Protein AF-0000000083565568 (afdb_homodimer)

Sequence (708 aa):
MSLEGRFDAEAGLVYVGGDARQRYHDSRGYGYPISSNEIALSPVEAAHLLYRGDLEAVVDDADGTRLDFQAFVAREPGEGFGVRFLVYADLRSRGFYLSPADESWVEDPPTGEADFAVFPRGKGPGDGEIAYALRIIGERTDVPAGELAEGVLAVVDEESEITYFEVNREAPTGNSNPDVSLPDRCEADLLADRVVVWDPPLELYERLFYGQPLEGREYDRPTLQCSLLEAASLAERGAIDLDPATVRERGREVEGERFERRLAVYTELRERDVVPKTGYKFGADFRTYAAVESVSELDHSELLVRVHPADYVFEPRDLALDVRLAHGVRKTMVFALVDDDGGIEWWSLERLTPMSLEGRFDAEAGLVYVGGDARQRYHDSRGYGYPISSNEIALSPVEAAHLLYRGDLEAVVDDADGTRLDFQAFVAREPGEGFGVRFLVYADLRSRGFYLSPADESWVEDPPTGEADFAVFPRGKGPGDGEIAYALRIIGERTDVPAGELAEGVLAVVDEESEITYFEVNREAPTGNSNPDVSLPDRCEADLLADRVVVWDPPLELYERLFYGQPLEGREYDRPTLQCSLLEAASLAERGAIDLDPATVRERGREVEGERFERRLAVYTELRERDVVPKTGYKFGADFRTYAAVESVSELDHSELLVRVHPADYVFEPRDLALDVRLAHGVRKTMVFALVDDDGGIEWWSLERLTP

Foldseek 3Di:
DAWEWEADLVVQKIKTFDQCCVVPCVVANAAADPDPRMGIHHLLSVLLCLVVVNHVWYAYPVPRDTDGNVRSVVVQRDPPSVLVNLVCNVCVVVQKDKDAQDCRRAVHGDPAQAGIFIAPHPDYRVVNDGDFREDEDELFDKAWLVRDDAGKYWYQYPVGDIWIKGKDFDDDAADLDDPDDAAAAFEWDDDQFWIKGPQDDPCVCWRQNAFDFDDDDDDPGGIGIHGLLSVLVCVVVRRHNDNSVVSVVSQCVVPNPVSVQLSLVCVVCVVSNKHWDQPVVLPARTFIARYGGTPVPGDDTAEGEHEEASRDMDRSVVVVSNQVSQVVVNHWYKYWHAYPVSDTGIMTMHTDDD/DAWEWEDDLVVQKIKTFDQCCVVPCVVANAAADPDPRMGIHHLLSVLLCLVVRNHVWYAYPVPRDTDGNVRSVVVQRDPPSVLVNLVCNVVVVVQKDKDAQDCRRAVHGDDAQAGIFIAPHPDYRVVNGGDFREDEDELFDKAWLVRDDAGKYWYQYPVGDIWIKGKDFDDDAADLDDPDDAAAAFEWDDDQFWIKGPQDDPCVCWRQNAFDFDDDDDDPGGIGIHGLLSVLVCVVVRRHNDNSVVSVVSQCVVPNPVSVQLSLVCVVCVVSSKHWDQPVVLPARTFIARYRGTPVPGDDTAEGEHEEASRDMDRSVVVVSNQVSQVVVNHWYKYWHAYPVSDTTIMTMHTDDD

pLDDT: mean 93.31, std 6.36, range [58.34, 98.69]

Structure (mmCIF, N/CA/C/O backbone):
data_AF-0000000083565568-model_v1
#
loop_
_entity.id
_entity.type
_entity.pdbx_description
1 polymer 'tRNA-splicing endonuclease'
#
loop_
_atom_site.group_PDB
_atom_site.id
_atom_site.type_symbol
_atom_site.label_atom_id
_atom_site.label_alt_id
_atom_site.label_comp_id
_atom_site.label_asym_id
_atom_site.label_entity_id
_atom_site.label_seq_id
_atom_site.pdbx_PDB_ins_code
_atom_site.Cartn_x
_atom_site.Cartn_y
_atom_site.Cartn_z
_atom_site.occupancy
_atom_site.B_iso_or_equiv
_atom_site.auth_seq_id
_atom_site.auth_comp_id
_atom_site.auth_asym_id
_atom_site.auth_atom_id
_atom_site.pdbx_PDB_model_num
ATOM 1 N N . MET A 1 1 ? -2.098 -51.156 -14.281 1 58.34 1 MET A N 1
ATOM 2 C CA . MET A 1 1 ? -1.491 -50.688 -15.531 1 58.34 1 MET A CA 1
ATOM 3 C C . MET A 1 1 ? -1.59 -49.188 -15.664 1 58.34 1 MET A C 1
ATOM 5 O O . MET A 1 1 ? -2.617 -48.594 -15.32 1 58.34 1 MET A O 1
ATOM 9 N N . SER A 1 2 ? -0.476 -48.438 -16.031 1 76.75 2 SER A N 1
ATOM 10 C CA . SER A 1 2 ? -0.448 -46.969 -16.125 1 76.75 2 SER A CA 1
ATOM 11 C C . SER A 1 2 ? -1.207 -46.5 -17.344 1 76.75 2 SER A C 1
ATOM 13 O O . SER A 1 2 ? -1.188 -47.125 -18.406 1 76.75 2 SER A O 1
ATOM 15 N N . LEU A 1 3 ? -2.146 -45.656 -17.281 1 90.88 3 LEU A N 1
ATOM 16 C CA . LEU A 1 3 ? -2.957 -45.125 -18.375 1 90.88 3 LEU A CA 1
ATOM 17 C C . LEU A 1 3 ? -2.23 -44 -19.094 1 90.88 3 LEU A C 1
ATOM 19 O O . LEU A 1 3 ? -1.387 -43.344 -18.5 1 90.88 3 LEU A O 1
ATOM 23 N N . GLU A 1 4 ? -2.479 -44 -20.406 1 95.06 4 GLU A N 1
ATOM 24 C CA . GLU A 1 4 ? -2.006 -42.875 -21.219 1 95.06 4 GLU A CA 1
ATOM 25 C C . GLU A 1 4 ? -3.172 -42.094 -21.797 1 95.06 4 GLU A C 1
ATOM 27 O O . GLU A 1 4 ? -4.273 -42.625 -21.953 1 95.06 4 GLU A O 1
ATOM 32 N N . GLY A 1 5 ? -2.896 -40.812 -22.016 1 95.88 5 GLY A N 1
ATOM 33 C CA . GLY A 1 5 ? -3.906 -39.938 -22.625 1 95.88 5 GLY A CA 1
ATOM 34 C C . GLY A 1 5 ? -3.58 -39.562 -24.062 1 95.88 5 GLY A C 1
ATOM 35 O O . GLY A 1 5 ? -2.436 -39.688 -24.5 1 95.88 5 GLY A O 1
ATOM 36 N N . ARG A 1 6 ? -4.625 -39.25 -24.766 1 96.81 6 ARG A N 1
ATOM 37 C CA . ARG A 1 6 ? -4.492 -38.688 -26.094 1 96.81 6 ARG A CA 1
ATOM 38 C C . ARG A 1 6 ? -4.824 -37.188 -26.094 1 96.81 6 ARG A C 1
ATOM 40 O O . ARG A 1 6 ? -5.938 -36.812 -25.734 1 96.81 6 ARG A O 1
ATOM 47 N N . PHE A 1 7 ? -3.855 -36.344 -26.531 1 96.94 7 PHE A N 1
ATOM 48 C CA . PHE A 1 7 ? -4.008 -34.906 -26.469 1 96.94 7 PHE A CA 1
ATOM 49 C C . PHE A 1 7 ? -4.469 -34.344 -27.812 1 96.94 7 PHE A C 1
ATOM 51 O O . PHE A 1 7 ? -3.77 -34.5 -28.812 1 96.94 7 PHE A O 1
ATOM 58 N N . ASP A 1 8 ? -5.609 -33.812 -27.891 1 96.25 8 ASP A N 1
ATOM 59 C CA . ASP A 1 8 ? -6.133 -33.062 -29.016 1 96.25 8 ASP A CA 1
ATOM 60 C C . ASP A 1 8 ? -5.926 -31.562 -28.797 1 96.25 8 ASP A C 1
ATOM 62 O O . ASP A 1 8 ? -6.746 -30.891 -28.156 1 96.25 8 ASP A O 1
ATOM 66 N N . ALA A 1 9 ? -4.891 -31 -29.375 1 92.38 9 ALA A N 1
ATOM 67 C CA . ALA A 1 9 ? -4.496 -29.609 -29.141 1 92.38 9 ALA A CA 1
ATOM 68 C C . ALA A 1 9 ? -5.547 -28.641 -29.672 1 92.38 9 ALA A C 1
ATOM 70 O O . ALA A 1 9 ? -5.75 -27.578 -29.109 1 92.38 9 ALA A O 1
ATOM 71 N N . GLU A 1 10 ? -6.195 -28.953 -30.703 1 92.25 10 GLU A N 1
ATOM 72 C CA . GLU A 1 10 ? -7.211 -28.094 -31.297 1 92.25 10 GLU A CA 1
ATOM 73 C C . GLU A 1 10 ? -8.43 -27.969 -30.391 1 92.25 10 GLU A C 1
ATOM 75 O O . GLU A 1 10 ? -8.969 -26.875 -30.219 1 92.25 10 GLU A O 1
ATOM 80 N N . ALA A 1 11 ? -8.766 -29.125 -29.766 1 93.88 11 ALA A N 1
ATOM 81 C CA . ALA A 1 11 ? -9.922 -29.125 -28.875 1 93.88 11 ALA A CA 1
ATOM 82 C C . ALA A 1 11 ? -9.539 -28.625 -27.484 1 93.88 11 ALA A C 1
ATOM 84 O O . ALA A 1 11 ? -10.398 -28.25 -26.688 1 93.88 11 ALA A O 1
ATOM 85 N N . GLY A 1 12 ? -8.25 -28.734 -27.203 1 94.75 12 GLY A N 1
ATOM 86 C CA . GLY A 1 12 ? -7.785 -28.406 -25.875 1 94.75 12 GLY A CA 1
ATOM 87 C C . GLY A 1 12 ? -8.188 -29.422 -24.828 1 94.75 12 GLY A C 1
ATOM 88 O O . GLY A 1 12 ? -8.539 -29.078 -23.703 1 94.75 12 GLY A O 1
ATOM 89 N N . LEU A 1 13 ? -8.219 -30.688 -25.234 1 97.25 13 LEU A N 1
ATOM 90 C CA . LEU A 1 13 ? -8.68 -31.766 -24.359 1 97.25 13 LEU A CA 1
ATOM 91 C C . LEU A 1 13 ? -7.719 -32.969 -24.422 1 97.25 13 LEU A C 1
ATOM 93 O O . LEU A 1 13 ? -7.016 -33.156 -25.406 1 97.25 13 LEU A O 1
ATOM 97 N N . VAL A 1 14 ? -7.668 -33.656 -23.344 1 97.81 14 VAL A N 1
ATOM 98 C CA . VAL A 1 14 ? -6.953 -34.938 -23.266 1 97.81 14 VAL A CA 1
ATOM 99 C C . VAL A 1 14 ? -7.938 -36.062 -22.984 1 97.81 14 VAL A C 1
ATOM 101 O O . VAL A 1 14 ? -8.641 -36.062 -21.969 1 97.81 14 VAL A O 1
ATOM 104 N N . TYR A 1 15 ? -7.906 -37.062 -23.859 1 97.69 15 TYR A N 1
ATOM 105 C CA . TYR A 1 15 ? -8.812 -38.188 -23.703 1 97.69 15 TYR A CA 1
ATOM 106 C C . TYR A 1 15 ? -8.094 -39.375 -23.094 1 97.69 15 TYR A C 1
ATOM 108 O O . TYR A 1 15 ? -6.973 -39.719 -23.484 1 97.69 15 TYR A O 1
ATOM 116 N N . VAL A 1 16 ? -8.711 -39.906 -22.094 1 97.12 16 VAL A N 1
ATOM 117 C CA . VAL A 1 16 ? -8.125 -41.062 -21.438 1 97.12 16 VAL A CA 1
ATOM 118 C C . VAL A 1 16 ? -9.148 -42.188 -21.406 1 97.12 16 VAL A C 1
ATOM 120 O O . VAL A 1 16 ? -10.273 -42 -20.953 1 97.12 16 VAL A O 1
ATOM 123 N N . GLY A 1 17 ? -8.781 -43.344 -21.844 1 94.19 17 GLY A N 1
ATOM 124 C CA . GLY A 1 17 ? -9.641 -44.531 -21.844 1 94.19 17 GLY A CA 1
ATOM 125 C C . GLY A 1 17 ? -9.336 -45.5 -20.719 1 94.19 17 GLY A C 1
ATOM 126 O O . GLY A 1 17 ? -8.969 -45.062 -19.609 1 94.19 17 GLY A O 1
ATOM 127 N N . GLY A 1 18 ? -9.727 -46.781 -21.047 1 91.81 18 GLY A N 1
ATOM 128 C CA . GLY A 1 18 ? -9.555 -47.781 -20.016 1 91.81 18 GLY A CA 1
ATOM 129 C C . GLY A 1 18 ? -10.562 -47.688 -18.875 1 91.81 18 GLY A C 1
ATOM 130 O O . GLY A 1 18 ? -11.766 -47.625 -19.109 1 91.81 18 GLY A O 1
ATOM 131 N N . ASP A 1 19 ? -10 -47.625 -17.641 1 92.06 19 ASP A N 1
ATOM 132 C CA . ASP A 1 19 ? -10.867 -47.469 -16.469 1 92.06 19 ASP A CA 1
ATOM 133 C C . ASP A 1 19 ? -10.734 -46.062 -15.859 1 92.06 19 ASP A C 1
ATOM 135 O O . ASP A 1 19 ? -10.828 -45.906 -14.641 1 92.06 19 ASP A O 1
ATOM 139 N N . ALA A 1 20 ? -10.438 -45.125 -16.75 1 94.88 20 ALA A N 1
ATOM 140 C CA . ALA A 1 20 ? -10.164 -43.75 -16.312 1 94.88 20 ALA A CA 1
ATOM 141 C C . ALA A 1 20 ? -11.359 -43.156 -15.578 1 94.88 20 ALA A C 1
ATOM 143 O O . ALA A 1 20 ? -11.195 -42.375 -14.625 1 94.88 20 ALA A O 1
ATOM 144 N N . ARG A 1 21 ? -12.555 -43.469 -16 1 95.12 21 ARG A N 1
ATOM 145 C CA . ARG A 1 21 ? -13.734 -42.906 -15.352 1 95.12 21 ARG A CA 1
ATOM 146 C C . ARG A 1 21 ? -13.789 -43.312 -13.883 1 95.12 21 ARG A C 1
ATOM 148 O O . ARG A 1 21 ? -13.961 -42.469 -13.008 1 95.12 21 ARG A O 1
ATOM 155 N N . GLN A 1 22 ? -13.641 -44.594 -13.586 1 93.12 22 GLN A N 1
ATOM 156 C CA . GLN A 1 22 ? -13.68 -45.094 -12.219 1 93.12 22 GLN A CA 1
ATOM 157 C C . GLN A 1 22 ? -12.492 -44.594 -11.414 1 93.12 22 GLN A C 1
ATOM 159 O O . GLN A 1 22 ? -12.641 -44.188 -10.266 1 93.12 22 GLN A O 1
ATOM 164 N N . ARG A 1 23 ? -11.352 -44.531 -12.07 1 94.31 23 ARG A N 1
ATOM 165 C CA . ARG A 1 23 ? -10.102 -44.25 -11.375 1 94.31 23 ARG A CA 1
ATOM 166 C C . ARG A 1 23 ? -9.977 -42.75 -11.055 1 94.31 23 ARG A C 1
ATOM 168 O O . ARG A 1 23 ? -9.445 -42.375 -10.008 1 94.31 23 ARG A O 1
ATOM 175 N N . TYR A 1 24 ? -10.438 -41.969 -12.023 1 95.12 24 TYR A N 1
ATOM 176 C CA . TYR A 1 24 ? -10.094 -40.531 -11.898 1 95.12 24 TYR A CA 1
ATOM 177 C C . TYR A 1 24 ? -11.352 -39.688 -11.711 1 95.12 24 TYR A C 1
ATOM 179 O O . TYR A 1 24 ? -11.375 -38.812 -10.867 1 95.12 24 TYR A O 1
ATOM 187 N N . HIS A 1 25 ? -12.398 -39.938 -12.352 1 94.56 25 HIS A N 1
ATOM 188 C CA . HIS A 1 25 ? -13.586 -39.094 -12.297 1 94.56 25 HIS A CA 1
ATOM 189 C C . HIS A 1 25 ? -14.461 -39.438 -11.102 1 94.56 25 HIS A C 1
ATOM 191 O O . HIS A 1 25 ? -14.758 -38.594 -10.273 1 94.56 25 HIS A O 1
ATOM 197 N N . ASP A 1 26 ? -14.867 -40.719 -11.031 1 92.25 26 ASP A N 1
ATOM 198 C CA . ASP A 1 26 ? -15.773 -41.156 -9.969 1 92.25 26 ASP A CA 1
ATOM 199 C C . ASP A 1 26 ? -15.117 -41.031 -8.602 1 92.25 26 ASP A C 1
ATOM 201 O O . ASP A 1 26 ? -15.781 -40.719 -7.609 1 92.25 26 ASP A O 1
ATOM 205 N N . SER A 1 27 ? -13.852 -41.219 -8.578 1 91 27 SER A N 1
ATOM 206 C CA . SER A 1 27 ? -13.141 -41.281 -7.309 1 91 27 SER A CA 1
ATOM 207 C C . SER A 1 27 ? -12.703 -39.906 -6.855 1 91 27 SER A C 1
ATOM 209 O O . SER A 1 27 ? -12.711 -39.594 -5.66 1 91 27 SER A O 1
ATOM 211 N N . ARG A 1 28 ? -12.297 -39.031 -7.875 1 92.69 28 ARG A N 1
ATOM 212 C CA . ARG A 1 28 ? -11.609 -37.844 -7.445 1 92.69 28 ARG A CA 1
ATOM 213 C C . ARG A 1 28 ? -12.086 -36.625 -8.234 1 92.69 28 ARG A C 1
ATOM 215 O O . ARG A 1 28 ? -11.523 -35.531 -8.109 1 92.69 28 ARG A O 1
ATOM 222 N N . GLY A 1 29 ? -12.969 -36.812 -9.133 1 93.69 29 GLY A N 1
ATOM 223 C CA . GLY A 1 29 ? -13.656 -35.688 -9.758 1 93.69 29 GLY A CA 1
ATOM 224 C C . GLY A 1 29 ? -12.898 -35.094 -10.93 1 93.69 29 GLY A C 1
ATOM 225 O O . GLY A 1 29 ? -13.125 -33.938 -11.312 1 93.69 29 GLY A O 1
ATOM 226 N N . TYR A 1 30 ? -11.961 -35.875 -11.539 1 96.75 30 TYR A N 1
ATOM 227 C CA . TYR A 1 30 ? -11.227 -35.375 -12.703 1 96.75 30 TYR A CA 1
ATOM 228 C C . TYR A 1 30 ? -12.062 -35.5 -13.969 1 96.75 30 TYR A C 1
ATOM 230 O O . TYR A 1 30 ? -12.734 -36.531 -14.18 1 96.75 30 TYR A O 1
ATOM 238 N N . GLY A 1 31 ? -12.109 -34.5 -14.758 1 97.12 31 GLY A N 1
ATOM 239 C CA . GLY A 1 31 ? -12.688 -34.562 -16.094 1 97.12 31 GLY A CA 1
ATOM 240 C C . GLY A 1 31 ? -14.18 -34.812 -16.094 1 97.12 31 GLY A C 1
ATOM 241 O O . GLY A 1 31 ? -14.852 -34.562 -15.086 1 97.12 31 GLY A O 1
ATOM 242 N N . TYR A 1 32 ? -14.648 -35.062 -17.297 1 96.38 32 TYR A N 1
ATOM 243 C CA . TYR A 1 32 ? -16.047 -35.469 -17.469 1 96.38 32 TYR A CA 1
ATOM 244 C C . TYR A 1 32 ? -16.172 -36.656 -18.391 1 96.38 32 TYR A C 1
ATOM 246 O O . TYR A 1 32 ? -15.328 -36.844 -19.281 1 96.38 32 TYR A O 1
ATOM 254 N N . PRO A 1 33 ? -17.188 -37.469 -18.172 1 95.12 33 PRO A N 1
ATOM 255 C CA . PRO A 1 33 ? -17.328 -38.719 -18.953 1 95.12 33 PRO A CA 1
ATOM 256 C C . PRO A 1 33 ? -17.781 -38.438 -20.391 1 95.12 33 PRO A C 1
ATOM 258 O O . PRO A 1 33 ? -18.641 -37.594 -20.641 1 95.12 33 PRO A O 1
ATOM 261 N N . ILE A 1 34 ? -17.141 -39.094 -21.266 1 93.69 34 ILE A N 1
ATOM 262 C CA . ILE A 1 34 ? -17.516 -39.062 -22.672 1 93.69 34 ILE A CA 1
ATOM 263 C C . ILE A 1 34 ? -18.234 -40.375 -23.031 1 93.69 34 ILE A C 1
ATOM 265 O O . ILE A 1 34 ? -19.156 -40.375 -23.859 1 93.69 34 ILE A O 1
ATOM 269 N N . SER A 1 35 ? -17.719 -41.438 -22.562 1 88.25 35 SER A N 1
ATOM 270 C CA . SER A 1 35 ? -18.328 -42.781 -22.703 1 88.25 35 SER A CA 1
ATOM 271 C C . SER A 1 35 ? -18.266 -43.562 -21.406 1 88.25 35 SER A C 1
ATOM 273 O O . SER A 1 35 ? -17.984 -43 -20.344 1 88.25 35 SER A O 1
ATOM 275 N N . SER A 1 36 ? -18.656 -44.844 -21.469 1 85 36 SER A N 1
ATOM 276 C CA . SER A 1 36 ? -18.781 -45.656 -20.266 1 85 36 SER A CA 1
ATOM 277 C C . SER A 1 36 ? -17.453 -45.688 -19.5 1 85 36 SER A C 1
ATOM 279 O O . SER A 1 36 ? -17.453 -45.688 -18.266 1 85 36 SER A O 1
ATOM 281 N N . ASN A 1 37 ? -16.281 -45.625 -20.141 1 91.44 37 ASN A N 1
ATOM 282 C CA . ASN A 1 37 ? -15.031 -45.781 -19.391 1 91.44 37 ASN A CA 1
ATOM 283 C C . ASN A 1 37 ? -14.055 -44.656 -19.734 1 91.44 37 ASN A C 1
ATOM 285 O O . ASN A 1 37 ? -12.977 -44.562 -19.141 1 91.44 37 ASN A O 1
ATOM 289 N N . GLU A 1 38 ? -14.484 -43.844 -20.641 1 95.25 38 GLU A N 1
ATOM 290 C CA . GLU A 1 38 ? -13.586 -42.812 -21.125 1 95.25 38 GLU A CA 1
ATOM 291 C C . GLU A 1 38 ? -13.969 -41.438 -20.562 1 95.25 38 GLU A C 1
ATOM 293 O O . GLU A 1 38 ? -15.156 -41.156 -20.391 1 95.25 38 GLU A O 1
ATOM 298 N N . ILE A 1 39 ? -12.875 -40.656 -20.297 1 97.31 39 ILE A N 1
ATOM 299 C CA . ILE A 1 39 ? -13.133 -39.312 -19.828 1 97.31 39 ILE A CA 1
ATOM 300 C C . ILE A 1 39 ? -12.344 -38.312 -20.656 1 97.31 39 ILE A C 1
ATOM 302 O O . ILE A 1 39 ? -11.375 -38.688 -21.328 1 97.31 39 ILE A O 1
ATOM 306 N N . ALA A 1 40 ? -12.828 -37.094 -20.656 1 98 40 ALA A N 1
ATOM 307 C CA . ALA A 1 40 ? -12.102 -35.969 -21.219 1 98 40 ALA A CA 1
ATOM 308 C C . ALA A 1 40 ? -11.555 -35.062 -20.094 1 98 40 ALA A C 1
ATOM 310 O O . ALA A 1 40 ? -12.273 -34.75 -19.156 1 98 40 ALA A O 1
ATOM 311 N N . LEU A 1 41 ? -10.289 -34.781 -20.172 1 97.88 41 LEU A N 1
ATOM 312 C CA . LEU A 1 41 ? -9.602 -33.938 -19.219 1 97.88 41 LEU A CA 1
ATOM 313 C C . LEU A 1 41 ? -9.219 -32.594 -19.859 1 97.88 41 LEU A C 1
ATOM 315 O O . LEU A 1 41 ? -8.883 -32.562 -21.047 1 97.88 41 LEU A O 1
ATOM 319 N N . SER A 1 42 ? -9.305 -31.531 -19.078 1 97.69 42 SER A N 1
ATOM 320 C CA . SER A 1 42 ? -8.609 -30.328 -19.484 1 97.69 42 SER A CA 1
ATOM 321 C C . SER A 1 42 ? -7.098 -30.5 -19.438 1 97.69 42 SER A C 1
ATOM 323 O O . SER A 1 42 ? -6.602 -31.406 -18.75 1 97.69 42 SER A O 1
ATOM 325 N N . PRO A 1 43 ? -6.359 -29.625 -20.094 1 97.44 43 PRO A N 1
ATOM 326 C CA . PRO A 1 43 ? -4.898 -29.719 -20.016 1 97.44 43 PRO A CA 1
ATOM 327 C C . PRO A 1 43 ? -4.367 -29.609 -18.594 1 97.44 43 PRO A C 1
ATOM 329 O O . PRO A 1 43 ? -3.412 -30.297 -18.219 1 97.44 43 PRO A O 1
ATOM 332 N N . VAL A 1 44 ? -4.984 -28.828 -17.766 1 97.5 44 VAL A N 1
ATOM 333 C CA . VAL A 1 44 ? -4.543 -28.625 -16.391 1 97.5 44 VAL A CA 1
ATOM 334 C C . VAL A 1 44 ? -4.785 -29.906 -15.586 1 97.5 44 VAL A C 1
ATOM 336 O O . VAL A 1 44 ? -3.922 -30.344 -14.82 1 97.5 44 VAL A O 1
ATOM 339 N N . GLU A 1 45 ? -5.902 -30.516 -15.758 1 97.81 45 GLU A N 1
ATOM 340 C CA . GLU A 1 45 ? -6.203 -31.781 -15.078 1 97.81 45 GLU A CA 1
ATOM 341 C C . GLU A 1 45 ? -5.234 -32.875 -15.508 1 97.81 45 GLU A C 1
ATOM 343 O O . GLU A 1 45 ? -4.746 -33.625 -14.664 1 97.81 45 GLU A O 1
ATOM 348 N N . ALA A 1 46 ? -4.988 -32.906 -16.781 1 97.81 46 ALA A N 1
ATOM 349 C CA . ALA A 1 46 ? -4.055 -33.906 -17.312 1 97.81 46 ALA A CA 1
ATOM 350 C C . ALA A 1 46 ? -2.65 -33.688 -16.75 1 97.81 46 ALA A C 1
ATOM 352 O O . ALA A 1 46 ? -1.978 -34.656 -16.344 1 97.81 46 ALA A O 1
ATOM 353 N N . ALA A 1 47 ? -2.27 -32.469 -16.75 1 96.62 47 ALA A N 1
ATOM 354 C CA . ALA A 1 47 ? -0.956 -32.156 -16.203 1 96.62 47 ALA A CA 1
ATOM 355 C C . ALA A 1 47 ? -0.842 -32.562 -14.75 1 96.62 47 ALA A C 1
ATOM 357 O O . ALA A 1 47 ? 0.201 -33.094 -14.328 1 96.62 47 ALA A O 1
ATOM 358 N N . HIS A 1 48 ? -1.873 -32.375 -14 1 96 48 HIS A N 1
ATOM 359 C CA . HIS A 1 48 ? -1.855 -32.75 -12.586 1 96 48 HIS A CA 1
ATOM 360 C C . HIS A 1 48 ? -1.748 -34.281 -12.422 1 96 48 HIS A C 1
ATOM 362 O O . HIS A 1 48 ? -1.022 -34.75 -11.547 1 96 48 HIS A O 1
ATOM 368 N N . LEU A 1 49 ? -2.457 -35.031 -13.227 1 95.88 49 LEU A N 1
ATOM 369 C CA . LEU A 1 49 ? -2.377 -36.469 -13.18 1 95.88 49 LEU A CA 1
ATOM 370 C C . LEU A 1 49 ? -0.989 -36.969 -13.586 1 95.88 49 LEU A C 1
ATOM 372 O O . LEU A 1 49 ? -0.472 -37.938 -13.016 1 95.88 49 LEU A O 1
ATOM 376 N N . LEU A 1 50 ? -0.436 -36.281 -14.617 1 95.44 50 LEU A N 1
ATOM 377 C CA . LEU A 1 50 ? 0.937 -36.594 -15 1 95.44 50 LEU A CA 1
ATOM 378 C C . LEU A 1 50 ? 1.897 -36.344 -13.852 1 95.44 50 LEU A C 1
ATOM 380 O O . LEU A 1 50 ? 2.768 -37.156 -13.555 1 95.44 50 LEU A O 1
ATOM 384 N N . TYR A 1 51 ? 1.67 -35.25 -13.258 1 92.5 51 TYR A N 1
ATOM 385 C CA . TYR A 1 51 ? 2.525 -34.781 -12.164 1 92.5 51 TYR A CA 1
ATOM 386 C C . TYR A 1 51 ? 2.49 -35.781 -11.008 1 92.5 51 TYR A C 1
ATOM 388 O O . TYR A 1 51 ? 3.527 -36.094 -10.414 1 92.5 51 TYR A O 1
ATOM 396 N N . ARG A 1 52 ? 1.395 -36.312 -10.688 1 90.75 52 ARG A N 1
ATOM 397 C CA . ARG A 1 52 ? 1.205 -37.25 -9.578 1 90.75 52 ARG A CA 1
ATOM 398 C C . ARG A 1 52 ? 1.688 -38.625 -9.945 1 90.75 52 ARG A C 1
ATOM 400 O O . ARG A 1 52 ? 1.797 -39.5 -9.078 1 90.75 52 ARG A O 1
ATOM 407 N N . GLY A 1 53 ? 1.833 -38.844 -11.172 1 90.62 53 GLY A N 1
ATOM 408 C CA . GLY A 1 53 ? 2.246 -40.156 -11.633 1 90.62 53 GLY A CA 1
ATOM 409 C C . GLY A 1 53 ? 1.079 -41.062 -11.93 1 90.62 53 GLY A C 1
ATOM 410 O O . GLY A 1 53 ? 1.272 -42.25 -12.227 1 90.62 53 GLY A O 1
ATOM 411 N N . ASP A 1 54 ? -0.129 -40.531 -11.953 1 92.88 54 ASP A N 1
ATOM 412 C CA . ASP A 1 54 ? -1.32 -41.312 -12.242 1 92.88 54 ASP A CA 1
ATOM 413 C C . ASP A 1 54 ? -1.452 -41.594 -13.742 1 92.88 54 ASP A C 1
ATOM 415 O O . ASP A 1 54 ? -1.993 -42.625 -14.148 1 92.88 54 ASP A O 1
ATOM 419 N N . LEU A 1 55 ? -1.051 -40.594 -14.508 1 94.69 55 LEU A N 1
ATOM 420 C CA . LEU A 1 55 ? -0.95 -40.75 -15.953 1 94.69 55 LEU A CA 1
ATOM 421 C C . LEU A 1 55 ? 0.502 -40.938 -16.375 1 94.69 55 LEU A C 1
ATOM 423 O O . LEU A 1 55 ? 1.388 -40.219 -15.922 1 94.69 55 LEU A O 1
ATOM 427 N N . GLU A 1 56 ? 0.734 -41.938 -17.125 1 95.06 56 GLU A N 1
ATOM 428 C CA . GLU A 1 56 ? 2.098 -42.219 -17.562 1 95.06 56 GLU A CA 1
ATOM 429 C C . GLU A 1 56 ? 2.572 -41.188 -18.594 1 95.06 56 GLU A C 1
ATOM 431 O O . GLU A 1 56 ? 3.719 -40.75 -18.547 1 95.06 56 GLU A O 1
ATOM 436 N N . ALA A 1 57 ? 1.711 -40.938 -19.594 1 96.75 57 ALA A N 1
ATOM 437 C CA . ALA A 1 57 ? 2.057 -40.031 -20.656 1 96.75 57 ALA A CA 1
ATOM 438 C C . ALA A 1 57 ? 0.809 -39.562 -21.406 1 96.75 57 ALA A C 1
ATOM 440 O O . ALA A 1 57 ? -0.272 -40.125 -21.234 1 96.75 57 ALA A O 1
ATOM 441 N N . VAL A 1 58 ? 0.995 -38.469 -22.062 1 96.88 58 VAL A N 1
ATOM 442 C CA . VAL A 1 58 ? 0.007 -37.938 -23.016 1 96.88 58 VAL A CA 1
ATOM 443 C C . VAL A 1 58 ? 0.595 -37.938 -24.422 1 96.88 58 VAL A C 1
ATOM 445 O O . VAL A 1 58 ? 1.699 -37.438 -24.625 1 96.88 58 VAL A O 1
ATOM 448 N N . VAL A 1 59 ? -0.116 -38.562 -25.312 1 97.19 59 VAL A N 1
ATOM 449 C CA . VAL A 1 59 ? 0.367 -38.656 -26.688 1 97.19 59 VAL A CA 1
ATOM 450 C C . VAL A 1 59 ? -0.308 -37.562 -27.531 1 97.19 59 VAL A C 1
ATOM 452 O O . VAL A 1 59 ? -1.537 -37.5 -27.594 1 97.19 59 VAL A O 1
ATOM 455 N N . ASP A 1 60 ? 0.461 -36.719 -28.203 1 95.19 60 ASP A N 1
ATOM 456 C CA . ASP A 1 60 ? -0.06 -35.688 -29.078 1 95.19 60 ASP A CA 1
ATOM 457 C C . ASP A 1 60 ? -0.686 -36.25 -30.328 1 95.19 60 ASP A C 1
ATOM 459 O O . ASP A 1 60 ? -0.017 -36.969 -31.094 1 95.19 60 ASP A O 1
ATOM 463 N N . ASP A 1 61 ? -1.809 -35.969 -30.562 1 92.06 61 ASP A N 1
ATOM 464 C CA . ASP A 1 61 ? -2.555 -36.531 -31.672 1 92.06 61 ASP A CA 1
ATOM 465 C C . ASP A 1 61 ? -1.981 -36.094 -33.031 1 92.06 61 ASP A C 1
ATOM 467 O O . ASP A 1 61 ? -2.053 -36.812 -34 1 92.06 61 ASP A O 1
ATOM 471 N N . ALA A 1 62 ? -1.47 -34.875 -33.031 1 91.12 62 ALA A N 1
ATOM 472 C CA . ALA A 1 62 ? -1.017 -34.281 -34.281 1 91.12 62 ALA A CA 1
ATOM 473 C C . ALA A 1 62 ? 0.255 -34.969 -34.781 1 91.12 62 ALA A C 1
ATOM 475 O O . ALA A 1 62 ? 0.387 -35.25 -35.969 1 91.12 62 ALA A O 1
ATOM 476 N N . ASP A 1 63 ? 1.219 -35.312 -33.875 1 92 63 ASP A N 1
ATOM 477 C CA . ASP A 1 63 ? 2.506 -35.812 -34.375 1 92 63 ASP A CA 1
ATOM 478 C C . ASP A 1 63 ? 2.9 -37.125 -33.656 1 92 63 ASP A C 1
ATOM 480 O O . ASP A 1 63 ? 3.951 -37.688 -33.969 1 92 63 ASP A O 1
ATOM 484 N N . GLY A 1 64 ? 2.148 -37.562 -32.688 1 93.56 64 GLY A N 1
ATOM 485 C CA . GLY A 1 64 ? 2.383 -38.844 -32.031 1 93.56 64 GLY A CA 1
ATOM 486 C C . GLY A 1 64 ? 3.422 -38.75 -30.938 1 93.56 64 GLY A C 1
ATOM 487 O O . GLY A 1 64 ? 3.781 -39.781 -30.344 1 93.56 64 GLY A O 1
ATOM 488 N N . THR A 1 65 ? 3.814 -37.562 -30.641 1 95.5 65 THR A N 1
ATOM 489 C CA . THR A 1 65 ? 4.836 -37.375 -29.609 1 95.5 65 THR A CA 1
ATOM 490 C C . THR A 1 65 ? 4.297 -37.75 -28.234 1 95.5 65 THR A C 1
ATOM 492 O O . THR A 1 65 ? 3.203 -37.312 -27.859 1 95.5 65 THR A O 1
ATOM 495 N N . ARG A 1 66 ? 5.066 -38.562 -27.531 1 96.69 66 ARG A N 1
ATOM 496 C CA . ARG A 1 66 ? 4.738 -38.969 -26.172 1 96.69 66 ARG A CA 1
ATOM 497 C C . ARG A 1 66 ? 5.285 -37.938 -25.156 1 96.69 66 ARG A C 1
ATOM 499 O O . ARG A 1 66 ? 6.492 -37.688 -25.109 1 96.69 66 ARG A O 1
ATOM 506 N N . LEU A 1 67 ? 4.426 -37.438 -24.391 1 96.94 67 LEU A N 1
ATOM 507 C CA . LEU A 1 67 ? 4.793 -36.344 -23.484 1 96.94 67 LEU A CA 1
ATOM 508 C C . LEU A 1 67 ? 4.648 -36.781 -22.031 1 96.94 67 LEU A C 1
ATOM 510 O O . LEU A 1 67 ? 3.568 -37.188 -21.594 1 96.94 67 LEU A O 1
ATOM 514 N N . ASP A 1 68 ? 5.77 -36.719 -21.328 1 95.69 68 ASP A N 1
ATOM 515 C CA . ASP A 1 68 ? 5.664 -36.812 -19.875 1 95.69 68 ASP A CA 1
ATOM 516 C C . ASP A 1 68 ? 5.289 -35.469 -19.266 1 95.69 68 ASP A C 1
ATOM 518 O O . ASP A 1 68 ? 4.91 -34.531 -20 1 95.69 68 ASP A O 1
ATOM 522 N N . PHE A 1 69 ? 5.258 -35.406 -17.969 1 94.56 69 PHE A N 1
ATOM 523 C CA . PHE A 1 69 ? 4.84 -34.156 -17.297 1 94.56 69 PHE A CA 1
ATOM 524 C C . PHE A 1 69 ? 5.652 -32.969 -17.781 1 94.56 69 PHE A C 1
ATOM 526 O O . PHE A 1 69 ? 5.086 -31.953 -18.188 1 94.56 69 PHE A O 1
ATOM 533 N N . GLN A 1 70 ? 7.008 -33.062 -17.75 1 93.31 70 GLN A N 1
ATOM 534 C CA . GLN A 1 70 ? 7.902 -31.984 -18.141 1 93.31 70 GLN A CA 1
ATOM 535 C C . GLN A 1 70 ? 7.633 -31.531 -19.562 1 93.31 70 GLN A C 1
ATOM 537 O O . GLN A 1 70 ? 7.449 -30.328 -19.828 1 93.31 70 GLN A O 1
ATOM 542 N N . ALA A 1 71 ? 7.559 -32.5 -20.469 1 95.12 71 ALA A N 1
ATOM 543 C CA . ALA A 1 71 ? 7.355 -32.188 -21.875 1 95.12 71 ALA A CA 1
ATOM 544 C C . ALA A 1 71 ? 5.98 -31.562 -22.109 1 95.12 71 ALA A C 1
ATOM 546 O O . ALA A 1 71 ? 5.828 -30.672 -22.953 1 95.12 71 ALA A O 1
ATOM 547 N N . PHE A 1 72 ? 5.008 -32.031 -21.406 1 95.81 72 PHE A N 1
ATOM 548 C CA . PHE A 1 72 ? 3.646 -31.531 -21.562 1 95.81 72 PHE A CA 1
ATOM 549 C C . PHE A 1 72 ? 3.541 -30.094 -21.078 1 95.81 72 PHE A C 1
ATOM 551 O O . PHE A 1 72 ? 2.982 -29.234 -21.766 1 95.81 72 PHE A O 1
ATOM 558 N N . VAL A 1 73 ? 4.137 -29.828 -19.938 1 93.19 73 VAL A N 1
ATOM 559 C CA . VAL A 1 73 ? 4.078 -28.5 -19.328 1 93.19 73 VAL A CA 1
ATOM 560 C C . VAL A 1 73 ? 4.875 -27.5 -20.172 1 93.19 73 VAL A C 1
ATOM 562 O O . VAL A 1 73 ? 4.488 -26.344 -20.312 1 93.19 73 VAL A O 1
ATOM 565 N N . ALA A 1 74 ? 5.898 -27.922 -20.75 1 91.5 74 ALA A N 1
ATOM 566 C CA . ALA A 1 74 ? 6.75 -27.062 -21.578 1 91.5 74 ALA A CA 1
ATOM 567 C C . ALA A 1 74 ? 5.992 -26.547 -22.781 1 91.5 74 ALA A C 1
ATOM 569 O O . ALA A 1 74 ? 6.352 -25.5 -23.344 1 91.5 74 ALA A O 1
ATOM 570 N N . ARG A 1 75 ? 4.914 -27.25 -23.156 1 92.31 75 ARG A N 1
ATOM 571 C CA . ARG A 1 75 ? 4.105 -26.812 -24.281 1 92.31 75 ARG A CA 1
ATOM 572 C C . ARG A 1 75 ? 3.16 -25.688 -23.875 1 92.31 75 ARG A C 1
ATOM 574 O O . ARG A 1 75 ? 2.609 -25 -24.734 1 92.31 75 ARG A O 1
ATOM 581 N N . GLU A 1 76 ? 2.969 -25.547 -22.562 1 91.56 76 GLU A N 1
ATOM 582 C CA . GLU A 1 76 ? 2.043 -24.562 -22.016 1 91.56 76 GLU A CA 1
ATOM 583 C C . GLU A 1 76 ? 0.704 -24.594 -22.75 1 91.56 76 GLU A C 1
ATOM 585 O O . GLU A 1 76 ? 0.265 -23.578 -23.297 1 91.56 76 GLU A O 1
ATOM 590 N N . PRO A 1 77 ? 0.058 -25.719 -22.641 1 90.81 77 PRO A N 1
ATOM 591 C CA . PRO A 1 77 ? -1.177 -25.844 -23.422 1 90.81 77 PRO A CA 1
ATOM 592 C C . PRO A 1 77 ? -2.318 -25 -22.859 1 90.81 77 PRO A C 1
ATOM 594 O O . PRO A 1 77 ? -2.746 -25.219 -21.719 1 90.81 77 PRO A O 1
ATOM 597 N N . GLY A 1 78 ? -2.719 -24 -23.719 1 86.56 78 GLY A N 1
ATOM 598 C CA . GLY A 1 78 ? -3.846 -23.156 -23.344 1 86.56 78 GLY A CA 1
ATOM 599 C C . GLY A 1 78 ? -3.426 -21.828 -22.75 1 86.56 78 GLY A C 1
ATOM 600 O O . GLY A 1 78 ? -2.248 -21.625 -22.453 1 86.56 78 GLY A O 1
ATOM 601 N N . GLU A 1 79 ? -4.383 -21 -22.578 1 85.5 79 GLU A N 1
ATOM 602 C CA . GLU A 1 79 ? -4.133 -19.672 -22.031 1 85.5 79 GLU A CA 1
ATOM 603 C C . GLU A 1 79 ? -3.906 -19.719 -20.531 1 85.5 79 GLU A C 1
ATOM 605 O O . GLU A 1 79 ? -4.691 -20.328 -19.797 1 85.5 79 GLU A O 1
ATOM 610 N N . GLY A 1 80 ? -2.832 -19.125 -20.125 1 91.88 80 GLY A N 1
ATOM 611 C CA . GLY A 1 80 ? -2.549 -19.031 -18.703 1 91.88 80 GLY A CA 1
ATOM 612 C C . GLY A 1 80 ? -2.328 -20.391 -18.062 1 91.88 80 GLY A C 1
ATOM 613 O O . GLY A 1 80 ? -2.652 -20.578 -16.875 1 91.88 80 GLY A O 1
ATOM 614 N N . PHE A 1 81 ? -1.872 -21.297 -18.797 1 95.19 81 PHE A N 1
ATOM 615 C CA . PHE A 1 81 ? -1.735 -22.672 -18.344 1 95.19 81 PHE A CA 1
ATOM 616 C C . PHE A 1 81 ? -0.9 -22.734 -17.062 1 95.19 81 PHE A C 1
ATOM 618 O O . PHE A 1 81 ? -1.292 -23.375 -16.094 1 95.19 81 PHE A O 1
ATOM 625 N N . GLY A 1 82 ? 0.208 -22.078 -17.047 1 93.69 82 GLY A N 1
ATOM 626 C CA . GLY A 1 82 ? 1.134 -22.172 -15.93 1 93.69 82 GLY A CA 1
ATOM 627 C C . GLY A 1 82 ? 0.506 -21.781 -14.602 1 93.69 82 GLY A C 1
ATOM 628 O O . GLY A 1 82 ? 0.544 -22.562 -13.648 1 93.69 82 GLY A O 1
ATOM 629 N N . VAL A 1 83 ? -0.115 -20.641 -14.562 1 95.69 83 VAL A N 1
ATOM 630 C CA . VAL A 1 83 ? -0.676 -20.156 -13.305 1 95.69 83 VAL A CA 1
ATOM 631 C C . VAL A 1 83 ? -1.909 -20.969 -12.938 1 95.69 83 VAL A C 1
ATOM 633 O O . VAL A 1 83 ? -2.158 -21.234 -11.758 1 95.69 83 VAL A O 1
ATOM 636 N N . ARG A 1 84 ? -2.643 -21.422 -13.945 1 97 84 ARG A N 1
ATOM 637 C CA . ARG A 1 84 ? -3.812 -22.25 -13.672 1 97 84 ARG A CA 1
ATOM 638 C C . ARG A 1 84 ? -3.404 -23.594 -13.07 1 97 84 ARG A C 1
ATOM 640 O O . ARG A 1 84 ? -4.051 -24.094 -12.148 1 97 84 ARG A O 1
ATOM 647 N N . PHE A 1 85 ? -2.332 -24.125 -13.602 1 96.19 85 PHE A N 1
ATOM 648 C CA . PHE A 1 85 ? -1.853 -25.406 -13.062 1 96.19 85 PHE A CA 1
ATOM 649 C C . PHE A 1 85 ? -1.423 -25.25 -11.609 1 96.19 85 PHE A C 1
ATOM 651 O O . PHE A 1 85 ? -1.745 -26.094 -10.773 1 96.19 85 PHE A O 1
ATOM 658 N N . LEU A 1 86 ? -0.684 -24.172 -11.305 1 95.19 86 LEU A N 1
ATOM 659 C CA . LEU A 1 86 ? -0.182 -23.953 -9.953 1 95.19 86 LEU A CA 1
ATOM 660 C C . LEU A 1 86 ? -1.332 -23.844 -8.961 1 95.19 86 LEU A C 1
ATOM 662 O O . LEU A 1 86 ? -1.292 -24.453 -7.891 1 95.19 86 LEU A O 1
ATOM 666 N N . VAL A 1 87 ? -2.346 -23.109 -9.289 1 96.88 87 VAL A N 1
ATOM 667 C CA . VAL A 1 87 ? -3.486 -22.922 -8.398 1 96.88 87 VAL A CA 1
ATOM 668 C C . VAL A 1 87 ? -4.258 -24.234 -8.266 1 96.88 87 VAL A C 1
ATOM 670 O O . VAL A 1 87 ? -4.688 -24.609 -7.172 1 96.88 87 VAL A O 1
ATOM 673 N N . TYR A 1 88 ? -4.414 -24.938 -9.398 1 96.81 88 TYR A N 1
ATOM 674 C CA . TYR A 1 88 ? -5.078 -26.234 -9.383 1 96.81 88 TYR A CA 1
ATOM 675 C C . TYR A 1 88 ? -4.367 -27.203 -8.445 1 96.81 88 TYR A C 1
ATOM 677 O O . TYR A 1 88 ? -5.004 -27.828 -7.586 1 96.81 88 TYR A O 1
ATOM 685 N N . ALA A 1 89 ? -3.09 -27.297 -8.602 1 94.69 89 ALA A N 1
ATOM 686 C CA . ALA A 1 89 ? -2.289 -28.203 -7.781 1 94.69 89 ALA A CA 1
ATOM 687 C C . ALA A 1 89 ? -2.352 -27.812 -6.309 1 94.69 89 ALA A C 1
ATOM 689 O O . ALA A 1 89 ? -2.438 -28.688 -5.434 1 94.69 89 ALA A O 1
ATOM 690 N N . ASP A 1 90 ? -2.316 -26.578 -6.047 1 94.62 90 ASP A N 1
ATOM 691 C CA . ASP A 1 90 ? -2.373 -26.078 -4.672 1 94.62 90 ASP A CA 1
ATOM 692 C C . ASP A 1 90 ? -3.68 -26.484 -3.996 1 94.62 90 ASP A C 1
ATOM 694 O O . ASP A 1 90 ? -3.67 -27.062 -2.908 1 94.62 90 ASP A O 1
ATOM 698 N N . LEU A 1 91 ? -4.777 -26.203 -4.668 1 96.38 91 LEU A N 1
ATOM 699 C CA . LEU A 1 91 ? -6.078 -26.484 -4.078 1 96.38 91 LEU A CA 1
ATOM 700 C C . LEU A 1 91 ? -6.305 -27.984 -3.955 1 96.38 91 LEU A C 1
ATOM 702 O O . LEU A 1 91 ? -6.879 -28.453 -2.969 1 96.38 91 LEU A O 1
ATOM 706 N N . ARG A 1 92 ? -5.824 -28.781 -4.883 1 95.19 92 ARG A N 1
ATOM 707 C CA . ARG A 1 92 ? -5.918 -30.234 -4.781 1 95.19 92 ARG A CA 1
ATOM 708 C C . ARG A 1 92 ? -5.137 -30.75 -3.582 1 95.19 92 ARG A C 1
ATOM 710 O O . ARG A 1 92 ? -5.594 -31.656 -2.881 1 95.19 92 ARG A O 1
ATOM 717 N N . SER A 1 93 ? -3.963 -30.188 -3.4 1 92.19 93 SER A N 1
ATOM 718 C CA . SER A 1 93 ? -3.127 -30.609 -2.283 1 92.19 93 SER A CA 1
ATOM 719 C C . SER A 1 93 ? -3.783 -30.297 -0.945 1 92.19 93 SER A C 1
ATOM 721 O O . SER A 1 93 ? -3.492 -30.938 0.065 1 92.19 93 SER A O 1
ATOM 723 N N . ARG A 1 94 ? -4.695 -29.391 -0.956 1 93.12 94 ARG A N 1
ATOM 724 C CA . ARG A 1 94 ? -5.402 -29 0.259 1 93.12 94 ARG A CA 1
ATOM 725 C C . ARG A 1 94 ? -6.68 -29.812 0.437 1 93.12 94 ARG A C 1
ATOM 727 O O . ARG A 1 94 ? -7.422 -29.609 1.401 1 93.12 94 ARG A O 1
ATOM 734 N N . GLY A 1 95 ? -6.965 -30.594 -0.518 1 93.06 95 GLY A N 1
ATOM 735 C CA . GLY A 1 95 ? -8.086 -31.5 -0.374 1 93.06 95 GLY A CA 1
ATOM 736 C C . GLY A 1 95 ? -9.328 -31.047 -1.131 1 93.06 95 GLY A C 1
ATOM 737 O O . GLY A 1 95 ? -10.391 -31.656 -0.997 1 93.06 95 GLY A O 1
ATOM 738 N N . PHE A 1 96 ? -9.164 -30.047 -1.962 1 96.44 96 PHE A N 1
ATOM 739 C CA . PHE A 1 96 ? -10.297 -29.594 -2.756 1 96.44 96 PHE A CA 1
ATOM 740 C C . PHE A 1 96 ? -10.352 -30.328 -4.094 1 96.44 96 PHE A C 1
ATOM 742 O O . PHE A 1 96 ? -9.32 -30.719 -4.637 1 96.44 96 PHE A O 1
ATOM 749 N N . TYR A 1 97 ? -11.594 -30.484 -4.543 1 96.81 97 TYR A N 1
ATOM 750 C CA . TYR A 1 97 ? -11.805 -30.812 -5.949 1 96.81 97 TYR A CA 1
ATOM 751 C C . TYR A 1 97 ? -12.234 -29.594 -6.742 1 96.81 97 TYR A C 1
ATOM 753 O O . TYR A 1 97 ? -12.93 -28.719 -6.215 1 96.81 97 TYR A O 1
ATOM 761 N N . LEU A 1 98 ? -11.742 -29.516 -7.941 1 96.56 98 LEU A N 1
ATOM 762 C CA . LEU A 1 98 ? -12.164 -28.406 -8.789 1 96.56 98 LEU A CA 1
ATOM 763 C C . LEU A 1 98 ? -12.211 -28.828 -10.25 1 96.56 98 LEU A C 1
ATOM 765 O O . LEU A 1 98 ? -11.516 -29.766 -10.656 1 96.56 98 LEU A O 1
ATOM 769 N N . SER A 1 99 ? -13.07 -28.172 -10.992 1 96.38 99 SER A N 1
ATOM 770 C CA . SER A 1 99 ? -13.266 -28.406 -12.422 1 96.38 99 SER A CA 1
ATOM 771 C C . SER A 1 99 ? -13.281 -27.094 -13.195 1 96.38 99 SER A C 1
ATOM 773 O O . SER A 1 99 ? -13.617 -26.047 -12.641 1 96.38 99 SER A O 1
ATOM 775 N N . PRO A 1 100 ? -12.836 -27.188 -14.469 1 96.56 100 PRO A N 1
ATOM 776 C CA . PRO A 1 100 ? -13.078 -26 -15.289 1 96.56 100 PRO A CA 1
ATOM 777 C C . PRO A 1 100 ? -14.516 -25.5 -15.188 1 96.56 100 PRO A C 1
ATOM 779 O O . PRO A 1 100 ? -15.453 -26.297 -15.109 1 96.56 100 PRO A O 1
ATOM 782 N N . ALA A 1 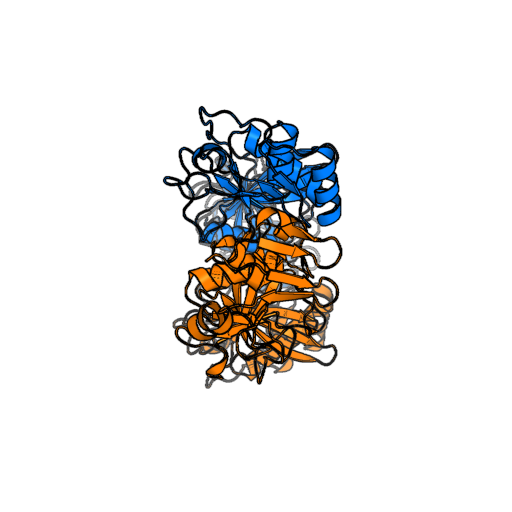101 ? -14.641 -24.156 -15.18 1 95.69 101 ALA A N 1
ATOM 783 C CA . ALA A 1 101 ? -15.969 -23.562 -15.109 1 95.69 101 ALA A CA 1
ATOM 784 C C . ALA A 1 101 ? -16.656 -23.578 -16.469 1 95.69 101 ALA A C 1
ATOM 786 O O . ALA A 1 101 ? -16.844 -22.531 -17.109 1 95.69 101 ALA A O 1
ATOM 787 N N . ASP A 1 102 ? -17.047 -24.656 -16.875 1 94.38 102 ASP A N 1
ATOM 788 C CA . ASP A 1 102 ? -17.625 -24.938 -18.188 1 94.38 102 ASP A CA 1
ATOM 789 C C . ASP A 1 102 ? -18.766 -25.953 -18.078 1 94.38 102 ASP A C 1
ATOM 791 O O . ASP A 1 102 ? -18.719 -26.844 -17.234 1 94.38 102 ASP A O 1
ATOM 795 N N . GLU A 1 103 ? -19.641 -25.922 -19.016 1 93.38 103 GLU A N 1
ATOM 796 C CA . GLU A 1 103 ? -20.844 -26.75 -18.953 1 93.38 103 GLU A CA 1
ATOM 797 C C . GLU A 1 103 ? -20.516 -28.219 -19.172 1 93.38 103 GLU A C 1
ATOM 799 O O . GLU A 1 103 ? -21.266 -29.094 -18.75 1 93.38 103 GLU A O 1
ATOM 804 N N . SER A 1 104 ? -19.438 -28.484 -19.797 1 94.31 104 SER A N 1
ATOM 805 C CA . SER A 1 104 ? -19.047 -29.875 -20 1 94.31 104 SER A CA 1
ATOM 806 C C . SER A 1 104 ? -18.672 -30.547 -18.688 1 94.31 104 SER A C 1
ATOM 808 O O . SER A 1 104 ? -18.891 -31.75 -18.516 1 94.31 104 SER A O 1
ATOM 810 N N . TRP A 1 105 ? -18.141 -29.75 -17.766 1 95.62 105 TRP A N 1
ATOM 811 C CA . TRP A 1 105 ? -17.641 -30.281 -16.5 1 95.62 105 TRP A CA 1
ATOM 812 C C . TRP A 1 105 ? -18.688 -30.172 -15.406 1 95.62 105 TRP A C 1
ATOM 814 O O . TRP A 1 105 ? -18.781 -31.031 -14.539 1 95.62 105 TRP A O 1
ATOM 824 N N . VAL A 1 106 ? -19.297 -29.031 -15.406 1 93.94 106 VAL A N 1
ATOM 825 C CA . VAL A 1 106 ? -20.234 -28.703 -14.328 1 93.94 106 VAL A CA 1
ATOM 826 C C . VAL A 1 106 ? -21.578 -28.312 -14.906 1 93.94 106 VAL A C 1
ATOM 828 O O . VAL A 1 106 ? -21.656 -27.469 -15.805 1 93.94 106 VAL A O 1
ATOM 831 N N . GLU A 1 107 ? -22.656 -28.875 -14.383 1 91.81 107 GLU A N 1
ATOM 832 C CA . GLU A 1 107 ? -24 -28.641 -14.898 1 91.81 107 GLU A CA 1
ATOM 833 C C . GLU A 1 107 ? -24.375 -27.172 -14.859 1 91.81 107 GLU A C 1
ATOM 835 O O . GLU A 1 107 ? -24.875 -26.625 -15.844 1 91.81 107 GLU A O 1
ATOM 840 N N . ASP A 1 108 ? -24.156 -26.469 -13.805 1 92.5 108 ASP A N 1
ATOM 841 C CA . ASP A 1 108 ? -24.422 -25.031 -13.617 1 92.5 108 ASP A CA 1
ATOM 842 C C . ASP A 1 108 ? -23.156 -24.281 -13.234 1 92.5 108 ASP A C 1
ATOM 844 O O . ASP A 1 108 ? -22.969 -23.906 -12.078 1 92.5 108 ASP A O 1
ATOM 848 N N . PRO A 1 109 ? -22.359 -24.031 -14.203 1 94.06 109 PRO A N 1
ATOM 849 C CA . PRO A 1 109 ? -21.094 -23.359 -13.875 1 94.06 109 PRO A CA 1
ATOM 850 C C . PRO A 1 109 ? -21.297 -21.906 -13.43 1 94.06 109 PRO A C 1
ATOM 852 O O . PRO A 1 109 ? -22.344 -21.312 -13.719 1 94.06 109 PRO A O 1
ATOM 855 N N . PRO A 1 110 ? -20.359 -21.438 -12.602 1 91.5 110 PRO A N 1
ATOM 856 C CA . PRO A 1 110 ? -20.438 -20.016 -12.203 1 91.5 110 PRO A CA 1
ATOM 857 C C . PRO A 1 110 ? -20.531 -19.078 -13.406 1 91.5 110 PRO A C 1
ATOM 859 O O . PRO A 1 110 ? -20 -19.375 -14.477 1 91.5 110 PRO A O 1
ATOM 862 N N . THR A 1 111 ? -21.281 -18 -13.102 1 79.81 111 THR A N 1
ATOM 863 C CA . THR A 1 111 ? -21.438 -16.984 -14.133 1 79.81 111 THR A CA 1
ATOM 864 C C . THR A 1 111 ? -20.281 -16 -14.109 1 79.81 111 THR A C 1
ATOM 866 O O . THR A 1 111 ? -19.641 -15.812 -13.07 1 79.81 111 THR A O 1
ATOM 869 N N . GLY A 1 112 ? -19.734 -15.594 -15.258 1 75.81 112 GLY A N 1
ATOM 870 C CA . GLY A 1 112 ? -18.672 -14.594 -15.297 1 75.81 112 GLY A CA 1
ATOM 871 C C . GLY A 1 112 ? -17.328 -15.156 -15.727 1 75.81 112 GLY A C 1
ATOM 872 O O . GLY A 1 112 ? -17.266 -16.203 -16.359 1 75.81 112 GLY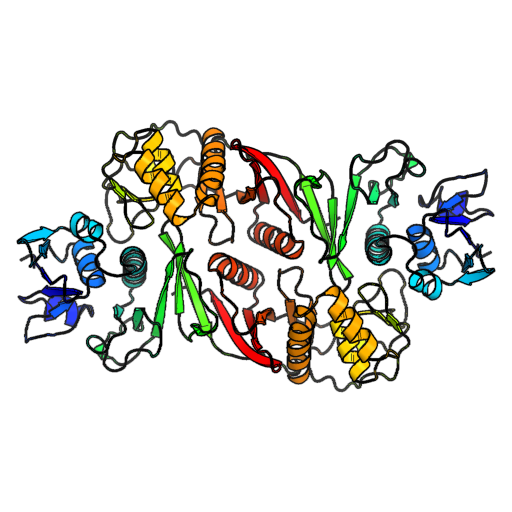 A O 1
ATOM 873 N N . GLU A 1 113 ? -16.328 -14.406 -15.297 1 84.5 113 GLU A N 1
ATOM 874 C CA . GLU A 1 113 ? -14.969 -14.781 -15.68 1 84.5 113 GLU A CA 1
ATOM 875 C C . GLU A 1 113 ? -14.344 -15.719 -14.648 1 84.5 113 GLU A C 1
ATOM 877 O O . GLU A 1 113 ? -13.547 -15.297 -13.812 1 84.5 113 GLU A O 1
ATOM 882 N N . ALA A 1 114 ? -14.797 -16.953 -14.617 1 94.38 114 ALA A N 1
ATOM 883 C CA . ALA A 1 114 ? -14.25 -17.953 -13.703 1 94.38 114 ALA A CA 1
ATOM 884 C C . ALA A 1 114 ? -13.469 -19.016 -14.461 1 94.38 114 ALA A C 1
ATOM 886 O O . ALA A 1 114 ? -13.891 -19.469 -15.531 1 94.38 114 ALA A O 1
ATOM 887 N N . ASP A 1 115 ? -12.383 -19.344 -13.906 1 96.62 115 ASP A N 1
ATOM 888 C CA . ASP A 1 115 ? -11.547 -20.375 -14.5 1 96.62 115 ASP A CA 1
ATOM 889 C C . ASP A 1 115 ? -11.969 -21.766 -14.016 1 96.62 115 ASP A C 1
ATOM 891 O O . ASP A 1 115 ? -12.055 -22.703 -14.812 1 96.62 115 ASP A O 1
ATOM 895 N N . PHE A 1 116 ? -12.242 -21.844 -12.711 1 97.75 116 PHE A N 1
ATOM 896 C CA . PHE A 1 116 ? -12.594 -23.125 -12.117 1 97.75 116 PHE A CA 1
ATOM 897 C C . PHE A 1 116 ? -13.789 -22.984 -11.18 1 97.75 116 PHE A C 1
ATOM 899 O O . PHE A 1 116 ? -13.992 -21.906 -10.594 1 97.75 116 PHE A O 1
ATOM 906 N N . ALA A 1 117 ? -14.578 -24 -11.078 1 97.62 117 ALA A N 1
ATOM 907 C CA . ALA A 1 117 ? -15.508 -24.219 -9.977 1 97.62 117 ALA A CA 1
ATOM 908 C C . ALA A 1 117 ? -14.875 -25.078 -8.883 1 97.62 117 ALA A C 1
ATOM 910 O O . ALA A 1 117 ? -14.438 -26.203 -9.141 1 97.62 117 ALA A O 1
ATOM 911 N N . VAL A 1 118 ? -14.758 -24.516 -7.754 1 97.81 118 VAL A N 1
ATOM 912 C CA . VAL A 1 118 ? -14.203 -25.266 -6.625 1 97.81 118 VAL A CA 1
ATOM 913 C C . VAL A 1 118 ? -15.336 -25.812 -5.762 1 97.81 118 VAL A C 1
ATOM 915 O O . VAL A 1 118 ? -16.281 -25.078 -5.426 1 97.81 118 VAL A O 1
ATOM 918 N N . PHE A 1 119 ? -15.172 -27.047 -5.406 1 97.06 119 PHE A N 1
ATOM 919 C CA . PHE A 1 119 ? -16.234 -27.703 -4.645 1 97.06 119 PHE A CA 1
ATOM 920 C C . PHE A 1 119 ? -15.875 -27.766 -3.164 1 97.06 119 PHE A C 1
ATOM 922 O O . PHE A 1 119 ? -14.695 -27.75 -2.807 1 97.06 119 PHE A O 1
ATOM 929 N N . PRO A 1 120 ? -16.953 -27.812 -2.326 1 95.94 120 PRO A N 1
ATOM 930 C CA . PRO A 1 120 ? -16.656 -27.984 -0.904 1 95.94 120 PRO A CA 1
ATOM 931 C C . PRO A 1 120 ? -15.852 -29.266 -0.623 1 95.94 120 PRO A C 1
ATOM 933 O O . PRO A 1 120 ? -15.93 -30.219 -1.39 1 95.94 120 PRO A O 1
ATOM 936 N N . ARG A 1 121 ? -15.125 -29.172 0.425 1 93.75 121 ARG A N 1
ATOM 937 C CA . ARG A 1 121 ? -14.359 -30.359 0.781 1 93.75 121 ARG A CA 1
ATOM 938 C C . ARG A 1 121 ? -15.273 -31.578 0.921 1 93.75 121 ARG A C 1
ATOM 940 O O . ARG A 1 121 ? -16.328 -31.5 1.534 1 93.75 121 ARG A O 1
ATOM 947 N N . GLY A 1 122 ? -14.906 -32.625 0.296 1 91.56 122 GLY A N 1
ATOM 948 C CA . GLY A 1 122 ? -15.672 -33.875 0.364 1 91.56 122 GLY A CA 1
ATOM 949 C C . GLY A 1 122 ? -16.734 -33.969 -0.708 1 91.56 122 GLY A C 1
ATOM 950 O O . GLY A 1 122 ? -17.406 -35 -0.827 1 91.56 122 GLY A O 1
ATOM 951 N N . LYS A 1 123 ? -16.828 -32.938 -1.463 1 93.56 123 LYS A N 1
ATOM 952 C CA . LYS A 1 123 ? -17.812 -32.938 -2.541 1 93.56 123 LYS A CA 1
ATOM 953 C C . LYS A 1 123 ? -17.125 -32.812 -3.904 1 93.56 123 LYS A C 1
ATOM 955 O O . LYS A 1 123 ? -15.953 -32.469 -3.988 1 93.56 123 LYS A O 1
ATOM 960 N N . GLY A 1 124 ? -17.938 -33.156 -4.941 1 91.81 124 GLY A N 1
ATOM 961 C CA . GLY A 1 124 ? -17.438 -33.125 -6.305 1 91.81 124 GLY A CA 1
ATOM 962 C C . GLY A 1 124 ? -18.422 -32.5 -7.285 1 91.81 124 GLY A C 1
ATOM 963 O O . GLY A 1 124 ? -19.422 -31.922 -6.875 1 91.81 124 GLY A O 1
ATOM 964 N N . PRO A 1 125 ? -18.078 -32.531 -8.531 1 89.88 125 PRO A N 1
ATOM 965 C CA . PRO A 1 125 ? -18.906 -31.891 -9.555 1 89.88 125 PRO A CA 1
ATOM 966 C C . PRO A 1 125 ? -20.344 -32.406 -9.578 1 89.88 125 PRO A C 1
ATOM 968 O O . PRO A 1 125 ? -21.25 -31.703 -9.977 1 89.88 125 PRO A O 1
ATOM 971 N N . GLY A 1 126 ? -20.562 -33.594 -9.133 1 89 126 GLY A N 1
ATOM 972 C CA . GLY A 1 126 ? -21.875 -34.188 -9.18 1 89 126 GLY A CA 1
ATOM 973 C C . GLY A 1 126 ? -22.766 -33.781 -8.023 1 89 126 GLY A C 1
ATOM 974 O O . GLY A 1 126 ? -23.969 -34.062 -8.039 1 89 126 GLY A O 1
ATOM 975 N N . ASP A 1 127 ? -22.25 -33.125 -7.094 1 91.56 127 ASP A N 1
ATOM 976 C CA . ASP A 1 127 ? -23 -32.812 -5.879 1 91.56 127 ASP A CA 1
ATOM 977 C C . ASP A 1 127 ? -23.781 -31.516 -6.043 1 91.56 127 ASP A C 1
ATOM 979 O O . ASP A 1 127 ? -24.641 -31.188 -5.215 1 91.56 127 ASP A O 1
ATOM 983 N N . GLY A 1 128 ? -23.484 -30.75 -7.055 1 89.06 128 GLY A N 1
ATOM 984 C CA . GLY A 1 128 ? -24.266 -29.562 -7.391 1 89.06 128 GLY A CA 1
ATOM 985 C C . GLY A 1 128 ? -23.953 -28.375 -6.508 1 89.06 128 GLY A C 1
ATOM 986 O O . GLY A 1 128 ? -24.703 -27.391 -6.5 1 89.06 128 GLY A O 1
ATOM 987 N N . GLU A 1 129 ? -22.984 -28.453 -5.715 1 94.25 129 GLU A N 1
ATOM 988 C CA . GLU A 1 129 ? -22.594 -27.359 -4.836 1 94.25 129 GLU A CA 1
ATOM 989 C C . GLU A 1 129 ? -21.219 -26.812 -5.227 1 94.25 129 GLU A C 1
ATOM 991 O O . GLU A 1 129 ? -20.281 -27.578 -5.457 1 94.25 129 GLU A O 1
ATOM 996 N N . ILE A 1 130 ? -21.188 -25.5 -5.332 1 95.38 130 ILE A N 1
ATOM 997 C CA . ILE A 1 130 ? -19.938 -24.812 -5.637 1 95.38 130 ILE A CA 1
ATOM 998 C C . ILE A 1 130 ? -19.516 -23.938 -4.457 1 95.38 130 ILE A C 1
ATOM 1000 O O . ILE A 1 130 ? -20.297 -23.109 -3.982 1 95.38 130 ILE A O 1
ATOM 1004 N N . ALA A 1 131 ? -18.344 -24.156 -3.994 1 95.31 131 ALA A N 1
ATOM 1005 C CA . ALA A 1 131 ? -17.812 -23.375 -2.885 1 95.31 131 ALA A CA 1
ATOM 1006 C C . ALA A 1 131 ? -17.297 -22.016 -3.367 1 95.31 131 ALA A C 1
ATOM 1008 O O . ALA A 1 131 ? -17.609 -20.984 -2.773 1 95.31 131 ALA A O 1
ATOM 1009 N N . TYR A 1 132 ? -16.484 -22.047 -4.484 1 94.44 132 TYR A N 1
ATOM 1010 C CA . TYR A 1 132 ? -15.883 -20.828 -5.031 1 94.44 132 TYR A CA 1
ATOM 1011 C C . TYR A 1 132 ? -16.016 -20.797 -6.551 1 94.44 132 TYR A C 1
ATOM 1013 O O . TYR A 1 132 ? -15.695 -21.781 -7.23 1 94.44 132 TYR A O 1
ATOM 1021 N N . ALA A 1 133 ? -16.516 -19.688 -7.031 1 96.94 133 ALA A N 1
ATOM 1022 C CA . ALA A 1 133 ? -16.156 -19.344 -8.406 1 96.94 133 ALA A CA 1
ATOM 1023 C C . ALA A 1 133 ? -14.742 -18.75 -8.469 1 96.94 133 ALA A C 1
ATOM 1025 O O . ALA A 1 133 ? -14.523 -17.625 -8.023 1 96.94 133 ALA A O 1
ATOM 1026 N N . LEU A 1 134 ? -13.805 -19.453 -9.078 1 97.75 134 LEU A N 1
ATOM 1027 C CA . LEU A 1 134 ? -12.398 -19.109 -8.945 1 97.75 134 LEU A CA 1
ATOM 1028 C C . LEU A 1 134 ? -11.859 -18.484 -10.227 1 97.75 134 LEU A C 1
ATOM 1030 O O . LEU A 1 134 ? -11.945 -19.094 -11.305 1 97.75 134 LEU A O 1
ATOM 1034 N N . ARG A 1 135 ? -11.359 -17.344 -10.109 1 97 135 ARG A N 1
ATOM 1035 C CA . ARG A 1 135 ? -10.617 -16.672 -11.18 1 97 135 ARG A CA 1
ATOM 1036 C C . ARG A 1 135 ? -9.133 -16.625 -10.859 1 97 135 ARG A C 1
ATOM 1038 O O . ARG A 1 135 ? -8.742 -16.312 -9.734 1 97 135 ARG A O 1
ATOM 1045 N N . ILE A 1 136 ? -8.305 -16.906 -11.891 1 97.06 136 ILE A N 1
ATOM 1046 C CA . ILE A 1 136 ? -6.863 -16.984 -11.695 1 97.06 136 ILE A CA 1
ATOM 1047 C C . ILE A 1 136 ? -6.164 -15.969 -12.586 1 97.06 136 ILE A C 1
ATOM 1049 O O . ILE A 1 136 ? -6.445 -15.883 -13.781 1 97.06 136 ILE A O 1
ATOM 1053 N N . ILE A 1 137 ? -5.273 -15.203 -11.93 1 95.81 137 ILE A N 1
ATOM 1054 C CA . ILE A 1 137 ? -4.488 -14.258 -12.719 1 95.81 137 ILE A CA 1
ATOM 1055 C C . ILE A 1 137 ? -3.045 -14.242 -12.211 1 95.81 137 ILE A C 1
ATOM 1057 O O . ILE A 1 137 ? -2.768 -14.688 -11.094 1 95.81 137 ILE A O 1
ATOM 1061 N N . GLY A 1 138 ? -2.17 -13.82 -13.07 1 94.88 138 GLY A N 1
ATOM 1062 C CA . GLY A 1 138 ? -0.814 -13.516 -12.641 1 94.88 138 GLY A CA 1
ATOM 1063 C C . GLY A 1 138 ? -0.681 -12.141 -12.016 1 94.88 138 GLY A C 1
ATOM 1064 O O . GLY A 1 138 ? -1.572 -11.305 -12.156 1 94.88 138 GLY A O 1
ATOM 1065 N N . GLU A 1 139 ? 0.428 -11.906 -11.43 1 93.31 139 GLU A N 1
ATOM 1066 C CA . GLU A 1 139 ? 0.645 -10.648 -10.703 1 93.31 139 GLU A CA 1
ATOM 1067 C C . GLU A 1 139 ? 0.665 -9.461 -11.664 1 93.31 139 GLU A C 1
ATOM 1069 O O . GLU A 1 139 ? 0.529 -8.312 -11.234 1 93.31 139 GLU A O 1
ATOM 1074 N N . ARG A 1 140 ? 0.777 -9.672 -13 1 90.88 140 ARG A N 1
ATOM 1075 C CA . ARG A 1 140 ? 0.915 -8.57 -13.953 1 90.88 140 ARG A CA 1
ATOM 1076 C C . ARG A 1 140 ? -0.369 -8.375 -14.758 1 90.88 140 ARG A C 1
ATOM 1078 O O . ARG A 1 140 ? -0.434 -7.516 -15.633 1 90.88 140 ARG A O 1
ATOM 1085 N N . THR A 1 141 ? -1.308 -9.172 -14.414 1 92.25 141 THR A N 1
ATOM 1086 C CA . THR A 1 141 ? -2.568 -9.07 -15.148 1 92.25 141 THR A CA 1
ATOM 1087 C C . THR A 1 141 ? -3.494 -8.047 -14.492 1 92.25 141 THR A C 1
ATOM 1089 O O . THR A 1 141 ? -4.047 -8.305 -13.414 1 92.25 141 THR A O 1
ATOM 1092 N N . ASP A 1 142 ? -3.695 -6.973 -15.203 1 94.56 142 ASP A N 1
ATOM 1093 C CA . ASP A 1 142 ? -4.594 -5.941 -14.695 1 94.56 142 ASP A CA 1
ATOM 1094 C C . ASP A 1 142 ? -6.039 -6.441 -14.656 1 94.56 142 ASP A C 1
ATOM 1096 O O . ASP A 1 142 ? -6.426 -7.289 -15.461 1 94.56 142 ASP A O 1
ATOM 1100 N N . VAL A 1 143 ? -6.801 -5.902 -13.734 1 94.81 143 VAL A N 1
ATOM 1101 C CA . VAL A 1 143 ? -8.203 -6.266 -13.578 1 94.81 143 VAL A CA 1
ATOM 1102 C C . VAL A 1 143 ? -9.078 -5.023 -13.727 1 94.81 143 VAL A C 1
ATOM 1104 O O . VAL A 1 143 ? -9.258 -4.262 -12.773 1 94.81 143 VAL A O 1
ATOM 1107 N N . PRO A 1 144 ? -9.688 -4.836 -14.898 1 95.69 144 PRO A N 1
ATOM 1108 C CA . PRO A 1 144 ? -10.648 -3.738 -15.008 1 95.69 144 PRO A CA 1
ATOM 1109 C C . PRO A 1 144 ? -11.82 -3.877 -14.047 1 95.69 144 PRO A C 1
ATOM 1111 O O . PRO A 1 144 ? -12.305 -4.984 -13.812 1 95.69 144 PRO A O 1
ATOM 1114 N N . ALA A 1 145 ? -12.234 -2.773 -13.539 1 95 145 ALA A N 1
ATOM 1115 C CA . ALA A 1 145 ? -13.328 -2.758 -12.562 1 95 145 ALA A CA 1
ATOM 1116 C C . ALA A 1 145 ? -14.57 -3.449 -13.117 1 95 145 ALA A C 1
ATOM 1118 O O . ALA A 1 145 ? -15.281 -4.133 -12.391 1 95 145 ALA A O 1
ATOM 1119 N N . GLY A 1 146 ? -14.82 -3.295 -14.375 1 92.12 146 GLY A N 1
ATOM 1120 C CA . GLY A 1 146 ? -15.984 -3.893 -15.008 1 92.12 146 GLY A CA 1
ATOM 1121 C C . GLY A 1 146 ? -15.938 -5.41 -15.047 1 92.12 146 GLY A C 1
ATOM 1122 O O . GLY A 1 146 ? -16.953 -6.066 -15.297 1 92.12 146 GLY A O 1
ATOM 1123 N N . GLU A 1 147 ? -14.805 -5.996 -14.734 1 92.06 147 GLU A N 1
ATOM 1124 C CA . GLU A 1 147 ? -14.648 -7.449 -14.789 1 92.06 147 GLU A CA 1
ATOM 1125 C C . GLU A 1 147 ? -14.672 -8.055 -13.391 1 92.06 147 GLU A C 1
ATOM 1127 O O . GLU A 1 147 ? -14.508 -9.273 -13.234 1 92.06 147 GLU A O 1
ATOM 1132 N N . LEU A 1 148 ? -14.82 -7.219 -12.445 1 92.25 148 LEU A N 1
ATOM 1133 C CA . LEU A 1 148 ? -14.938 -7.75 -11.094 1 92.25 148 LEU A CA 1
ATOM 1134 C C . LEU A 1 148 ? -16.203 -8.602 -10.953 1 92.25 148 LEU A C 1
ATOM 1136 O O . LEU A 1 148 ? -17.25 -8.258 -11.5 1 92.25 148 LEU A O 1
ATOM 1140 N N . ALA A 1 149 ? -16.062 -9.688 -10.289 1 92.81 149 ALA A N 1
ATOM 1141 C CA . ALA A 1 149 ? -17.188 -10.586 -10.016 1 92.81 149 ALA A CA 1
ATOM 1142 C C . ALA A 1 149 ? -17.047 -11.227 -8.633 1 92.81 149 ALA A C 1
ATOM 1144 O O . ALA A 1 149 ? -15.938 -11.398 -8.133 1 92.81 149 ALA A O 1
ATOM 1145 N N . GLU A 1 150 ? -18.219 -11.492 -8.094 1 94.62 150 GLU A N 1
ATOM 1146 C CA . GLU A 1 150 ? -18.219 -12.18 -6.809 1 94.62 150 GLU A CA 1
ATOM 1147 C C . GLU A 1 150 ? -17.562 -13.555 -6.918 1 94.62 150 GLU A C 1
ATOM 1149 O O . GLU A 1 150 ? -17.734 -14.25 -7.922 1 94.62 150 GLU A O 1
ATOM 1154 N N . GLY A 1 151 ? -16.828 -13.922 -5.914 1 96.06 151 GLY A N 1
ATOM 1155 C CA . GLY A 1 151 ? -16.125 -15.195 -5.891 1 96.06 151 GLY A CA 1
ATOM 1156 C C . GLY A 1 151 ? -14.766 -15.109 -5.215 1 96.06 151 GLY A C 1
ATOM 1157 O O . GLY A 1 151 ? -14.625 -14.461 -4.18 1 96.06 151 GLY A O 1
ATOM 1158 N N . VAL A 1 152 ? -13.867 -15.891 -5.82 1 97.19 152 VAL A N 1
ATOM 1159 C CA . VAL A 1 152 ? -12.508 -15.914 -5.281 1 97.19 152 VAL A CA 1
ATOM 1160 C C . VAL A 1 152 ? -11.508 -15.602 -6.391 1 97.19 152 VAL A C 1
ATOM 1162 O O . VAL A 1 152 ? -11.625 -16.109 -7.508 1 97.19 152 VAL A O 1
ATOM 1165 N N . LEU A 1 153 ? -10.633 -14.742 -6.105 1 96.81 153 LEU A N 1
ATOM 1166 C CA . LEU A 1 153 ? -9.539 -14.383 -7.004 1 96.81 153 LEU A CA 1
ATOM 1167 C C . LEU A 1 153 ? -8.219 -14.945 -6.5 1 96.81 153 LEU A C 1
ATOM 1169 O O . LEU A 1 153 ? -7.82 -14.688 -5.359 1 96.81 153 LEU A O 1
ATOM 1173 N N . ALA A 1 154 ? -7.562 -15.727 -7.281 1 97.25 154 ALA A N 1
ATOM 1174 C CA . ALA A 1 154 ? -6.219 -16.219 -6.977 1 97.25 154 ALA A CA 1
ATOM 1175 C C . ALA A 1 154 ? -5.164 -15.484 -7.797 1 97.25 154 ALA A C 1
ATOM 1177 O O . ALA A 1 154 ? -5.246 -15.438 -9.023 1 97.25 154 ALA A O 1
ATOM 1178 N N . VAL A 1 155 ? -4.258 -14.922 -7.129 1 96.62 155 VAL A N 1
ATOM 1179 C CA . VAL A 1 155 ? -3.162 -14.219 -7.793 1 96.62 155 VAL A CA 1
ATOM 1180 C C . VAL A 1 155 ? -1.859 -14.992 -7.59 1 96.62 155 VAL A C 1
ATOM 1182 O O . VAL A 1 155 ? -1.477 -15.297 -6.457 1 96.62 155 VAL A O 1
ATOM 1185 N N . VAL A 1 156 ? -1.191 -15.312 -8.672 1 96.5 156 VAL A N 1
ATOM 1186 C CA . VAL A 1 156 ? 0.083 -16.016 -8.633 1 96.5 156 VAL A CA 1
ATOM 1187 C C . VAL A 1 156 ? 1.226 -15.047 -8.898 1 96.5 156 VAL A C 1
ATOM 1189 O O . VAL A 1 156 ? 1.253 -14.383 -9.938 1 96.5 156 VAL A O 1
ATOM 1192 N N . ASP A 1 157 ? 2.146 -14.984 -7.988 1 95.94 157 ASP A N 1
ATOM 1193 C CA . ASP A 1 157 ? 3.225 -14.023 -8.172 1 95.94 157 ASP A CA 1
ATOM 1194 C C . ASP A 1 157 ? 4.391 -14.641 -8.938 1 95.94 157 ASP A C 1
ATOM 1196 O O . ASP A 1 157 ? 4.297 -15.766 -9.422 1 95.94 157 ASP A O 1
ATOM 1200 N N . GLU A 1 158 ? 5.434 -13.938 -9.141 1 95.81 158 GLU A N 1
ATOM 1201 C CA . GLU A 1 158 ? 6.52 -14.328 -10.039 1 95.81 158 GLU A CA 1
ATOM 1202 C C . GLU A 1 158 ? 7.312 -15.5 -9.469 1 95.81 158 GLU A C 1
ATOM 1204 O O . GLU A 1 158 ? 8.047 -16.172 -10.203 1 95.81 158 GLU A O 1
ATOM 1209 N N . GLU A 1 159 ? 7.203 -15.766 -8.188 1 95.75 159 GLU A N 1
ATOM 1210 C CA . GLU A 1 159 ? 7.871 -16.922 -7.605 1 95.75 159 GLU A CA 1
ATOM 1211 C C . GLU A 1 159 ? 6.867 -18.016 -7.219 1 95.75 159 GLU A C 1
ATOM 1213 O O . GLU A 1 159 ? 7.125 -18.812 -6.316 1 95.75 159 GLU A O 1
ATOM 1218 N N . SER A 1 160 ? 5.66 -17.906 -7.785 1 94.31 160 SER A N 1
ATOM 1219 C CA . SER A 1 160 ? 4.652 -18.953 -7.785 1 94.31 160 SER A CA 1
ATOM 1220 C C . SER A 1 160 ? 3.979 -19.078 -6.422 1 94.31 160 SER A C 1
ATOM 1222 O O . SER A 1 160 ? 3.443 -20.141 -6.082 1 94.31 160 SER A O 1
ATOM 1224 N N . GLU A 1 161 ? 4.129 -18.078 -5.668 1 93.38 161 GLU A N 1
ATOM 1225 C CA . GLU A 1 161 ? 3.293 -18 -4.473 1 93.38 161 GLU A CA 1
ATOM 1226 C C . GLU A 1 161 ? 1.881 -17.531 -4.82 1 93.38 161 GLU A C 1
ATOM 1228 O O . GLU A 1 161 ? 1.697 -16.656 -5.676 1 93.38 161 GLU A O 1
ATOM 1233 N N . ILE A 1 162 ? 0.915 -18.109 -4.148 1 95.19 162 ILE A N 1
ATOM 1234 C CA . ILE A 1 162 ? -0.48 -17.844 -4.477 1 95.19 162 ILE A CA 1
ATOM 1235 C C . ILE A 1 162 ? -1.142 -17.078 -3.326 1 95.19 162 ILE A C 1
ATOM 1237 O O . ILE A 1 162 ? -0.975 -17.453 -2.158 1 95.19 162 ILE A O 1
ATOM 1241 N N . THR A 1 163 ? -1.823 -16.047 -3.627 1 95.38 163 THR A N 1
ATOM 1242 C CA . THR A 1 163 ? -2.664 -15.312 -2.686 1 95.38 163 THR A CA 1
ATOM 1243 C C . THR A 1 163 ? -4.129 -15.367 -3.115 1 95.38 163 THR A C 1
ATOM 1245 O O . THR A 1 163 ? -4.445 -15.125 -4.281 1 95.38 163 THR A O 1
ATOM 1248 N N . TYR A 1 164 ? -5.004 -15.719 -2.199 1 96.81 164 TYR A N 1
ATOM 1249 C CA . TYR A 1 164 ? -6.426 -15.805 -2.498 1 96.81 164 TYR A CA 1
ATOM 1250 C C . TYR A 1 164 ? -7.191 -14.648 -1.877 1 96.81 164 TYR A C 1
ATOM 1252 O O . TYR A 1 164 ? -6.973 -14.305 -0.712 1 96.81 164 TYR A O 1
ATOM 1260 N N . PHE A 1 165 ? -8.07 -14.102 -2.645 1 96.69 165 PHE A N 1
ATOM 1261 C CA . PHE A 1 165 ? -8.945 -13.039 -2.17 1 96.69 165 PHE A CA 1
ATOM 1262 C C . PHE A 1 165 ? -10.414 -13.422 -2.346 1 96.69 165 PHE A C 1
ATOM 1264 O O . PHE A 1 165 ? -10.805 -13.914 -3.406 1 96.69 165 PHE A O 1
ATOM 1271 N N . GLU A 1 166 ? -11.164 -13.234 -1.338 1 97.12 166 GLU A N 1
ATOM 1272 C CA . GLU A 1 166 ? -12.617 -13.281 -1.481 1 97.12 166 GLU A CA 1
ATOM 1273 C C . GLU A 1 166 ? -13.172 -11.938 -1.946 1 97.12 166 GLU A C 1
ATOM 1275 O O . GLU A 1 166 ? -12.844 -10.891 -1.372 1 97.12 166 GLU A O 1
ATOM 1280 N N . VAL A 1 167 ? -13.961 -11.945 -2.955 1 96.25 167 VAL A N 1
ATOM 1281 C CA . VAL A 1 167 ? -14.539 -10.742 -3.535 1 96.25 167 VAL A CA 1
ATOM 1282 C C . VAL A 1 167 ? -16.047 -10.727 -3.307 1 96.25 167 VAL A C 1
ATOM 1284 O O . VAL A 1 167 ? -16.75 -11.664 -3.705 1 96.25 167 VAL A O 1
ATOM 1287 N N . ASN A 1 168 ? -16.516 -9.68 -2.707 1 95.5 168 ASN A N 1
ATOM 1288 C CA . ASN A 1 168 ? -17.938 -9.555 -2.4 1 95.5 168 ASN A CA 1
ATOM 1289 C C . ASN A 1 168 ? -18.469 -8.172 -2.758 1 95.5 168 ASN A C 1
ATOM 1291 O O . ASN A 1 168 ? -17.688 -7.234 -2.965 1 95.5 168 ASN A O 1
ATOM 1295 N N . ARG A 1 169 ? -19.797 -7.984 -2.855 1 93.25 169 ARG A N 1
ATOM 1296 C CA . ARG A 1 169 ? -20.422 -6.727 -3.238 1 93.25 169 ARG A CA 1
ATOM 1297 C C . ARG A 1 169 ? -21.188 -6.117 -2.066 1 93.25 169 ARG A C 1
ATOM 1299 O O . ARG A 1 169 ? -22.094 -5.301 -2.262 1 93.25 169 ARG A O 1
ATOM 1306 N N . GLU A 1 170 ? -20.766 -6.23 -1.013 1 88.12 170 GLU A N 1
ATOM 1307 C CA . GLU A 1 170 ? -21.5 -5.703 0.133 1 88.12 170 GLU A CA 1
ATOM 1308 C C . GLU A 1 170 ? -21.172 -4.227 0.359 1 88.12 170 GLU A C 1
ATOM 1310 O O . GLU A 1 170 ? -20 -3.836 0.389 1 88.12 170 GLU A O 1
ATOM 1315 N N . ALA A 1 171 ? -22.203 -3.449 0.496 1 92.06 171 ALA A N 1
ATOM 1316 C CA . ALA A 1 171 ? -22.062 -2.033 0.818 1 92.06 171 ALA A CA 1
ATOM 1317 C C . ALA A 1 171 ? -21.875 -1.826 2.32 1 92.06 171 ALA A C 1
ATOM 1319 O O . ALA A 1 171 ? -22.422 -2.592 3.125 1 92.06 171 ALA A O 1
ATOM 1320 N N . PRO A 1 172 ? -21.156 -0.776 2.695 1 94.56 172 PRO A N 1
ATOM 1321 C CA . PRO A 1 172 ? -21.031 -0.476 4.125 1 94.56 172 PRO A CA 1
ATOM 1322 C C . PRO A 1 172 ? -22.375 -0.128 4.773 1 94.56 172 PRO A C 1
ATOM 1324 O O . PRO A 1 172 ? -23.219 0.512 4.145 1 94.56 172 PRO A O 1
ATOM 1327 N N . THR A 1 173 ? -22.578 -0.56 5.98 1 91.88 173 THR A N 1
ATOM 1328 C CA . THR A 1 173 ? -23.766 -0.23 6.766 1 91.88 173 THR A CA 1
ATOM 1329 C C . THR A 1 173 ? -23.375 0.177 8.18 1 91.88 173 THR A C 1
ATOM 1331 O O . THR A 1 173 ? -22.344 -0.272 8.703 1 91.88 173 THR A O 1
ATOM 1334 N N . GLY A 1 174 ? -24.156 1.095 8.688 1 91.19 174 GLY A N 1
ATOM 1335 C CA . GLY A 1 174 ? -23.859 1.563 10.031 1 91.19 174 GLY A CA 1
ATOM 1336 C C . GLY A 1 174 ? -25.109 1.987 10.789 1 91.19 174 GLY A C 1
ATOM 1337 O O . GLY A 1 174 ? -26.219 1.926 10.258 1 91.19 174 GLY A O 1
ATOM 1338 N N . ASN A 1 175 ? -24.891 2.221 12.062 1 86.94 175 ASN A N 1
ATOM 1339 C CA . ASN A 1 175 ? -25.953 2.67 12.945 1 86.94 175 ASN A CA 1
ATOM 1340 C C . ASN A 1 175 ? -25.531 3.865 13.789 1 86.94 175 ASN A C 1
ATOM 1342 O O . ASN A 1 175 ? -25.953 4.004 14.938 1 86.94 175 ASN A O 1
ATOM 1346 N N . SER A 1 176 ? -24.609 4.598 13.141 1 82.06 176 SER A N 1
ATOM 1347 C CA . SER A 1 176 ? -24.203 5.828 13.82 1 82.06 176 SER A CA 1
ATOM 1348 C C . SER A 1 176 ? -25.312 6.875 13.773 1 82.06 176 SER A C 1
ATOM 1350 O O . SER A 1 176 ? -25.578 7.465 12.719 1 82.06 176 SER A O 1
ATOM 1352 N N . ASN A 1 177 ? -26.297 6.852 14.555 1 68.69 177 ASN A N 1
ATOM 1353 C CA . ASN A 1 177 ? -27.406 7.801 14.539 1 68.69 177 ASN A CA 1
ATOM 1354 C C . ASN A 1 177 ? -27.531 8.531 15.875 1 68.69 177 ASN A C 1
ATOM 1356 O O . ASN A 1 177 ? -28.359 8.156 16.719 1 68.69 177 ASN A O 1
ATOM 1360 N N . PRO A 1 178 ? -26.578 9.461 15.914 1 66.94 178 PRO A N 1
ATOM 1361 C CA . PRO A 1 178 ? -26.641 10.195 17.172 1 66.94 178 PRO A CA 1
ATOM 1362 C C . PRO A 1 178 ? -27.906 11.039 17.312 1 66.94 178 PRO A C 1
ATOM 1364 O O . PRO A 1 178 ? -28.469 11.484 16.312 1 66.94 178 PRO A O 1
ATOM 1367 N N . ASP A 1 179 ? -28.438 10.961 18.312 1 79.19 179 ASP A N 1
ATOM 1368 C CA . ASP A 1 179 ? -29.609 11.773 18.656 1 79.19 179 ASP A CA 1
ATOM 1369 C C . ASP A 1 179 ? -29.234 13.25 18.797 1 79.19 179 ASP A C 1
ATOM 1371 O O . ASP A 1 179 ? -29.828 13.969 19.609 1 79.19 179 ASP A O 1
ATOM 1375 N N . VAL A 1 180 ? -28.234 13.625 18.047 1 84.25 180 VAL A N 1
ATOM 1376 C CA . VAL A 1 180 ? -27.797 15.016 18.141 1 84.25 180 VAL A CA 1
ATOM 1377 C C . VAL A 1 180 ? -27.891 15.688 16.781 1 84.25 180 VAL A C 1
ATOM 1379 O O . VAL A 1 180 ? -27.656 15.055 15.75 1 84.25 180 VAL A O 1
ATOM 1382 N N . SER A 1 181 ? -28.297 16.938 16.891 1 88.56 181 SER A N 1
ATOM 1383 C CA . SER A 1 181 ? -28.422 17.734 15.68 1 88.56 181 SER A CA 1
ATOM 1384 C C . SER A 1 181 ? -27.141 18.5 15.375 1 88.56 181 SER A C 1
A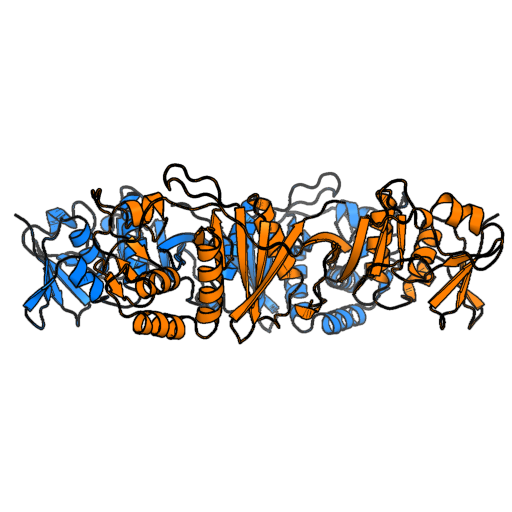TOM 1386 O O . SER A 1 181 ? -26.328 18.75 16.281 1 88.56 181 SER A O 1
ATOM 1388 N N . LEU A 1 182 ? -27.016 18.781 14.156 1 93.5 182 LEU A N 1
ATOM 1389 C CA . LEU A 1 182 ? -25.906 19.641 13.734 1 93.5 182 LEU A CA 1
ATOM 1390 C C . LEU A 1 182 ? -26.094 21.062 14.25 1 93.5 182 LEU A C 1
ATOM 1392 O O . LEU A 1 182 ? -27.219 21.531 14.43 1 93.5 182 LEU A O 1
ATOM 1396 N N . PRO A 1 183 ? -25.016 21.688 14.562 1 94.75 183 PRO A N 1
ATOM 1397 C CA . PRO A 1 183 ? -25.109 23.094 14.938 1 94.75 183 PRO A CA 1
ATOM 1398 C C . PRO A 1 183 ? -25.5 24 13.766 1 94.75 183 PRO A C 1
ATOM 1400 O O . PRO A 1 183 ? -25.672 23.516 12.641 1 94.75 183 PRO A O 1
ATOM 1403 N N . ASP A 1 184 ? -25.719 25.25 14.172 1 95.12 184 ASP A N 1
ATOM 1404 C CA . ASP A 1 184 ? -26.109 26.219 13.148 1 95.12 184 ASP A CA 1
ATOM 1405 C C . ASP A 1 184 ? -25.031 27.281 12.969 1 95.12 184 ASP A C 1
ATOM 1407 O O . ASP A 1 184 ? -24.719 28.031 13.898 1 95.12 184 ASP A O 1
ATOM 1411 N N . ARG A 1 185 ? -24.422 27.359 11.812 1 95.81 185 ARG A N 1
ATOM 1412 C CA . ARG A 1 185 ? -23.547 28.422 11.328 1 95.81 185 ARG A CA 1
ATOM 1413 C C . ARG A 1 185 ? -22.422 28.688 12.305 1 95.81 185 ARG A C 1
ATOM 1415 O O . ARG A 1 185 ? -22.172 29.844 12.68 1 95.81 185 ARG A O 1
ATOM 1422 N N . CYS A 1 186 ? -21.734 27.609 12.688 1 96.75 186 CYS A N 1
ATOM 1423 C CA . CYS A 1 186 ? -20.531 27.812 13.469 1 96.75 186 CYS A CA 1
ATOM 1424 C C . CYS A 1 186 ? -19.516 28.656 12.703 1 96.75 186 CYS A C 1
ATOM 1426 O O . CYS A 1 186 ? -19.344 28.484 11.492 1 96.75 186 CYS A O 1
ATOM 1428 N N . GLU A 1 187 ? -18.906 29.531 13.438 1 96.69 187 GLU A N 1
ATOM 1429 C CA . GLU A 1 187 ? -17.844 30.328 12.82 1 96.69 187 GLU A CA 1
ATOM 1430 C C . GLU A 1 187 ? -16.719 29.453 12.305 1 96.69 187 GLU A C 1
ATOM 1432 O O . GLU A 1 187 ? -16.266 28.531 13.008 1 96.69 187 GLU A O 1
ATOM 1437 N N . ALA A 1 188 ? -16.312 29.719 11.031 1 97.38 188 ALA A N 1
ATOM 1438 C CA . ALA A 1 188 ? -15.281 28.891 10.414 1 97.38 188 ALA A CA 1
ATOM 1439 C C . ALA A 1 188 ? -14.461 29.688 9.414 1 97.38 188 ALA A C 1
ATOM 1441 O O . ALA A 1 188 ? -14.953 30.672 8.844 1 97.38 188 ALA A O 1
ATOM 1442 N N . ASP A 1 189 ? -13.211 29.344 9.273 1 96.88 189 ASP A N 1
ATOM 1443 C CA . ASP A 1 189 ? -12.328 29.953 8.289 1 96.88 189 ASP A CA 1
ATOM 1444 C C . ASP A 1 189 ? -11.812 28.922 7.297 1 96.88 189 ASP A C 1
ATOM 1446 O O . ASP A 1 189 ? -11.359 27.844 7.695 1 96.88 189 ASP A O 1
ATOM 1450 N N . LEU A 1 190 ? -11.914 29.234 6.004 1 97.19 190 LEU A N 1
ATOM 1451 C CA . LEU A 1 190 ? -11.344 28.422 4.934 1 97.19 190 LEU A CA 1
ATOM 1452 C C . LEU A 1 190 ? -9.883 28.766 4.703 1 97.19 190 LEU A C 1
ATOM 1454 O O . LEU A 1 190 ? -9.555 29.891 4.328 1 97.19 190 LEU A O 1
ATOM 1458 N N . LEU A 1 191 ? -9.016 27.891 4.988 1 94.62 191 LEU A N 1
ATOM 1459 C CA . LEU A 1 191 ? -7.586 28.047 4.75 1 94.62 191 LEU A CA 1
ATOM 1460 C C . LEU A 1 191 ? -7.18 27.422 3.422 1 94.62 191 LEU A C 1
ATOM 1462 O O . LEU A 1 191 ? -8.016 27.25 2.533 1 94.62 191 LEU A O 1
ATOM 1466 N N . ALA A 1 192 ? -5.887 27.172 3.197 1 91.75 192 ALA A N 1
ATOM 1467 C CA . ALA A 1 192 ? -5.375 26.703 1.915 1 91.75 192 ALA A CA 1
ATOM 1468 C C . ALA A 1 192 ? -5.941 25.328 1.579 1 91.75 192 ALA A C 1
ATOM 1470 O O . ALA A 1 192 ? -6.32 25.062 0.434 1 91.75 192 ALA A O 1
ATOM 1471 N N . ASP A 1 193 ? -6.039 24.453 2.605 1 93.94 193 ASP A N 1
ATOM 1472 C CA . ASP A 1 193 ? -6.48 23.109 2.248 1 93.94 193 ASP A CA 1
ATOM 1473 C C . ASP A 1 193 ? -7.266 22.469 3.391 1 93.94 193 ASP A C 1
ATOM 1475 O O . ASP A 1 193 ? -7.316 21.234 3.508 1 93.94 193 ASP A O 1
ATOM 1479 N N . ARG A 1 194 ? -7.773 23.297 4.258 1 96.12 194 ARG A N 1
ATOM 1480 C CA . ARG A 1 194 ? -8.594 22.828 5.375 1 96.12 194 ARG A CA 1
ATOM 1481 C C . ARG A 1 194 ? -9.461 23.953 5.93 1 96.12 194 ARG A C 1
ATOM 1483 O O . ARG A 1 194 ? -9.344 25.109 5.5 1 96.12 194 ARG A O 1
ATOM 1490 N N . VAL A 1 195 ? -10.32 23.562 6.84 1 97.44 195 VAL A N 1
ATOM 1491 C CA . VAL A 1 195 ? -11.211 24.531 7.477 1 97.44 195 VAL A CA 1
ATOM 1492 C C . VAL A 1 195 ? -11.062 24.438 8.992 1 97.44 195 VAL A C 1
ATOM 1494 O O . VAL A 1 195 ? -10.984 23.344 9.555 1 97.44 195 VAL A O 1
ATOM 1497 N N . VAL A 1 196 ? -10.961 25.594 9.586 1 95.88 196 VAL A N 1
ATOM 1498 C CA . VAL A 1 196 ? -10.945 25.656 11.039 1 95.88 196 VAL A CA 1
ATOM 1499 C C . VAL A 1 196 ? -12.312 26.125 11.547 1 95.88 196 VAL A C 1
ATOM 1501 O O . VAL A 1 196 ? -12.828 27.156 11.102 1 95.88 196 VAL A O 1
ATOM 1504 N N . VAL A 1 197 ? -12.891 25.375 12.414 1 96.5 197 VAL A N 1
ATOM 1505 C CA . VAL A 1 197 ? -14.156 25.719 13.031 1 96.5 197 VAL A CA 1
ATOM 1506 C C . VAL A 1 197 ? -13.922 26.219 14.461 1 96.5 197 VAL A C 1
ATOM 1508 O O . VAL A 1 197 ? -13.406 25.469 15.297 1 96.5 197 VAL A O 1
ATOM 1511 N N . TRP A 1 198 ? -14.336 27.422 14.695 1 93.94 198 TRP A N 1
ATOM 1512 C CA . TRP A 1 198 ? -14.016 28.078 15.961 1 93.94 198 TRP A CA 1
ATOM 1513 C C . TRP A 1 198 ? -15.148 27.891 16.969 1 93.94 198 TRP A C 1
ATOM 1515 O O . TRP A 1 198 ? -16.312 28.203 16.672 1 93.94 198 TRP A O 1
ATOM 1525 N N . ASP A 1 199 ? -14.938 27.328 18.078 1 90.19 199 ASP A N 1
ATOM 1526 C CA . ASP A 1 199 ? -15.805 27.234 19.25 1 90.19 199 ASP A CA 1
ATOM 1527 C C . ASP A 1 199 ? -17.078 26.469 18.922 1 90.19 199 ASP A C 1
ATOM 1529 O O . ASP A 1 199 ? -18.188 26.938 19.172 1 90.19 199 ASP A O 1
ATOM 1533 N N . PRO A 1 200 ? -16.969 25.344 18.266 1 93.69 200 PRO A N 1
ATOM 1534 C CA . PRO A 1 200 ? -18.172 24.547 18.031 1 93.69 200 PRO A CA 1
ATOM 1535 C C . PRO A 1 200 ? -18.688 23.844 19.281 1 93.69 200 PRO A C 1
ATOM 1537 O O . PRO A 1 200 ? -17.953 23.734 20.281 1 93.69 200 PRO A O 1
ATOM 1540 N N . PRO A 1 201 ? -20.016 23.516 19.234 1 93.12 201 PRO A N 1
ATOM 1541 C CA . PRO A 1 201 ? -20.469 22.641 20.328 1 93.12 201 PRO A CA 1
ATOM 1542 C C . PRO A 1 201 ? -19.672 21.344 20.422 1 93.12 201 PRO A C 1
ATOM 1544 O O . PRO A 1 201 ? -19.25 20.797 19.406 1 93.12 201 PRO A O 1
ATOM 1547 N N . LEU A 1 202 ? -19.5 20.828 21.641 1 91.62 202 LEU A N 1
ATOM 1548 C CA . LEU A 1 202 ? -18.703 19.641 21.922 1 91.62 202 LEU A CA 1
ATOM 1549 C C . LEU A 1 202 ? -19.219 18.438 21.156 1 91.62 202 LEU A C 1
ATOM 1551 O O . LEU A 1 202 ? -18.422 17.562 20.75 1 91.62 202 LEU A O 1
ATOM 1555 N N . GLU A 1 203 ? -20.5 18.422 20.859 1 91.88 203 GLU A N 1
ATOM 1556 C CA . GLU A 1 203 ? -21.156 17.266 20.25 1 91.88 203 GLU A CA 1
ATOM 1557 C C . GLU A 1 203 ? -20.719 17.078 18.812 1 91.88 203 GLU A C 1
ATOM 1559 O O . GLU A 1 203 ? -20.766 15.961 18.281 1 91.88 203 GLU A O 1
ATOM 1564 N N . LEU A 1 204 ? -20.297 18.172 18.203 1 94.31 204 LEU A N 1
ATOM 1565 C CA . LEU A 1 204 ? -19.859 18.078 16.812 1 94.31 204 LEU A CA 1
ATOM 1566 C C . LEU A 1 204 ? -18.703 17.094 16.672 1 94.31 204 LEU A C 1
ATOM 1568 O O . LEU A 1 204 ? -18.656 16.312 15.719 1 94.31 204 LEU A O 1
ATOM 1572 N N . TYR A 1 205 ? -17.844 17.141 17.656 1 93.38 205 TYR A N 1
ATOM 1573 C CA . TYR A 1 205 ? -16.734 16.188 17.656 1 93.38 205 TYR A CA 1
ATOM 1574 C C . TYR A 1 205 ? -17.109 14.93 18.438 1 93.38 205 TYR A C 1
ATOM 1576 O O . TYR A 1 205 ? -17.047 13.82 17.891 1 93.38 205 TYR A O 1
ATOM 1584 N N . GLU A 1 206 ? -17.625 15.016 19.594 1 91.38 206 GLU A N 1
ATOM 1585 C CA . GLU A 1 206 ? -17.766 13.922 20.547 1 91.38 206 GLU A CA 1
ATOM 1586 C C . GLU A 1 206 ? -18.844 12.93 20.109 1 91.38 206 GLU A C 1
ATOM 1588 O O . GLU A 1 206 ? -18.734 11.734 20.375 1 91.38 206 GLU A O 1
ATOM 1593 N N . ARG A 1 207 ? -19.844 13.445 19.391 1 91.81 207 ARG A N 1
ATOM 1594 C CA . ARG A 1 207 ? -20.984 12.586 19.062 1 91.81 207 ARG A CA 1
ATOM 1595 C C . ARG A 1 207 ? -21.047 12.344 17.547 1 91.81 207 ARG A C 1
ATOM 1597 O O . ARG A 1 207 ? -21.438 11.25 17.109 1 91.81 207 ARG A O 1
ATOM 1604 N N . LEU A 1 208 ? -20.672 13.414 16.828 1 93.25 208 LEU A N 1
ATOM 1605 C CA . LEU A 1 208 ? -20.828 13.297 15.383 1 93.25 208 LEU A CA 1
ATOM 1606 C C . LEU A 1 208 ? -19.484 13.031 14.719 1 93.25 208 LEU A C 1
ATOM 1608 O O . LEU A 1 208 ? -19.438 12.672 13.539 1 93.25 208 LEU A O 1
ATOM 1612 N N . PHE A 1 209 ? -18.375 13.234 15.43 1 94.19 209 PHE A N 1
ATOM 1613 C CA . PHE A 1 209 ? -17 12.867 15.094 1 94.19 209 PHE A CA 1
ATOM 1614 C C . PHE A 1 209 ? -16.516 13.633 13.867 1 94.19 209 PHE A C 1
ATOM 1616 O O . PHE A 1 209 ? -15.859 13.062 13 1 94.19 209 PHE A O 1
ATOM 1623 N N . TYR A 1 210 ? -16.969 14.93 13.773 1 95.69 210 TYR A N 1
ATOM 1624 C CA . TYR A 1 210 ? -16.391 15.844 12.781 1 95.69 210 TYR A CA 1
ATOM 1625 C C . TYR A 1 210 ? -15.125 16.5 13.305 1 95.69 210 TYR A C 1
ATOM 1627 O O . TYR A 1 210 ? -15.039 16.844 14.477 1 95.69 210 TYR A O 1
ATOM 1635 N N . GLY A 1 211 ? -14.133 16.578 12.406 1 95.12 211 GLY A N 1
ATOM 1636 C CA . GLY A 1 211 ? -12.945 17.375 12.68 1 95.12 211 GLY A CA 1
ATOM 1637 C C . GLY A 1 211 ? -11.984 16.688 13.641 1 95.12 211 GLY A C 1
ATOM 1638 O O . GLY A 1 211 ? -12.164 15.531 13.992 1 95.12 211 GLY A O 1
ATOM 1639 N N . GLN A 1 212 ? -10.945 17.375 13.891 1 92.88 212 GLN A N 1
ATOM 1640 C CA . GLN A 1 212 ? -9.898 17.031 14.844 1 92.88 212 GLN A CA 1
ATOM 1641 C C . GLN A 1 212 ? -9.547 18.219 15.727 1 92.88 212 GLN A C 1
ATOM 1643 O O . GLN A 1 212 ? -9.234 19.297 15.219 1 92.88 212 GLN A O 1
ATOM 1648 N N . PRO A 1 213 ? -9.641 18 17.078 1 91.19 213 PRO A N 1
ATOM 1649 C CA . PRO A 1 213 ? -9.32 19.109 17.969 1 91.19 213 PRO A CA 1
ATOM 1650 C C . PRO A 1 213 ? -7.875 19.578 17.828 1 91.19 213 PRO A C 1
ATOM 1652 O O . PRO A 1 213 ? -6.969 18.75 17.672 1 91.19 213 PRO A O 1
ATOM 1655 N N . LEU A 1 214 ? -7.707 20.859 17.844 1 85.56 214 LEU A N 1
ATOM 1656 C CA . LEU A 1 214 ? -6.371 21.438 17.953 1 85.56 214 LEU A CA 1
ATOM 1657 C C . LEU A 1 214 ? -5.809 21.25 19.359 1 85.56 214 LEU A C 1
ATOM 1659 O O . LEU A 1 214 ? -6.43 21.656 20.344 1 85.56 214 LEU A O 1
ATOM 1663 N N . GLU A 1 215 ? -4.766 20.453 19.516 1 71.62 215 GLU A N 1
ATOM 1664 C CA . GLU A 1 215 ? -4.215 20.109 20.828 1 71.62 215 GLU A CA 1
ATOM 1665 C C . GLU A 1 215 ? -3.49 21.297 21.453 1 71.62 215 GLU A C 1
ATOM 1667 O O . GLU A 1 215 ? -3.002 22.172 20.734 1 71.62 215 GLU A O 1
ATOM 1672 N N . GLY A 1 216 ? -3.336 21.297 22.688 1 59.53 216 GLY A N 1
ATOM 1673 C CA . GLY A 1 216 ? -2.525 22.281 23.391 1 59.53 216 GLY A CA 1
ATOM 1674 C C . GLY A 1 216 ? -3.277 22.984 24.5 1 59.53 216 GLY A C 1
ATOM 1675 O O . GLY A 1 216 ? -2.701 23.297 25.547 1 59.53 216 GLY A O 1
ATOM 1676 N N . ARG A 1 217 ? -4.469 23.391 24.266 1 59.09 217 ARG A N 1
ATOM 1677 C CA . ARG A 1 217 ? -5.176 24.125 25.312 1 59.09 217 ARG A CA 1
ATOM 1678 C C . ARG A 1 217 ? -6.457 23.406 25.703 1 59.09 217 ARG A C 1
ATOM 1680 O O . ARG A 1 217 ? -7.129 22.797 24.859 1 59.09 217 ARG A O 1
ATOM 1687 N N . GLU A 1 218 ? -6.465 23.109 26.891 1 59.38 218 GLU A N 1
ATOM 1688 C CA . GLU A 1 218 ? -7.711 22.562 27.406 1 59.38 218 GLU A CA 1
ATOM 1689 C C . GLU A 1 218 ? -8.867 23.547 27.25 1 59.38 218 GLU A C 1
ATOM 1691 O O . GLU A 1 218 ? -8.742 24.719 27.609 1 59.38 218 GLU A O 1
ATOM 1696 N N . TYR A 1 219 ? -9.648 23.406 26.266 1 64.94 219 TYR A N 1
ATOM 1697 C CA . TYR A 1 219 ? -10.828 24.25 26.156 1 64.94 219 TYR A CA 1
ATOM 1698 C C . TYR A 1 219 ? -12.102 23.438 26.359 1 64.94 219 TYR A C 1
ATOM 1700 O O . TYR A 1 219 ? -12.117 22.234 26.109 1 64.94 219 TYR A O 1
ATOM 1708 N N . ASP A 1 220 ? -13.07 24.125 26.984 1 70.38 220 ASP A N 1
ATOM 1709 C CA . ASP A 1 220 ? -14.406 23.562 27.062 1 70.38 220 ASP A CA 1
ATOM 1710 C C . ASP A 1 220 ? -14.969 23.25 25.672 1 70.38 220 ASP A C 1
ATOM 1712 O O . ASP A 1 220 ? -15.688 22.281 25.484 1 70.38 220 ASP A O 1
ATOM 1716 N N . ARG A 1 221 ? -14.688 24.188 24.766 1 77.75 221 ARG A N 1
ATOM 1717 C CA . ARG A 1 221 ? -15.039 24.031 23.344 1 77.75 221 ARG A CA 1
ATOM 1718 C C . ARG A 1 221 ? -13.797 24.062 22.469 1 77.75 221 ARG A C 1
ATOM 1720 O O . ARG A 1 221 ? -13.227 25.125 22.234 1 77.75 221 ARG A O 1
ATOM 1727 N N . PRO A 1 222 ? -13.539 22.906 21.969 1 85.25 222 PRO A N 1
ATOM 1728 C CA . PRO A 1 222 ? -12.273 22.859 21.234 1 85.25 222 PRO A CA 1
ATOM 1729 C C . PRO A 1 222 ? -12.398 23.422 19.812 1 85.25 222 PRO A C 1
ATOM 1731 O O . PRO A 1 222 ? -13.445 23.281 19.188 1 85.25 222 PRO A O 1
ATOM 1734 N N . THR A 1 223 ? -11.383 24.156 19.375 1 91.44 223 THR A N 1
ATOM 1735 C CA . THR A 1 223 ? -11.242 24.484 17.969 1 91.44 223 THR A CA 1
ATOM 1736 C C . THR A 1 223 ? -11.016 23.219 17.141 1 91.44 223 THR A C 1
ATOM 1738 O O . THR A 1 223 ? -10.195 22.375 17.5 1 91.44 223 THR A O 1
ATOM 1741 N N . LEU A 1 224 ? -11.844 23.078 16.047 1 94.75 224 LEU A N 1
ATOM 1742 C CA . LEU A 1 224 ? -11.742 21.859 15.25 1 94.75 224 LEU A CA 1
ATOM 1743 C C . LEU A 1 224 ? -11.117 22.156 13.891 1 94.75 224 LEU A C 1
ATOM 1745 O O . LEU A 1 224 ? -11.422 23.188 13.273 1 94.75 224 LEU A O 1
ATOM 1749 N N . GLN A 1 225 ? -10.242 21.297 13.508 1 94.94 225 GLN A N 1
ATOM 1750 C CA . GLN A 1 225 ? -9.75 21.281 12.133 1 94.94 225 GLN A CA 1
ATOM 1751 C C . GLN A 1 225 ? -10.516 20.266 11.289 1 94.94 225 GLN A C 1
ATOM 1753 O O . GLN A 1 225 ? -10.57 19.078 11.633 1 94.94 225 GLN A O 1
ATOM 1758 N N . CYS A 1 226 ? -11.055 20.734 10.188 1 97.69 226 CYS A N 1
ATOM 1759 C CA . CYS A 1 226 ? -11.836 19.875 9.305 1 97.69 226 CYS A CA 1
ATOM 1760 C C . CYS A 1 226 ? -11.195 19.781 7.93 1 97.69 226 CYS A C 1
ATOM 1762 O O . CYS A 1 226 ? -10.68 20.766 7.402 1 97.69 226 CYS A O 1
ATOM 1764 N N . SER A 1 227 ? -11.266 18.578 7.367 1 98.12 227 SER A N 1
ATOM 1765 C CA . SER A 1 227 ? -10.93 18.438 5.957 1 98.12 227 SER A CA 1
ATOM 1766 C C . SER A 1 227 ? -11.906 19.203 5.074 1 98.12 227 SER A C 1
ATOM 1768 O O . SER A 1 227 ? -12.984 19.594 5.531 1 98.12 227 SER A O 1
ATOM 1770 N N . LEU A 1 228 ? -11.484 19.391 3.85 1 98.25 228 LEU A N 1
ATOM 1771 C CA . LEU A 1 228 ? -12.383 20.047 2.908 1 98.25 228 LEU A CA 1
ATOM 1772 C C . LEU A 1 228 ? -13.641 19.203 2.678 1 98.25 228 LEU A C 1
ATOM 1774 O O . LEU A 1 228 ? -14.727 19.75 2.457 1 98.25 228 LEU A O 1
ATOM 1778 N N . LEU A 1 229 ? -13.57 17.891 2.762 1 98.5 229 LEU A N 1
ATOM 1779 C CA . LEU A 1 229 ? -14.727 17.016 2.615 1 98.5 229 LEU A CA 1
ATOM 1780 C C . LEU A 1 229 ? -15.695 17.188 3.779 1 98.5 229 LEU A C 1
ATOM 1782 O O . LEU A 1 229 ? -16.906 17.359 3.572 1 98.5 229 LEU A O 1
ATOM 1786 N N . GLU A 1 230 ? -15.148 17.156 4.969 1 98.56 230 GLU A N 1
ATOM 1787 C CA . GLU A 1 230 ? -15.969 17.375 6.156 1 98.56 230 GLU A CA 1
ATOM 1788 C C . GLU A 1 230 ? -16.641 18.75 6.105 1 98.56 230 GLU A C 1
ATOM 1790 O O . GLU A 1 230 ? -17.844 18.859 6.391 1 98.56 230 GLU A O 1
ATOM 1795 N N . ALA A 1 231 ? -15.867 19.719 5.711 1 98.62 231 ALA A N 1
ATOM 1796 C CA . ALA A 1 231 ? -16.375 21.094 5.66 1 98.62 231 ALA A CA 1
ATOM 1797 C C . ALA A 1 231 ? -17.453 21.234 4.598 1 98.62 231 ALA A C 1
ATOM 1799 O O . ALA A 1 231 ? -18.438 21.953 4.801 1 98.62 231 ALA A O 1
ATOM 1800 N N . ALA A 1 232 ? -17.219 20.625 3.471 1 98.5 232 ALA A N 1
ATOM 1801 C CA . ALA A 1 232 ? -18.234 20.672 2.422 1 98.5 232 ALA A CA 1
ATOM 1802 C C . ALA A 1 232 ? -19.547 20.062 2.904 1 98.5 232 ALA A C 1
ATOM 1804 O O . ALA A 1 232 ? -20.625 20.625 2.668 1 98.5 232 ALA A O 1
ATOM 1805 N N . SER A 1 233 ? -19.484 18.953 3.537 1 97.5 233 SER A N 1
ATOM 1806 C CA . SER A 1 233 ? -20.656 18.297 4.102 1 97.5 233 SER A CA 1
ATOM 1807 C C . SER A 1 233 ? -21.359 19.188 5.117 1 97.5 233 SER A C 1
ATOM 1809 O O . SER A 1 233 ? -22.578 19.328 5.086 1 97.5 233 SER A O 1
ATOM 1811 N N . LEU A 1 234 ? -20.594 19.844 6.016 1 97.88 234 LEU A N 1
ATOM 1812 C CA . LEU A 1 234 ? -21.125 20.688 7.07 1 97.88 234 LEU A CA 1
ATOM 1813 C C . LEU A 1 234 ? -21.75 21.969 6.484 1 97.88 234 LEU A C 1
ATOM 1815 O O . LEU A 1 234 ? -22.812 22.391 6.906 1 97.88 234 LEU A O 1
ATOM 1819 N N . ALA A 1 235 ? -21.062 22.531 5.523 1 98.31 235 ALA A N 1
ATOM 1820 C CA . ALA A 1 235 ? -21.547 23.766 4.902 1 98.31 235 ALA A CA 1
ATOM 1821 C C . ALA A 1 235 ? -22.859 23.531 4.172 1 98.31 235 ALA A C 1
ATOM 1823 O O . ALA A 1 235 ? -23.781 24.359 4.258 1 98.31 235 ALA A O 1
ATOM 1824 N N . GLU A 1 236 ? -22.938 22.484 3.463 1 97.25 236 GLU A N 1
ATOM 1825 C CA . GLU A 1 236 ? -24.141 22.141 2.721 1 97.25 236 GLU A CA 1
ATOM 1826 C C . GLU A 1 236 ? -25.344 21.984 3.652 1 97.25 236 GLU A C 1
ATOM 1828 O O . GLU A 1 236 ? -26.469 22.281 3.264 1 97.25 236 GLU A O 1
ATOM 1833 N N . ARG A 1 237 ? -25.094 21.641 4.828 1 96.31 237 ARG A N 1
ATOM 1834 C CA . ARG A 1 237 ? -26.156 21.406 5.805 1 96.31 237 ARG A CA 1
ATOM 1835 C C . ARG A 1 237 ? -26.344 22.609 6.711 1 96.31 237 ARG A C 1
ATOM 1837 O O . ARG A 1 237 ? -27.141 22.578 7.648 1 96.31 237 ARG A O 1
ATOM 1844 N N . GLY A 1 238 ? -25.547 23.641 6.527 1 96.81 238 GLY A N 1
ATOM 1845 C CA . GLY A 1 238 ? -25.688 24.891 7.238 1 96.81 238 GLY A CA 1
ATOM 1846 C C . GLY A 1 238 ? -25.062 24.875 8.617 1 96.81 238 GLY A C 1
ATOM 1847 O O . GLY A 1 238 ? -25.375 25.719 9.461 1 96.81 238 GLY A O 1
ATOM 1848 N N . ALA A 1 239 ? -24.203 23.922 8.859 1 97.5 239 ALA A N 1
ATOM 1849 C CA . ALA A 1 239 ? -23.625 23.75 10.195 1 97.5 239 ALA A CA 1
ATOM 1850 C C . ALA A 1 239 ? -22.484 24.719 10.438 1 97.5 239 ALA A C 1
ATOM 1852 O O . ALA A 1 239 ? -22.188 25.078 11.586 1 97.5 239 ALA A O 1
ATOM 1853 N N . ILE A 1 240 ? -21.812 25.172 9.391 1 98.25 240 ILE A N 1
ATOM 1854 C CA . ILE A 1 240 ? -20.734 26.156 9.531 1 98.25 240 ILE A CA 1
ATOM 1855 C C . ILE A 1 240 ? -21.031 27.359 8.641 1 98.25 240 ILE A C 1
ATOM 1857 O O . ILE A 1 240 ? -21.75 27.266 7.656 1 98.25 240 ILE A O 1
ATOM 1861 N N . ASP A 1 241 ? -20.453 28.453 8.992 1 97.88 241 ASP A N 1
ATOM 1862 C CA . ASP A 1 241 ? -20.719 29.719 8.312 1 97.88 241 ASP A CA 1
ATOM 1863 C C . ASP A 1 241 ? -19.766 29.922 7.133 1 97.88 241 ASP A C 1
ATOM 1865 O O . ASP A 1 241 ? -18.969 30.859 7.121 1 97.88 241 ASP A O 1
ATOM 1869 N N . LEU A 1 242 ? -19.875 29.062 6.125 1 98.19 242 LEU A N 1
ATOM 1870 C CA . LEU A 1 242 ? -19.156 29.125 4.855 1 98.19 242 LEU A CA 1
ATOM 1871 C C . LEU A 1 242 ? -20.078 28.781 3.689 1 98.19 242 LEU A C 1
ATOM 1873 O O . LEU A 1 242 ? -20.938 27.922 3.812 1 98.19 242 LEU A O 1
ATOM 1877 N N . ASP A 1 243 ? -19.875 29.438 2.621 1 98.12 243 ASP A N 1
ATOM 1878 C CA . ASP A 1 243 ? -20.609 29.109 1.402 1 98.12 243 ASP A CA 1
ATOM 1879 C C . ASP A 1 243 ? -20.188 27.734 0.862 1 98.12 243 ASP A C 1
ATOM 1881 O O . ASP A 1 243 ? -19.016 27.531 0.515 1 98.12 243 ASP A O 1
ATOM 1885 N N . PRO A 1 244 ? -21.172 26.859 0.816 1 97.44 244 PRO A N 1
ATOM 1886 C CA . PRO A 1 244 ? -20.828 25.516 0.327 1 97.44 244 PRO A CA 1
ATOM 1887 C C . PRO A 1 244 ? -20.125 25.547 -1.028 1 97.44 244 PRO A C 1
ATOM 1889 O O . PRO A 1 244 ? -19.234 24.734 -1.278 1 97.44 244 PRO A O 1
ATOM 1892 N N . ALA A 1 245 ? -20.484 26.406 -1.86 1 98 245 ALA A N 1
ATOM 1893 C CA . ALA A 1 245 ? -19.891 26.484 -3.189 1 98 245 ALA A CA 1
ATOM 1894 C C . ALA A 1 245 ? -18.406 26.859 -3.102 1 98 245 ALA A C 1
ATOM 1896 O O . ALA A 1 245 ? -17.594 26.359 -3.871 1 98 245 ALA A O 1
ATOM 1897 N N . THR A 1 246 ? -18.125 27.719 -2.197 1 98.12 246 THR A N 1
ATOM 1898 C CA . THR A 1 246 ? -16.75 28.156 -2.012 1 98.12 246 THR A CA 1
ATOM 1899 C C . THR A 1 246 ? -15.883 27 -1.521 1 98.12 246 THR A C 1
ATOM 1901 O O . THR A 1 246 ? -14.758 26.812 -1.992 1 98.12 246 THR A O 1
ATOM 1904 N N . VAL A 1 247 ? -16.391 26.25 -0.589 1 98.25 247 VAL A N 1
ATOM 1905 C CA . VAL A 1 247 ? -15.664 25.109 -0.05 1 98.25 247 VAL A CA 1
ATOM 1906 C C . VAL A 1 247 ? -15.453 24.062 -1.145 1 98.25 247 VAL A C 1
ATOM 1908 O O . VAL A 1 247 ? -14.344 23.531 -1.305 1 98.25 247 VAL A O 1
ATOM 1911 N N . ARG A 1 248 ? -16.453 23.797 -1.905 1 97.69 248 ARG A N 1
ATOM 1912 C CA . ARG A 1 248 ? -16.359 22.812 -2.982 1 97.69 248 ARG A CA 1
ATOM 1913 C C . ARG A 1 248 ? -15.352 23.266 -4.043 1 97.69 248 ARG A C 1
ATOM 1915 O O . ARG A 1 248 ? -14.594 22.438 -4.562 1 97.69 248 ARG A O 1
ATOM 1922 N N . GLU A 1 249 ? -15.391 24.531 -4.359 1 98.12 249 GLU A N 1
ATOM 1923 C CA . GLU A 1 249 ? -14.445 25.062 -5.332 1 98.12 249 GLU A CA 1
ATOM 1924 C C . GLU A 1 249 ? -13.008 24.875 -4.852 1 98.12 249 GLU A C 1
ATOM 1926 O O . GLU A 1 249 ? -12.125 24.516 -5.629 1 98.12 249 GLU A O 1
ATOM 1931 N N . ARG A 1 250 ? -12.797 25.141 -3.588 1 97.81 250 ARG A N 1
ATOM 1932 C CA . ARG A 1 250 ? -11.477 24.906 -3.016 1 97.81 250 ARG A CA 1
ATOM 1933 C C . ARG A 1 250 ? -11.078 23.438 -3.105 1 97.81 250 ARG A C 1
ATOM 1935 O O . ARG A 1 250 ? -9.93 23.125 -3.432 1 97.81 250 ARG A O 1
ATOM 1942 N N . GLY A 1 251 ? -12.016 22.562 -2.77 1 97.56 251 GLY A N 1
ATOM 1943 C CA . GLY A 1 251 ? -11.766 21.141 -2.908 1 97.56 251 GLY A CA 1
ATOM 1944 C C . GLY A 1 251 ? -11.359 20.75 -4.312 1 97.56 251 GLY A C 1
ATOM 1945 O O . GLY A 1 251 ? -10.398 19.984 -4.492 1 97.56 251 GLY A O 1
ATOM 1946 N N . ARG A 1 252 ? -12.008 21.297 -5.285 1 97.12 252 ARG A N 1
ATOM 1947 C CA . ARG A 1 252 ? -11.711 21 -6.68 1 97.12 252 ARG A CA 1
ATOM 1948 C C . ARG A 1 252 ? -10.336 21.547 -7.07 1 97.12 252 ARG A C 1
ATOM 1950 O O . ARG A 1 252 ? -9.625 20.922 -7.863 1 97.12 252 ARG A O 1
ATOM 1957 N N . GLU A 1 253 ? -10.031 22.688 -6.578 1 96.88 253 GLU A N 1
ATOM 1958 C CA . GLU A 1 253 ? -8.727 23.281 -6.848 1 96.88 253 GLU A CA 1
ATOM 1959 C C . GLU A 1 253 ? -7.598 22.406 -6.297 1 96.88 253 GLU A C 1
ATOM 1961 O O . GLU A 1 253 ? -6.555 22.266 -6.93 1 96.88 253 GLU A O 1
ATOM 1966 N N . VAL A 1 254 ? -7.898 21.859 -5.18 1 94.94 254 VAL A N 1
ATOM 1967 C CA . VAL A 1 254 ? -6.859 21.141 -4.438 1 94.94 254 VAL A CA 1
ATOM 1968 C C . VAL A 1 254 ? -6.73 19.719 -4.969 1 94.94 254 VAL A C 1
ATOM 1970 O O . VAL A 1 254 ? -5.621 19.203 -5.105 1 94.94 254 VAL A O 1
ATOM 1973 N N . GLU A 1 255 ? -7.863 19.078 -5.262 1 94.5 255 GLU A N 1
ATOM 1974 C CA . GLU A 1 255 ? -7.816 17.641 -5.547 1 94.5 255 GLU A CA 1
ATOM 1975 C C . GLU A 1 255 ? -8.312 17.344 -6.961 1 94.5 255 GLU A C 1
ATOM 1977 O O . GLU A 1 255 ? -8.258 16.203 -7.422 1 94.5 255 GLU A O 1
ATOM 1982 N N . GLY A 1 256 ? -8.93 18.281 -7.641 1 94.38 256 GLY A N 1
ATOM 1983 C CA . GLY A 1 256 ? -9.5 18.062 -8.961 1 94.38 256 GLY A CA 1
ATOM 1984 C C . GLY A 1 256 ? -10.742 17.188 -8.93 1 94.38 256 GLY A C 1
ATOM 1985 O O . GLY A 1 256 ? -11.586 17.328 -8.055 1 94.38 256 GLY A O 1
ATOM 1986 N N . GLU A 1 257 ? -10.836 16.281 -9.852 1 94.19 257 GLU A N 1
ATOM 1987 C CA . GLU A 1 257 ? -12 15.422 -9.992 1 94.19 257 GLU A CA 1
ATOM 1988 C C . GLU A 1 257 ? -12.094 14.43 -8.844 1 94.19 257 GLU A C 1
ATOM 1990 O O . GLU A 1 257 ? -13.188 13.977 -8.484 1 94.19 257 GLU A O 1
ATOM 1995 N N . ARG A 1 258 ? -11.023 14.133 -8.336 1 95.5 258 ARG A N 1
ATOM 1996 C CA . ARG A 1 258 ? -10.984 13.203 -7.207 1 95.5 258 ARG A CA 1
ATOM 1997 C C . ARG A 1 258 ? -11.82 13.727 -6.043 1 95.5 258 ARG A C 1
ATOM 1999 O O . ARG A 1 258 ? -12.445 12.945 -5.32 1 95.5 258 ARG A O 1
ATOM 2006 N N . PHE A 1 259 ? -11.82 15.047 -5.883 1 97.12 259 PHE A N 1
ATOM 2007 C CA . PHE A 1 259 ? -12.578 15.641 -4.789 1 97.12 259 PHE A CA 1
ATOM 2008 C C . PHE A 1 259 ? -14.055 15.289 -4.902 1 97.12 259 PHE A C 1
ATOM 2010 O O . PHE A 1 259 ? -14.688 14.891 -3.916 1 97.12 259 PHE A O 1
ATOM 2017 N N . GLU A 1 260 ? -14.578 15.375 -6.086 1 96.75 260 GLU A N 1
ATOM 2018 C CA . GLU A 1 260 ? -16 15.125 -6.297 1 96.75 260 GLU A CA 1
ATOM 2019 C C . GLU A 1 260 ? -16.344 13.664 -6.016 1 96.75 260 GLU A C 1
ATOM 2021 O O . GLU A 1 260 ? -17.391 13.375 -5.414 1 96.75 260 GLU A O 1
ATOM 2026 N N . ARG A 1 261 ? -15.531 12.758 -6.43 1 97.88 261 ARG A N 1
ATOM 2027 C CA . ARG A 1 261 ? -15.781 11.344 -6.191 1 97.88 261 ARG A CA 1
ATOM 2028 C C . ARG A 1 261 ? -15.734 11.023 -4.699 1 97.88 261 ARG A C 1
ATOM 2030 O O . ARG A 1 261 ? -16.609 10.312 -4.184 1 97.88 261 ARG A O 1
ATOM 2037 N N . ARG A 1 262 ? -14.734 11.57 -4.055 1 98.06 262 ARG A N 1
ATOM 2038 C CA . ARG A 1 262 ? -14.602 11.32 -2.623 1 98.06 262 ARG A CA 1
ATOM 2039 C C . ARG A 1 262 ? -15.766 11.93 -1.849 1 98.06 262 ARG A C 1
ATOM 2041 O O . ARG A 1 262 ? -16.25 11.336 -0.884 1 98.06 262 ARG A O 1
ATOM 2048 N N . LEU A 1 263 ? -16.141 13.133 -2.293 1 97.94 263 LEU A N 1
ATOM 2049 C CA . LEU A 1 263 ? -17.266 13.766 -1.63 1 97.94 263 LEU A CA 1
ATOM 2050 C C . LEU A 1 263 ? -18.531 12.938 -1.788 1 97.94 263 LEU A C 1
ATOM 2052 O O . LEU A 1 263 ? -19.312 12.805 -0.846 1 97.94 263 LEU A O 1
ATOM 2056 N N . ALA A 1 264 ? -18.766 12.375 -2.957 1 97.81 264 ALA A N 1
ATOM 2057 C CA . ALA A 1 264 ? -19.906 11.508 -3.189 1 97.81 264 ALA A CA 1
ATOM 2058 C C . ALA A 1 264 ? -19.906 10.312 -2.24 1 97.81 264 ALA A C 1
ATOM 2060 O O . ALA A 1 264 ? -20.922 10 -1.621 1 97.81 264 ALA A O 1
ATOM 2061 N N . VAL A 1 265 ? -18.797 9.68 -2.113 1 98.69 265 VAL A N 1
ATOM 2062 C CA . VAL A 1 265 ? -18.672 8.508 -1.248 1 98.69 265 VAL A CA 1
ATOM 2063 C C . VAL A 1 265 ? -18.828 8.93 0.213 1 98.69 265 VAL A C 1
ATOM 2065 O O . VAL A 1 265 ? -19.5 8.25 0.991 1 98.69 265 VAL A O 1
ATOM 2068 N N . TYR A 1 266 ? -18.188 10.039 0.595 1 98.38 266 TYR A N 1
ATOM 2069 C CA . TYR A 1 266 ? -18.297 10.586 1.943 1 98.38 266 TYR A CA 1
ATOM 2070 C C . TYR A 1 266 ? -19.766 10.797 2.318 1 98.38 266 TYR A C 1
ATOM 2072 O O . TYR A 1 266 ? -20.203 10.367 3.385 1 98.38 266 TYR A O 1
ATOM 2080 N N . THR A 1 267 ? -20.453 11.43 1.451 1 96.88 267 THR A N 1
ATOM 2081 C CA . THR A 1 267 ? -21.875 11.742 1.668 1 96.88 267 THR A CA 1
ATOM 2082 C C . THR A 1 267 ? -22.688 10.461 1.786 1 96.88 267 THR A C 1
ATOM 2084 O O . THR A 1 267 ? -23.531 10.336 2.68 1 96.88 267 THR A O 1
ATOM 2087 N N . GLU A 1 268 ? -22.453 9.547 0.893 1 97.31 268 GLU A N 1
ATOM 2088 C CA . GLU A 1 268 ? -23.156 8.266 0.927 1 97.31 268 GLU A CA 1
ATOM 2089 C C . GLU A 1 268 ? -22.922 7.539 2.248 1 97.31 268 GLU A C 1
ATOM 2091 O O . GLU A 1 268 ? -23.844 6.98 2.832 1 97.31 268 GLU A O 1
ATOM 2096 N N . LEU A 1 269 ? -21.703 7.531 2.717 1 97.31 269 LEU A N 1
ATOM 2097 C CA . LEU A 1 269 ? -21.375 6.887 3.982 1 97.31 269 LEU A CA 1
ATOM 2098 C C . LEU A 1 269 ? -22.141 7.535 5.137 1 97.31 269 LEU A C 1
ATOM 2100 O O . LEU A 1 269 ? -22.734 6.84 5.961 1 97.31 269 LEU A O 1
ATOM 2104 N N . ARG A 1 270 ? -22.141 8.836 5.176 1 95.06 270 ARG A N 1
ATOM 2105 C CA . ARG A 1 270 ? -22.844 9.547 6.234 1 95.06 270 ARG A CA 1
ATOM 2106 C C . ARG A 1 270 ? -24.344 9.25 6.18 1 95.06 270 ARG A C 1
ATOM 2108 O O . ARG A 1 270 ? -24.984 9.078 7.219 1 95.06 270 ARG A O 1
ATOM 2115 N N . GLU A 1 271 ? -24.875 9.219 4.988 1 93.25 271 GLU A N 1
ATOM 2116 C CA . GLU A 1 271 ? -26.297 8.93 4.816 1 93.25 271 GLU A CA 1
ATOM 2117 C C . GLU A 1 271 ? -26.625 7.516 5.285 1 93.25 271 GLU A C 1
ATOM 2119 O O . GLU A 1 271 ? -27.75 7.25 5.734 1 93.25 271 GLU A O 1
ATOM 2124 N N . ARG A 1 272 ? -25.703 6.645 5.234 1 93.69 272 ARG A N 1
ATOM 2125 C CA . ARG A 1 272 ? -25.875 5.266 5.676 1 93.69 272 ARG A CA 1
ATOM 2126 C C . ARG A 1 272 ? -25.531 5.109 7.148 1 93.69 272 ARG A C 1
ATOM 2128 O O . ARG A 1 272 ? -25.359 3.988 7.637 1 93.69 272 ARG A O 1
ATOM 2135 N N . ASP A 1 273 ? -25.25 6.211 7.797 1 93.38 273 ASP A N 1
ATOM 2136 C CA . ASP A 1 273 ? -24.938 6.266 9.227 1 93.38 273 ASP A CA 1
ATOM 2137 C C . ASP A 1 273 ? -23.594 5.625 9.523 1 93.38 273 ASP A C 1
ATOM 2139 O O . ASP A 1 273 ? -23.422 4.969 10.562 1 93.38 273 ASP A O 1
ATOM 2143 N N . VAL A 1 274 ? -22.766 5.668 8.594 1 95.38 274 VAL A N 1
ATOM 2144 C CA . VAL A 1 274 ? -21.359 5.293 8.742 1 95.38 274 VAL A CA 1
ATOM 2145 C C . VAL A 1 274 ? -20.484 6.551 8.781 1 95.38 274 VAL A C 1
ATOM 2147 O O . VAL A 1 274 ? -20.609 7.426 7.922 1 95.38 274 VAL A O 1
ATOM 2150 N N . VAL A 1 275 ? -19.641 6.695 9.789 1 95.81 275 VAL A N 1
ATOM 2151 C CA . VAL A 1 275 ? -18.828 7.895 9.938 1 95.81 275 VAL A CA 1
ATOM 2152 C C . VAL A 1 275 ? -17.469 7.68 9.273 1 95.81 275 VAL A C 1
ATOM 2154 O O . VAL A 1 275 ? -16.719 6.789 9.664 1 95.81 275 VAL A O 1
ATOM 2157 N N . PRO A 1 276 ? -17.141 8.477 8.289 1 97.38 276 PRO A N 1
ATOM 2158 C CA . PRO A 1 276 ? -15.836 8.383 7.641 1 97.38 276 PRO A CA 1
ATOM 2159 C C . PRO A 1 276 ? -14.805 9.336 8.25 1 97.38 276 PRO A C 1
ATOM 2161 O O . PRO A 1 276 ? -15.133 10.484 8.57 1 97.38 276 PRO A O 1
ATOM 2164 N N . LYS A 1 277 ? -13.625 8.883 8.492 1 97 277 LYS A N 1
ATOM 2165 C CA . LYS A 1 277 ? -12.43 9.656 8.805 1 97 277 LYS A CA 1
ATOM 2166 C C . LYS A 1 277 ? -11.312 9.367 7.805 1 97 277 LYS A C 1
ATOM 2168 O O . LYS A 1 277 ? -11.383 8.391 7.051 1 97 277 LYS A O 1
ATOM 2173 N N . THR A 1 278 ? -10.367 10.219 7.723 1 96.25 278 THR A N 1
ATOM 2174 C CA . THR A 1 278 ? -9.289 10.016 6.762 1 96.25 278 THR A CA 1
ATOM 2175 C C . THR A 1 278 ? -8.625 8.656 6.977 1 96.25 278 THR A C 1
ATOM 2177 O O . THR A 1 278 ? -8.43 8.227 8.117 1 96.25 278 THR A O 1
ATOM 2180 N N . GLY A 1 279 ? -8.398 7.98 5.922 1 95.12 279 GLY A N 1
ATOM 2181 C CA . GLY A 1 279 ? -7.672 6.723 5.949 1 95.12 279 GLY A CA 1
ATOM 2182 C C . GLY A 1 279 ? -6.227 6.863 5.516 1 95.12 279 GLY A C 1
ATOM 2183 O O . GLY A 1 279 ? -5.57 5.867 5.191 1 95.12 279 GLY A O 1
ATOM 2184 N N . TYR A 1 280 ? -5.676 8.031 5.523 1 93 280 TYR A N 1
ATOM 2185 C CA . TYR A 1 280 ? -4.352 8.32 4.977 1 93 280 TYR A CA 1
ATOM 2186 C C . TYR A 1 280 ? -3.299 7.406 5.59 1 93 280 TYR A C 1
ATOM 2188 O O . TYR A 1 280 ? -2.467 6.84 4.871 1 93 280 TYR A O 1
ATOM 2196 N N . LYS A 1 281 ? -3.318 7.211 6.832 1 88.81 281 LYS A N 1
ATOM 2197 C CA . LYS A 1 281 ? -2.312 6.418 7.535 1 88.81 281 LYS A CA 1
ATOM 2198 C C . LYS A 1 281 ? -2.305 4.977 7.043 1 88.81 281 LYS A C 1
ATOM 2200 O O . LYS A 1 281 ? -1.342 4.242 7.273 1 88.81 281 LYS A O 1
ATOM 2205 N N . PHE A 1 282 ? -3.377 4.641 6.332 1 91.94 282 PHE A N 1
ATOM 2206 C CA . PHE A 1 282 ? -3.49 3.283 5.812 1 91.94 282 PHE A CA 1
ATOM 2207 C C . PHE A 1 282 ? -3.445 3.281 4.289 1 91.94 282 PHE A C 1
ATOM 2209 O O . PHE A 1 282 ? -3.701 2.256 3.658 1 91.94 282 PHE A O 1
ATOM 2216 N N . GLY A 1 283 ? -3.207 4.414 3.744 1 90.88 283 GLY A N 1
ATOM 2217 C CA . GLY A 1 283 ? -3.174 4.523 2.295 1 90.88 283 GLY A CA 1
ATOM 2218 C C . GLY A 1 283 ? -4.551 4.469 1.66 1 90.88 283 GLY A C 1
ATOM 2219 O O . GLY A 1 283 ? -4.676 4.195 0.465 1 90.88 283 GLY A O 1
ATOM 2220 N N . ALA A 1 284 ? -5.574 4.641 2.412 1 95.44 284 ALA A N 1
ATOM 2221 C CA . ALA A 1 284 ? -6.953 4.637 1.931 1 95.44 284 ALA A CA 1
ATOM 2222 C C . ALA A 1 284 ? -7.547 6.039 1.959 1 95.44 284 ALA A C 1
ATOM 2224 O O . ALA A 1 284 ? -6.922 6.977 2.459 1 95.44 284 ALA A O 1
ATOM 2225 N N . ASP A 1 285 ? -8.68 6.152 1.355 1 97 285 ASP A N 1
ATOM 2226 C CA . ASP A 1 285 ? -9.375 7.438 1.408 1 97 285 ASP A CA 1
ATOM 2227 C C . ASP A 1 285 ? -10.062 7.637 2.756 1 97 285 ASP A C 1
ATOM 2229 O O . ASP A 1 285 ? -10.008 8.727 3.33 1 97 285 ASP A O 1
ATOM 2233 N N . PHE A 1 286 ? -10.68 6.504 3.229 1 98.06 286 PHE A N 1
ATOM 2234 C CA . PHE A 1 286 ? -11.406 6.633 4.488 1 98.06 286 PHE A CA 1
ATOM 2235 C C . PHE A 1 286 ? -11.188 5.41 5.367 1 98.06 286 PHE A C 1
ATOM 2237 O O . PHE A 1 286 ? -11.031 4.297 4.863 1 98.06 286 PHE A O 1
ATOM 2244 N N . ARG A 1 287 ? -11.148 5.621 6.621 1 96.88 287 ARG A N 1
ATOM 2245 C CA . ARG A 1 287 ? -11.508 4.625 7.625 1 96.88 287 ARG A CA 1
ATOM 2246 C C . ARG A 1 287 ? -12.906 4.895 8.18 1 96.88 287 ARG A C 1
ATOM 2248 O O . ARG A 1 287 ? -13.32 6.047 8.297 1 96.88 287 ARG A O 1
ATOM 2255 N N . THR A 1 288 ? -13.625 3.836 8.547 1 96.94 288 THR A N 1
ATOM 2256 C CA . THR A 1 288 ? -15.023 4.105 8.867 1 96.94 288 THR A CA 1
ATOM 2257 C C . THR A 1 288 ? -15.383 3.527 10.227 1 96.94 288 THR A C 1
ATOM 2259 O O . THR A 1 288 ? -14.758 2.57 10.688 1 96.94 288 THR A O 1
ATOM 2262 N N . TYR A 1 289 ? -16.391 4.172 10.797 1 94.69 289 TYR A N 1
ATOM 2263 C CA . TYR A 1 289 ? -17.016 3.758 12.047 1 94.69 289 TYR A CA 1
ATOM 2264 C C . TYR A 1 289 ? -18.5 3.514 11.867 1 94.69 289 TYR A C 1
ATOM 2266 O O . TYR A 1 289 ? -19.25 4.414 11.469 1 94.69 289 TYR A O 1
ATOM 2274 N N . ALA A 1 290 ? -18.922 2.338 12.234 1 91.25 290 ALA A N 1
ATOM 2275 C CA . ALA A 1 290 ? -20.312 1.947 12 1 91.25 290 ALA A CA 1
ATOM 2276 C C . ALA A 1 290 ? -21.203 2.357 13.164 1 91.25 290 ALA A C 1
ATOM 2278 O O . ALA A 1 290 ? -22.438 2.391 13.039 1 91.25 290 ALA A O 1
ATOM 2279 N N . ALA A 1 291 ? -20.609 2.578 14.297 1 86.38 291 ALA A N 1
ATOM 2280 C CA . ALA A 1 291 ? -21.391 2.934 15.469 1 86.38 291 ALA A CA 1
ATOM 2281 C C . ALA A 1 291 ? -20.641 3.934 16.344 1 86.38 291 ALA A C 1
ATOM 2283 O O . ALA A 1 291 ? -19.812 3.547 17.172 1 86.38 291 ALA A O 1
ATOM 2284 N N . VAL A 1 292 ? -20.969 5.184 16.094 1 85.25 292 VAL A N 1
ATOM 2285 C CA . VAL A 1 292 ? -20.359 6.219 16.922 1 85.25 292 VAL A CA 1
ATOM 2286 C C . VAL A 1 292 ? -21.344 6.676 17.984 1 85.25 292 VAL A C 1
ATOM 2288 O O . VAL A 1 292 ? -22.375 7.281 17.672 1 85.25 292 VAL A O 1
ATOM 2291 N N . GLU A 1 293 ? -21.016 6.316 19.25 1 80.75 293 GLU A N 1
ATOM 2292 C CA . GLU A 1 293 ? -21.797 6.859 20.359 1 80.75 293 GLU A CA 1
ATOM 2293 C C . GLU A 1 293 ? -21.078 8.055 21 1 80.75 293 GLU A C 1
ATOM 2295 O O . GLU A 1 293 ? -21.703 9.086 21.25 1 80.75 293 GLU A O 1
ATOM 2300 N N . SER A 1 294 ? -19.797 7.805 21.219 1 84.38 294 SER A N 1
ATOM 2301 C CA . SER A 1 294 ? -18.891 8.844 21.688 1 84.38 294 SER A CA 1
ATOM 2302 C C . SER A 1 294 ? -17.453 8.578 21.25 1 84.38 294 SER A C 1
ATOM 2304 O O . SER A 1 294 ? -17.016 7.43 21.203 1 84.38 294 SER A O 1
ATOM 2306 N N . VAL A 1 295 ? -16.828 9.688 20.938 1 84.19 295 VAL A N 1
ATOM 2307 C CA . VAL A 1 295 ? -15.461 9.539 20.469 1 84.19 295 VAL A CA 1
ATOM 2308 C C . VAL A 1 295 ? -14.594 8.938 21.578 1 84.19 295 VAL A C 1
ATOM 2310 O O . VAL A 1 295 ? -13.695 8.133 21.297 1 84.19 295 VAL A O 1
ATOM 2313 N N . SER A 1 296 ? -14.891 9.289 22.797 1 79.12 296 SER A N 1
ATOM 2314 C CA . SER A 1 296 ? -14.125 8.789 23.938 1 79.12 296 SER A CA 1
ATOM 2315 C C . SER A 1 296 ? -14.367 7.297 24.141 1 79.12 296 SER A C 1
ATOM 2317 O O . SER A 1 296 ? -13.578 6.625 24.812 1 79.12 296 SER A O 1
ATOM 2319 N N . GLU A 1 297 ? -15.445 6.762 23.5 1 76.19 297 GLU A N 1
ATOM 2320 C CA . GLU A 1 297 ? -15.789 5.352 23.656 1 76.19 297 GLU A CA 1
ATOM 2321 C C . GLU A 1 297 ? -15.805 4.633 22.312 1 76.19 297 GLU A C 1
ATOM 2323 O O . GLU A 1 297 ? -16.484 3.615 22.156 1 76.19 297 GLU A O 1
ATOM 2328 N N . LEU A 1 298 ? -15.086 5.254 21.516 1 79.56 298 LEU A N 1
ATOM 2329 C CA . LEU A 1 298 ? -15.141 4.77 20.141 1 79.56 298 LEU A CA 1
ATOM 2330 C C . LEU A 1 298 ? -14.453 3.416 20 1 79.56 298 LEU A C 1
ATOM 2332 O O . LEU A 1 298 ? -13.375 3.203 20.578 1 79.56 298 LEU A O 1
ATOM 2336 N N . ASP A 1 299 ? -15.25 2.52 19.375 1 76.06 299 ASP A N 1
ATOM 2337 C CA . ASP A 1 299 ? -14.617 1.271 18.953 1 76.06 299 ASP A CA 1
ATOM 2338 C C . ASP A 1 299 ? -13.641 1.504 17.812 1 76.06 299 ASP A C 1
ATOM 2340 O O . ASP A 1 299 ? -13.531 2.621 17.297 1 76.06 299 ASP A O 1
ATOM 2344 N N . HIS A 1 300 ? -12.945 0.451 17.453 1 82.38 300 HIS A N 1
ATOM 2345 C CA . HIS A 1 300 ? -12.023 0.498 16.328 1 82.38 300 HIS A CA 1
ATOM 2346 C C . HIS A 1 300 ? -12.781 0.6 15 1 82.38 300 HIS A C 1
ATOM 2348 O O . HIS A 1 300 ? -13.898 0.105 14.883 1 82.38 300 HIS A O 1
ATOM 2354 N N . SER A 1 301 ? -12.25 1.354 14.109 1 88.12 301 SER A N 1
ATOM 2355 C CA . SER A 1 301 ? -12.797 1.394 12.758 1 88.12 301 SER A CA 1
ATOM 2356 C C . SER A 1 301 ? -12.812 0.006 12.125 1 88.12 301 SER A C 1
ATOM 2358 O O . SER A 1 301 ? -11.992 -0.848 12.469 1 88.12 301 SER A O 1
ATOM 2360 N N . GLU A 1 302 ? -13.719 -0.2 11.125 1 91.94 302 GLU A N 1
ATOM 2361 C CA . GLU A 1 302 ? -13.938 -1.558 10.641 1 91.94 302 GLU A CA 1
ATOM 2362 C C . GLU A 1 302 ? -13.57 -1.678 9.164 1 91.94 302 GLU A C 1
ATOM 2364 O O . GLU A 1 302 ? -13.242 -2.764 8.688 1 91.94 302 GLU A O 1
ATOM 2369 N N . LEU A 1 303 ? -13.711 -0.549 8.438 1 96.81 303 LEU A N 1
ATOM 2370 C CA . LEU A 1 303 ? -13.484 -0.612 6.992 1 96.81 303 LEU A CA 1
ATOM 2371 C C . LEU A 1 303 ? -12.422 0.396 6.566 1 96.81 303 LEU A C 1
ATOM 2373 O O . LEU A 1 303 ? -12.297 1.466 7.168 1 96.81 303 LEU A O 1
ATOM 2377 N N . LEU A 1 304 ? -11.617 0.055 5.641 1 97.25 304 LEU A N 1
ATOM 2378 C CA . LEU A 1 304 ? -10.844 0.978 4.816 1 97.25 304 LEU A CA 1
ATOM 2379 C C . LEU A 1 304 ? -11.469 1.122 3.432 1 97.25 304 LEU A C 1
ATOM 2381 O O . LEU A 1 304 ? -11.734 0.123 2.76 1 97.25 304 LEU A O 1
ATOM 2385 N N . VAL A 1 305 ? -11.688 2.34 3.035 1 98.25 305 VAL A N 1
ATOM 2386 C CA . VAL A 1 305 ? -12.391 2.58 1.778 1 98.25 305 VAL A CA 1
ATOM 2387 C C . VAL A 1 305 ? -11.469 3.301 0.801 1 98.25 305 VAL A C 1
ATOM 2389 O O . VAL A 1 305 ? -10.906 4.348 1.126 1 98.25 305 VAL A O 1
ATOM 2392 N N . ARG A 1 306 ? -11.289 2.758 -0.342 1 97.56 306 ARG A N 1
ATOM 2393 C CA . ARG A 1 306 ? -10.641 3.443 -1.455 1 97.56 306 ARG A CA 1
ATOM 2394 C C . ARG A 1 306 ? -11.656 3.842 -2.521 1 97.56 306 ARG A C 1
ATOM 2396 O O . ARG A 1 306 ? -12.523 3.047 -2.885 1 97.56 306 ARG A O 1
ATOM 2403 N N . VAL A 1 307 ? -11.516 5.074 -2.99 1 98.31 307 VAL A N 1
ATOM 2404 C CA . VAL A 1 307 ? -12.453 5.633 -3.959 1 98.31 307 VAL A CA 1
ATOM 2405 C C . VAL A 1 307 ? -11.797 5.707 -5.336 1 98.31 307 VAL A C 1
ATOM 2407 O O . VAL A 1 307 ? -10.719 6.293 -5.484 1 98.31 307 VAL A O 1
ATOM 2410 N N . HIS A 1 308 ? -12.445 5.07 -6.312 1 97.94 308 HIS A N 1
ATOM 2411 C CA . HIS A 1 308 ? -11.938 5.07 -7.68 1 97.94 308 HIS A CA 1
ATOM 2412 C C . HIS A 1 308 ? -13.047 5.371 -8.68 1 97.94 308 HIS A C 1
ATOM 2414 O O . HIS A 1 308 ? -14.234 5.254 -8.352 1 97.94 308 HIS A O 1
ATOM 2420 N N . PRO A 1 309 ? -12.633 5.867 -9.875 1 98.06 309 PRO A N 1
ATOM 2421 C CA . PRO A 1 309 ? -13.641 5.941 -10.938 1 98.06 309 PRO A CA 1
ATOM 2422 C C . PRO A 1 309 ? -14.195 4.574 -11.328 1 98.06 309 PRO A C 1
ATOM 2424 O O . PRO A 1 309 ? -13.531 3.553 -11.109 1 98.06 309 PRO A O 1
ATOM 2427 N N . ALA A 1 310 ? -15.289 4.551 -11.945 1 97.31 310 ALA A N 1
ATOM 2428 C CA . ALA A 1 310 ? -15.977 3.311 -12.305 1 97.31 310 ALA A CA 1
ATOM 2429 C C . ALA A 1 310 ? -15.156 2.502 -13.305 1 97.31 310 ALA A C 1
ATOM 2431 O O . ALA A 1 310 ? -15.273 1.275 -13.367 1 97.31 310 ALA A O 1
ATOM 2432 N N . ASP A 1 311 ? -14.383 3.109 -14.086 1 97.12 311 ASP A N 1
ATOM 2433 C CA . ASP A 1 311 ? -13.609 2.422 -15.117 1 97.12 311 ASP A CA 1
ATOM 2434 C C . ASP A 1 311 ? -12.18 2.156 -14.641 1 97.12 311 ASP A C 1
ATOM 2436 O O . ASP A 1 311 ? -11.281 1.961 -15.461 1 97.12 311 ASP A O 1
ATOM 2440 N N . TYR A 1 312 ? -12.016 2.182 -13.32 1 97.06 312 TYR A N 1
ATOM 2441 C CA . TYR A 1 312 ? -10.695 1.965 -12.742 1 97.06 312 TYR A CA 1
ATOM 2442 C C . TYR A 1 312 ? -10.141 0.607 -13.156 1 97.06 312 TYR A C 1
ATOM 2444 O O . TYR A 1 312 ? -10.898 -0.334 -13.398 1 97.06 312 TYR A O 1
ATOM 2452 N N . VAL A 1 313 ? -8.852 0.522 -13.305 1 97.5 313 VAL A N 1
ATOM 2453 C CA . VAL A 1 313 ? -8.148 -0.724 -13.594 1 97.5 313 VAL A CA 1
ATOM 2454 C C . VAL A 1 313 ? -7.246 -1.09 -12.414 1 97.5 313 VAL A C 1
ATOM 2456 O O . VAL A 1 313 ? -6.281 -0.381 -12.117 1 97.5 313 VAL A O 1
ATOM 2459 N N . PHE A 1 314 ? -7.516 -2.178 -11.789 1 96.19 314 PHE A N 1
ATOM 2460 C CA . PHE A 1 314 ? -6.777 -2.627 -10.617 1 96.19 314 PHE A CA 1
ATOM 2461 C C . PHE A 1 314 ? -5.492 -3.336 -11.023 1 96.19 314 PHE A C 1
ATOM 2463 O O . PHE A 1 314 ? -5.504 -4.191 -11.914 1 96.19 314 PHE A O 1
ATOM 2470 N N . GLU A 1 315 ? -4.465 -2.936 -10.367 1 94.31 315 GLU A N 1
ATOM 2471 C CA . GLU A 1 315 ? -3.223 -3.701 -10.453 1 94.31 315 GLU A CA 1
ATOM 2472 C C . GLU A 1 315 ? -3.111 -4.699 -9.305 1 94.31 315 GLU A C 1
ATOM 2474 O O . GLU A 1 315 ? -3.252 -4.324 -8.141 1 94.31 315 GLU A O 1
ATOM 2479 N N . PRO A 1 316 ? -2.809 -5.918 -9.602 1 92.5 316 PRO A N 1
ATOM 2480 C CA . PRO A 1 316 ? -2.789 -6.945 -8.555 1 92.5 316 PRO A CA 1
ATOM 2481 C C . PRO A 1 316 ? -1.834 -6.609 -7.41 1 92.5 316 PRO A C 1
ATOM 2483 O O . PRO A 1 316 ? -2.129 -6.902 -6.25 1 92.5 316 PRO A O 1
ATOM 2486 N N . ARG A 1 317 ? -0.764 -5.992 -7.703 1 88.12 317 ARG A N 1
ATOM 2487 C CA . ARG A 1 317 ? 0.17 -5.617 -6.645 1 88.12 317 ARG A CA 1
ATOM 2488 C C . ARG A 1 317 ? -0.477 -4.648 -5.66 1 88.12 317 ARG A C 1
ATOM 2490 O O . ARG A 1 317 ? -0.373 -4.828 -4.445 1 88.12 317 ARG A O 1
ATOM 2497 N N . ASP A 1 318 ? -1.112 -3.658 -6.238 1 89.94 318 ASP A N 1
ATOM 2498 C CA . ASP A 1 318 ? -1.78 -2.674 -5.395 1 89.94 318 ASP A CA 1
ATOM 2499 C C . ASP A 1 318 ? -2.914 -3.314 -4.594 1 89.94 318 ASP A C 1
ATOM 2501 O O . ASP A 1 318 ? -3.119 -2.984 -3.426 1 89.94 318 ASP A O 1
ATOM 2505 N N . LEU A 1 319 ? -3.553 -4.18 -5.258 1 91.38 319 LEU A N 1
ATOM 2506 C CA . LEU A 1 319 ? -4.645 -4.887 -4.602 1 91.38 319 LEU A CA 1
ATOM 2507 C C . LEU A 1 319 ? -4.129 -5.719 -3.434 1 91.38 319 LEU A C 1
ATOM 2509 O O . LEU A 1 319 ? -4.715 -5.711 -2.35 1 91.38 319 LEU A O 1
ATOM 2513 N N . ALA A 1 320 ? -3.078 -6.395 -3.652 1 89.38 320 ALA A N 1
ATOM 2514 C CA . ALA A 1 320 ? -2.48 -7.223 -2.609 1 89.38 320 ALA A CA 1
ATOM 2515 C C . ALA A 1 320 ? -2.047 -6.379 -1.416 1 89.38 320 ALA A C 1
ATOM 2517 O O . ALA A 1 320 ? -2.277 -6.754 -0.265 1 89.38 320 ALA A O 1
ATOM 2518 N N . LEU A 1 321 ? -1.484 -5.273 -1.716 1 90.69 321 LEU A N 1
ATOM 2519 C CA . LEU A 1 321 ? -1.025 -4.367 -0.668 1 90.69 321 LEU A CA 1
ATOM 2520 C C . LEU A 1 321 ? -2.201 -3.848 0.153 1 90.69 321 LEU A C 1
ATOM 2522 O O . LEU A 1 321 ? -2.166 -3.883 1.385 1 90.69 321 LEU A O 1
ATOM 2526 N N . ASP A 1 322 ? -3.191 -3.404 -0.529 1 93.75 322 ASP A N 1
ATOM 2527 C CA . ASP A 1 322 ? -4.375 -2.855 0.126 1 93.75 322 ASP A CA 1
ATOM 2528 C C . ASP A 1 322 ? -5 -3.877 1.073 1 93.75 322 ASP A C 1
ATOM 2530 O O . ASP A 1 322 ? -5.277 -3.566 2.234 1 93.75 322 ASP A O 1
ATOM 2534 N N . VAL A 1 323 ? -5.137 -5.023 0.555 1 94.38 323 VAL A N 1
ATOM 2535 C CA . VAL A 1 323 ? -5.836 -6.047 1.321 1 94.38 323 VAL A CA 1
ATOM 2536 C C . VAL A 1 323 ? -4.953 -6.523 2.473 1 94.38 323 VAL A C 1
ATOM 2538 O O . VAL A 1 323 ? -5.441 -6.75 3.584 1 94.38 323 VAL A O 1
ATOM 2541 N N . ARG A 1 324 ? -3.705 -6.688 2.246 1 92.56 324 ARG A N 1
ATOM 2542 C CA . ARG A 1 324 ? -2.797 -7.109 3.309 1 92.56 324 ARG A CA 1
ATOM 2543 C C . ARG A 1 324 ? -2.77 -6.094 4.441 1 92.56 324 ARG A C 1
ATOM 2545 O O . ARG A 1 324 ? -2.795 -6.461 5.617 1 92.56 324 ARG A O 1
ATOM 2552 N N . LEU A 1 325 ? -2.684 -4.844 4.062 1 94 325 LEU A N 1
ATOM 2553 C CA . LEU A 1 325 ? -2.695 -3.793 5.074 1 94 325 LEU A CA 1
ATOM 2554 C C . LEU A 1 325 ? -3.982 -3.838 5.891 1 94 325 LEU A C 1
ATOM 2556 O O . LEU A 1 325 ? -3.941 -3.783 7.121 1 94 325 LEU A O 1
ATOM 2560 N N . ALA A 1 326 ? -5.066 -3.889 5.168 1 95.12 326 ALA A N 1
ATOM 2561 C CA . ALA A 1 326 ? -6.355 -3.943 5.852 1 95.12 326 ALA A CA 1
ATOM 2562 C C . ALA A 1 326 ? -6.418 -5.133 6.809 1 95.12 326 ALA A C 1
ATOM 2564 O O . ALA A 1 326 ? -6.816 -4.984 7.965 1 95.12 326 ALA A O 1
ATOM 2565 N N . HIS A 1 327 ? -5.996 -6.207 6.359 1 93.5 327 HIS A N 1
ATOM 2566 C CA . HIS A 1 327 ? -6.008 -7.414 7.176 1 93.5 327 HIS A CA 1
ATOM 2567 C C . HIS A 1 327 ? -5.121 -7.262 8.406 1 93.5 327 HIS A C 1
ATOM 2569 O O . HIS A 1 327 ? -5.5 -7.676 9.5 1 93.5 327 HIS A O 1
ATOM 2575 N N . GLY A 1 328 ? -3.98 -6.742 8.234 1 91.44 328 GLY A N 1
ATOM 2576 C CA . GLY A 1 328 ? -3.021 -6.578 9.312 1 91.44 328 GLY A CA 1
ATOM 2577 C C . GLY A 1 328 ? -3.549 -5.73 10.453 1 91.44 328 GLY A C 1
ATOM 2578 O O . GLY A 1 328 ? -3.125 -5.887 11.602 1 91.44 328 GLY A O 1
ATOM 2579 N N . VAL A 1 329 ? -4.445 -4.824 10.18 1 91.81 329 VAL A N 1
ATOM 2580 C CA . VAL A 1 329 ? -4.992 -3.955 11.219 1 91.81 329 VAL A CA 1
ATOM 2581 C C . VAL A 1 329 ? -6.426 -4.371 11.531 1 91.81 329 VAL A C 1
ATOM 2583 O O . VAL A 1 329 ? -7.184 -3.602 12.125 1 91.81 329 VAL A O 1
ATOM 2586 N N . ARG A 1 330 ? -6.875 -5.539 11.125 1 92.62 330 ARG A N 1
ATOM 2587 C CA . ARG A 1 330 ? -8.156 -6.18 11.414 1 92.62 330 ARG A CA 1
ATOM 2588 C C . ARG A 1 330 ? -9.312 -5.359 10.852 1 92.62 330 ARG A C 1
ATOM 2590 O O . ARG A 1 330 ? -10.297 -5.109 11.547 1 92.62 330 ARG A O 1
ATOM 2597 N N . LYS A 1 331 ? -9.125 -4.887 9.617 1 94.81 331 LYS A N 1
ATOM 2598 C CA . LYS A 1 331 ? -10.164 -4.164 8.891 1 94.81 331 LYS A CA 1
ATOM 2599 C C . LYS A 1 331 ? -10.453 -4.816 7.539 1 94.81 331 LYS A C 1
ATOM 2601 O O . LYS A 1 331 ? -9.648 -5.613 7.047 1 94.81 331 LYS A O 1
ATOM 2606 N N . THR A 1 332 ? -11.594 -4.512 6.98 1 95.88 332 THR A N 1
ATOM 2607 C CA . THR A 1 332 ? -11.953 -4.98 5.648 1 95.88 332 THR A CA 1
ATOM 2608 C C . THR A 1 332 ? -11.68 -3.9 4.605 1 95.88 332 THR A C 1
ATOM 2610 O O . THR A 1 332 ? -12 -2.729 4.816 1 95.88 332 THR A O 1
ATOM 2613 N N . MET A 1 333 ? -11.078 -4.34 3.471 1 97.25 333 MET A N 1
ATOM 2614 C CA . MET A 1 333 ? -10.836 -3.418 2.365 1 97.25 333 MET A CA 1
ATOM 2615 C C . MET A 1 333 ? -12.07 -3.285 1.487 1 97.25 333 MET A C 1
ATOM 2617 O O . MET A 1 333 ? -12.602 -4.285 0.994 1 97.25 333 MET A O 1
ATOM 2621 N N . VAL A 1 334 ? -12.516 -2.057 1.307 1 98.25 334 VAL A N 1
ATOM 2622 C CA . VAL A 1 334 ? -13.688 -1.774 0.484 1 98.25 334 VAL A CA 1
ATOM 2623 C C . VAL A 1 334 ? -13.305 -0.818 -0.646 1 98.25 334 VAL A C 1
ATOM 2625 O O . VAL A 1 334 ? -12.547 0.132 -0.435 1 98.25 334 VAL A O 1
ATOM 2628 N N . PHE A 1 335 ? -13.805 -1.094 -1.8 1 98.25 335 PHE A N 1
ATOM 2629 C CA . PHE A 1 335 ? -13.625 -0.215 -2.949 1 98.25 335 PHE A CA 1
ATOM 2630 C C . PHE A 1 335 ? -14.953 0.398 -3.375 1 98.25 335 PHE A C 1
ATOM 2632 O O . PHE A 1 335 ? -15.93 -0.318 -3.584 1 98.25 335 PHE A O 1
ATOM 2639 N N . ALA A 1 336 ? -14.945 1.689 -3.398 1 98.62 336 ALA A N 1
ATOM 2640 C CA . ALA A 1 336 ? -16.078 2.43 -3.936 1 98.62 336 ALA A CA 1
ATOM 2641 C C . ALA A 1 336 ? -15.797 2.924 -5.352 1 98.62 336 ALA A C 1
ATOM 2643 O O . ALA A 1 336 ? -14.953 3.797 -5.551 1 98.62 336 ALA A O 1
ATOM 2644 N N . LEU A 1 337 ? -16.5 2.4 -6.305 1 98.5 337 LEU A N 1
ATOM 2645 C CA . LEU A 1 337 ? -16.359 2.799 -7.699 1 98.5 337 LEU A CA 1
ATOM 2646 C C . LEU A 1 337 ? -17.438 3.789 -8.094 1 98.5 337 LEU A C 1
ATOM 2648 O O . LEU A 1 337 ? -18.625 3.445 -8.102 1 98.5 337 LEU A O 1
ATOM 2652 N N . VAL A 1 338 ? -16.953 4.992 -8.43 1 98.44 338 VAL A N 1
ATOM 2653 C CA . VAL A 1 338 ? -17.891 6.082 -8.656 1 98.44 338 VAL A CA 1
ATOM 2654 C C . VAL A 1 338 ? -17.984 6.387 -10.148 1 98.44 338 VAL A C 1
ATOM 2656 O O . VAL A 1 338 ? -16.953 6.59 -10.812 1 98.44 338 VAL A O 1
ATOM 2659 N N . ASP A 1 339 ? -19.172 6.426 -10.703 1 96.81 339 ASP A N 1
ATOM 2660 C CA . ASP A 1 339 ? -19.344 6.766 -12.109 1 96.81 339 ASP A CA 1
ATOM 2661 C C . ASP A 1 339 ? -19.516 8.273 -12.297 1 96.81 339 ASP A C 1
ATOM 2663 O O . ASP A 1 339 ? -19.484 9.031 -11.328 1 96.81 339 ASP A O 1
ATOM 2667 N N . ASP A 1 340 ? -19.672 8.734 -13.484 1 93.12 340 ASP A N 1
ATOM 2668 C CA . ASP A 1 340 ? -19.719 10.148 -13.812 1 93.12 340 ASP A CA 1
ATOM 2669 C C . ASP A 1 340 ? -20.969 10.812 -13.25 1 93.12 340 ASP A C 1
ATOM 2671 O O . ASP A 1 340 ? -20.984 12.023 -13.023 1 93.12 340 ASP A O 1
ATOM 2675 N N . ASP A 1 341 ? -22.016 10.039 -13.008 1 92.31 341 ASP A N 1
ATOM 2676 C CA . ASP A 1 341 ? -23.266 10.594 -12.516 1 92.31 341 ASP A CA 1
ATOM 2677 C C . ASP A 1 341 ? -23.344 10.523 -10.992 1 92.31 341 ASP A C 1
ATOM 2679 O O . ASP A 1 341 ? -24.359 10.906 -10.398 1 92.31 341 ASP A O 1
ATOM 2683 N N . GLY A 1 342 ? -22.328 9.938 -10.383 1 91.06 342 GLY A N 1
ATOM 2684 C CA . GLY A 1 342 ? -22.281 9.891 -8.93 1 91.06 342 GLY A CA 1
ATOM 2685 C C . GLY A 1 342 ? -22.75 8.562 -8.367 1 91.06 342 GLY A C 1
ATOM 2686 O O . GLY A 1 342 ? -22.766 8.367 -7.148 1 91.06 342 GLY A O 1
ATOM 2687 N N . GLY A 1 343 ? -23.141 7.641 -9.258 1 96.19 343 GLY A N 1
ATOM 2688 C CA . GLY A 1 343 ? -23.469 6.301 -8.789 1 96.19 343 GLY A CA 1
ATOM 2689 C C . GLY A 1 343 ? -22.266 5.57 -8.211 1 96.19 343 GLY A C 1
ATOM 2690 O O . GLY A 1 343 ? -21.141 5.711 -8.711 1 96.19 343 GLY A O 1
ATOM 2691 N N . ILE A 1 344 ? -22.531 4.812 -7.078 1 98.25 344 ILE A N 1
ATOM 2692 C CA . ILE A 1 344 ? -21.422 4.156 -6.387 1 98.25 344 ILE A CA 1
ATOM 2693 C C . ILE A 1 344 ? -21.641 2.643 -6.395 1 98.25 344 ILE A C 1
ATOM 2695 O O . ILE A 1 344 ? -22.703 2.16 -5.984 1 98.25 344 ILE A O 1
ATOM 2699 N N . GLU A 1 345 ? -20.734 1.945 -6.918 1 97.81 345 GLU A N 1
ATOM 2700 C CA . GLU A 1 345 ? -20.688 0.492 -6.789 1 97.81 345 GLU A CA 1
ATOM 2701 C C . GLU A 1 345 ? -19.688 0.07 -5.723 1 97.81 345 GLU A C 1
ATOM 2703 O O . GLU A 1 345 ? -18.531 0.517 -5.738 1 97.81 345 GLU A O 1
ATOM 2708 N N . TRP A 1 346 ? -20.156 -0.8 -4.824 1 98.06 346 TRP A N 1
ATOM 2709 C CA . TRP A 1 346 ? -19.312 -1.191 -3.693 1 98.06 346 TRP A CA 1
ATOM 2710 C C . TRP A 1 346 ? -18.766 -2.604 -3.883 1 98.06 346 TRP A C 1
ATOM 2712 O O . TRP A 1 346 ? -19.5 -3.508 -4.297 1 98.06 346 TRP A O 1
ATOM 2722 N N . TRP A 1 347 ? -17.516 -2.76 -3.613 1 97.62 347 TRP A N 1
ATOM 2723 C CA . TRP A 1 347 ? -16.859 -4.062 -3.584 1 97.62 347 TRP A CA 1
ATOM 2724 C C . TRP A 1 347 ? -16.031 -4.234 -2.307 1 97.62 347 TRP A C 1
ATOM 2726 O O . TRP A 1 347 ? -15.477 -3.266 -1.787 1 97.62 347 TRP A O 1
ATOM 2736 N N . SER A 1 348 ? -15.977 -5.387 -1.787 1 97 348 SER A N 1
ATOM 2737 C CA . SER A 1 348 ? -15.117 -5.695 -0.648 1 97 348 SER A CA 1
ATOM 2738 C C . SER A 1 348 ? -14.211 -6.883 -0.945 1 97 348 SER A C 1
ATOM 2740 O O . SER A 1 348 ? -14.633 -7.844 -1.598 1 97 348 SER A O 1
ATOM 2742 N N . LEU A 1 349 ? -13.008 -6.801 -0.574 1 96.38 349 LEU A N 1
ATOM 2743 C CA . LEU A 1 349 ? -12.031 -7.875 -0.743 1 96.38 349 LEU A CA 1
ATOM 2744 C C . LEU A 1 349 ? -11.375 -8.227 0.588 1 96.38 349 LEU A C 1
ATOM 2746 O O . LEU A 1 349 ? -11.023 -7.34 1.367 1 96.38 349 LEU A O 1
ATOM 2750 N N . GLU A 1 350 ? -11.219 -9.508 0.84 1 95.69 350 GLU A N 1
ATOM 2751 C CA . GLU A 1 350 ? -10.547 -10.023 2.029 1 95.69 350 GLU A CA 1
ATOM 2752 C C . GLU A 1 350 ? -9.633 -11.195 1.681 1 95.69 350 GLU A C 1
ATOM 2754 O O . GLU A 1 350 ? -9.891 -11.93 0.721 1 95.69 350 GLU A O 1
ATOM 2759 N N . ARG A 1 351 ? -8.633 -11.297 2.426 1 93.94 351 ARG A N 1
ATOM 2760 C CA . ARG A 1 351 ? -7.77 -12.461 2.254 1 93.94 351 ARG A CA 1
ATOM 2761 C C . ARG A 1 351 ? -8.508 -13.75 2.6 1 93.94 351 ARG A C 1
ATOM 2763 O O . ARG A 1 351 ? -9.281 -13.789 3.561 1 93.94 351 ARG A O 1
ATOM 2770 N N . LEU A 1 352 ? -8.258 -14.695 1.747 1 94.5 352 LEU A N 1
ATOM 2771 C CA . LEU A 1 352 ? -8.875 -16 1.971 1 94.5 352 LEU A CA 1
ATOM 2772 C C . LEU A 1 352 ? -7.809 -17.078 2.143 1 94.5 352 LEU A C 1
ATOM 2774 O O . LEU A 1 352 ? -6.84 -17.125 1.378 1 94.5 352 LEU A O 1
ATOM 2778 N N . THR A 1 353 ? -7.902 -17.812 3.141 1 90.31 353 THR A N 1
ATOM 2779 C CA . THR A 1 353 ? -7.137 -19.047 3.293 1 90.31 353 THR A CA 1
ATOM 2780 C C . THR A 1 353 ? -8.031 -20.266 3.072 1 90.31 353 THR A C 1
ATOM 2782 O O . THR A 1 353 ? -8.82 -20.625 3.947 1 90.31 353 THR A O 1
ATOM 2785 N N . PRO A 1 354 ? -7.871 -20.797 1.912 1 90.06 354 PRO A N 1
ATOM 2786 C CA . PRO A 1 354 ? -8.789 -21.891 1.627 1 90.06 354 PRO A CA 1
ATOM 2787 C C . PRO A 1 354 ? -8.625 -23.062 2.6 1 90.06 354 PRO A C 1
ATOM 2789 O O . PRO A 1 354 ? -7.535 -23.266 3.146 1 90.06 354 PRO A O 1
ATOM 2792 N N . MET B 1 1 ? 2.348 41.344 32.906 1 58.72 1 MET B N 1
ATOM 2793 C CA . MET B 1 1 ? 1.752 42.094 31.812 1 58.72 1 MET B CA 1
ATOM 2794 C C . MET B 1 1 ? 1.839 41.281 30.5 1 58.72 1 MET B C 1
ATOM 2796 O O . MET B 1 1 ? 2.85 40.656 30.234 1 58.72 1 MET B O 1
ATOM 2800 N N . SER B 1 2 ? 0.739 41.188 29.672 1 76.81 2 SER B N 1
ATOM 2801 C CA . SER B 1 2 ? 0.691 40.406 28.438 1 76.81 2 SER B CA 1
ATOM 2802 C C . SER B 1 2 ? 1.471 41.094 27.328 1 76.81 2 SER B C 1
ATOM 2804 O O . SER B 1 2 ? 1.474 42.312 27.234 1 76.81 2 SER B O 1
ATOM 2806 N N . LEU B 1 3 ? 2.396 40.531 26.703 1 91.25 3 LEU B N 1
ATOM 2807 C CA . LEU B 1 3 ? 3.223 41.094 25.641 1 91.25 3 LEU B CA 1
ATOM 2808 C C . LEU B 1 3 ? 2.506 41 24.297 1 91.25 3 LEU B C 1
ATOM 2810 O O . LEU B 1 3 ? 1.66 40.125 24.094 1 91.25 3 LEU B O 1
ATOM 2814 N N . GLU B 1 4 ? 2.764 42.062 23.516 1 95.25 4 GLU B N 1
ATOM 2815 C CA . GLU B 1 4 ? 2.303 42.062 22.125 1 95.25 4 GLU B CA 1
ATOM 2816 C C . GLU B 1 4 ? 3.477 42.062 21.156 1 95.25 4 GLU B C 1
ATOM 2818 O O . GLU B 1 4 ? 4.578 42.5 21.5 1 95.25 4 GLU B O 1
ATOM 2823 N N . GLY B 1 5 ? 3.207 41.469 19.984 1 95.94 5 GLY B N 1
ATOM 2824 C CA . GLY B 1 5 ? 4.227 41.469 18.938 1 95.94 5 GLY B CA 1
ATOM 2825 C C . GLY B 1 5 ? 3.916 42.406 17.781 1 95.94 5 GLY B C 1
ATOM 2826 O O . GLY B 1 5 ? 2.775 42.844 17.625 1 95.94 5 GLY B O 1
ATOM 2827 N N . ARG B 1 6 ? 4.977 42.781 17.125 1 96.81 6 ARG B N 1
ATOM 2828 C CA . ARG B 1 6 ? 4.859 43.531 15.875 1 96.81 6 ARG B CA 1
ATOM 2829 C C . ARG B 1 6 ? 5.195 42.656 14.68 1 96.81 6 ARG B C 1
ATOM 2831 O O . ARG B 1 6 ? 6.305 42.125 14.578 1 96.81 6 ARG B O 1
ATOM 2838 N N . PHE B 1 7 ? 4.227 42.5 13.742 1 97 7 PHE B N 1
ATOM 2839 C CA . PHE B 1 7 ? 4.383 41.625 12.602 1 97 7 PHE B CA 1
ATOM 2840 C C . PHE B 1 7 ? 4.863 42.375 11.375 1 97 7 PHE B C 1
ATOM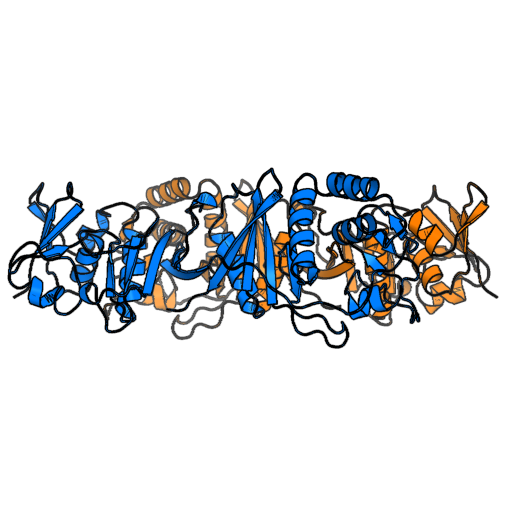 2842 O O . PHE B 1 7 ? 4.172 43.281 10.891 1 97 7 PHE B O 1
ATOM 2849 N N . ASP B 1 8 ? 6.004 42.125 10.906 1 96.31 8 ASP B N 1
ATOM 2850 C CA . ASP B 1 8 ? 6.543 42.594 9.633 1 96.31 8 ASP B CA 1
ATOM 2851 C C . ASP B 1 8 ? 6.344 41.531 8.539 1 96.31 8 ASP B C 1
ATOM 2853 O O . ASP B 1 8 ? 7.172 40.656 8.375 1 96.31 8 ASP B O 1
ATOM 2857 N N . ALA B 1 9 ? 5.324 41.688 7.75 1 92.56 9 ALA B N 1
ATOM 2858 C CA . ALA B 1 9 ? 4.934 40.688 6.754 1 92.56 9 ALA B CA 1
ATOM 2859 C C . ALA B 1 9 ? 6 40.531 5.668 1 92.56 9 ALA B C 1
ATOM 2861 O O . ALA B 1 9 ? 6.207 39.469 5.125 1 92.56 9 ALA B O 1
ATOM 2862 N N . GLU B 1 10 ? 6.645 41.562 5.328 1 92.38 10 GLU B N 1
ATOM 2863 C CA . GLU B 1 10 ? 7.672 41.562 4.293 1 92.38 10 GLU B CA 1
ATOM 2864 C C . GLU B 1 10 ? 8.883 40.75 4.734 1 92.38 10 GLU B C 1
ATOM 2866 O O . GLU B 1 10 ? 9.43 39.938 3.953 1 92.38 10 GLU B O 1
ATOM 2871 N N . ALA B 1 11 ? 9.203 40.875 6.031 1 94 11 ALA B N 1
ATOM 2872 C CA . ALA B 1 11 ? 10.344 40.156 6.562 1 94 11 ALA B CA 1
ATOM 2873 C C . ALA B 1 11 ? 9.953 38.75 6.969 1 94 11 ALA B C 1
ATOM 2875 O O . ALA B 1 11 ? 10.812 37.875 7.148 1 94 11 ALA B O 1
ATOM 2876 N N . GLY B 1 12 ? 8.664 38.594 7.203 1 94.81 12 GLY B N 1
ATOM 2877 C CA . GLY B 1 12 ? 8.188 37.312 7.719 1 94.81 12 GLY B CA 1
ATOM 2878 C C . GLY B 1 12 ? 8.578 37.062 9.164 1 94.81 12 GLY B C 1
ATOM 2879 O O . GLY B 1 12 ? 8.922 35.938 9.539 1 94.81 12 GLY B O 1
ATOM 2880 N N . LEU B 1 13 ? 8.609 38.125 9.953 1 97.25 13 LEU B N 1
ATOM 2881 C CA . LEU B 1 13 ? 9.055 38.031 11.336 1 97.25 13 LEU B CA 1
ATOM 2882 C C . LEU B 1 13 ? 8.094 38.781 12.258 1 97.25 13 LEU B C 1
ATOM 2884 O O . LEU B 1 13 ? 7.395 39.719 11.828 1 97.25 13 LEU B O 1
ATOM 2888 N N . VAL B 1 14 ? 8.031 38.344 13.461 1 97.81 14 VAL B N 1
ATOM 2889 C CA . VAL B 1 14 ? 7.309 39.031 14.531 1 97.81 14 VAL B CA 1
ATOM 2890 C C . VAL B 1 14 ? 8.289 39.469 15.617 1 97.81 14 VAL B C 1
ATOM 2892 O O . VAL B 1 14 ? 8.984 38.625 16.203 1 97.81 14 VAL B O 1
ATOM 2895 N N . TYR B 1 15 ? 8.266 40.75 15.906 1 97.75 15 TYR B N 1
ATOM 2896 C CA . TYR B 1 15 ? 9.164 41.281 16.922 1 97.75 15 TYR B CA 1
ATOM 2897 C C . TYR B 1 15 ? 8.438 41.469 18.25 1 97.75 15 TYR B C 1
ATOM 2899 O O . TYR B 1 15 ? 7.316 42 18.281 1 97.75 15 TYR B O 1
ATOM 2907 N N . VAL B 1 16 ? 9.039 41 19.25 1 97.12 16 VAL B N 1
ATOM 2908 C CA . VAL B 1 16 ? 8.453 41.156 20.578 1 97.12 16 VAL B CA 1
ATOM 2909 C C . VAL B 1 16 ? 9.469 41.781 21.516 1 97.12 16 VAL B C 1
ATOM 2911 O O . VAL B 1 16 ? 10.594 41.281 21.656 1 97.12 16 VAL B O 1
ATOM 2914 N N . GLY B 1 17 ? 9.102 42.812 22.188 1 94.19 17 GLY B N 1
ATOM 2915 C CA . GLY B 1 17 ? 9.953 43.5 23.141 1 94.19 17 GLY B CA 1
ATOM 2916 C C . GLY B 1 17 ? 9.633 43.156 24.594 1 94.19 17 GLY B C 1
ATOM 2917 O O . GLY B 1 17 ? 9.266 42 24.891 1 94.19 17 GLY B O 1
ATOM 2918 N N . GLY B 1 18 ? 10.016 44.156 25.453 1 91.81 18 GLY B N 1
ATOM 2919 C CA . GLY B 1 18 ? 9.828 43.906 26.875 1 91.81 18 GLY B CA 1
ATOM 2920 C C . GLY B 1 18 ? 10.828 42.938 27.438 1 91.81 18 GLY B C 1
ATOM 2921 O O . GLY B 1 18 ? 12.039 43.094 27.281 1 91.81 18 GLY B O 1
ATOM 2922 N N . ASP B 1 19 ? 10.258 41.906 28.125 1 92.12 19 ASP B N 1
ATOM 2923 C CA . ASP B 1 19 ? 11.125 40.875 28.688 1 92.12 19 ASP B CA 1
ATOM 2924 C C . ASP B 1 19 ? 10.984 39.562 27.938 1 92.12 19 ASP B C 1
ATOM 2926 O O . ASP B 1 19 ? 11.055 38.469 28.531 1 92.12 19 ASP B O 1
ATOM 2930 N N . ALA B 1 20 ? 10.703 39.719 26.641 1 94.94 20 ALA B N 1
ATOM 2931 C CA . ALA B 1 20 ? 10.422 38.562 25.797 1 94.94 20 ALA B CA 1
ATOM 2932 C C . ALA B 1 20 ? 11.617 37.594 25.75 1 94.94 20 ALA B C 1
ATOM 2934 O O . ALA B 1 20 ? 11.445 36.375 25.688 1 94.94 20 ALA B O 1
ATOM 2935 N N . ARG B 1 21 ? 12.812 38.125 25.766 1 95.12 21 ARG B N 1
ATOM 2936 C CA . ARG B 1 21 ? 13.984 37.25 25.703 1 95.12 21 ARG B CA 1
ATOM 2937 C C . ARG B 1 21 ? 14.023 36.312 26.891 1 95.12 21 ARG B C 1
ATOM 2939 O O . ARG B 1 21 ? 14.188 35.094 26.719 1 95.12 21 ARG B O 1
ATOM 2946 N N . GLN B 1 22 ? 13.867 36.812 28.094 1 93.06 22 GLN B N 1
ATOM 2947 C CA . GLN B 1 22 ? 13.891 36.031 29.312 1 93.06 22 GLN B CA 1
ATOM 2948 C C . GLN B 1 22 ? 12.695 35.062 29.359 1 93.06 22 GLN B C 1
ATOM 2950 O O . GLN B 1 22 ? 12.836 33.906 29.703 1 93.06 22 GLN B O 1
ATOM 2955 N N . ARG B 1 23 ? 11.555 35.562 28.922 1 94.25 23 ARG B N 1
ATOM 2956 C CA . ARG B 1 23 ? 10.305 34.844 29.094 1 94.25 23 ARG B CA 1
ATOM 2957 C C . ARG B 1 23 ? 10.172 33.719 28.062 1 94.25 23 ARG B C 1
ATOM 2959 O O . ARG B 1 23 ? 9.633 32.656 28.375 1 94.25 23 ARG B O 1
ATOM 2966 N N . TYR B 1 24 ? 10.648 34.031 26.859 1 95.12 24 TYR B N 1
ATOM 2967 C CA . TYR B 1 24 ? 10.32 33.094 25.781 1 95.12 24 TYR B CA 1
ATOM 2968 C C . TYR B 1 24 ? 11.57 32.438 25.219 1 95.12 24 TYR B C 1
ATOM 2970 O O . TYR B 1 24 ? 11.602 31.234 25 1 95.12 24 TYR B O 1
ATOM 2978 N N . HIS B 1 25 ? 12.625 33.094 25.047 1 94.62 25 HIS B N 1
ATOM 2979 C CA . HIS B 1 25 ? 13.812 32.562 24.406 1 94.62 25 HIS B CA 1
ATOM 2980 C C . HIS B 1 25 ? 14.68 31.797 25.391 1 94.62 25 HIS B C 1
ATOM 2982 O O . HIS B 1 25 ? 14.977 30.609 25.188 1 94.62 25 HIS B O 1
ATOM 2988 N N . ASP B 1 26 ? 15.086 32.469 26.469 1 92.25 26 ASP B N 1
ATOM 2989 C CA . ASP B 1 26 ? 15.984 31.859 27.453 1 92.25 26 ASP B CA 1
ATOM 2990 C C . ASP B 1 26 ? 15.312 30.703 28.156 1 92.25 26 ASP B C 1
ATOM 2992 O O . ASP B 1 26 ? 15.969 29.703 28.484 1 92.25 26 ASP B O 1
ATOM 2996 N N . SER B 1 27 ? 14.039 30.812 28.312 1 91 27 SER B N 1
ATOM 2997 C CA . SER B 1 27 ? 13.312 29.828 29.109 1 91 27 SER B CA 1
ATOM 299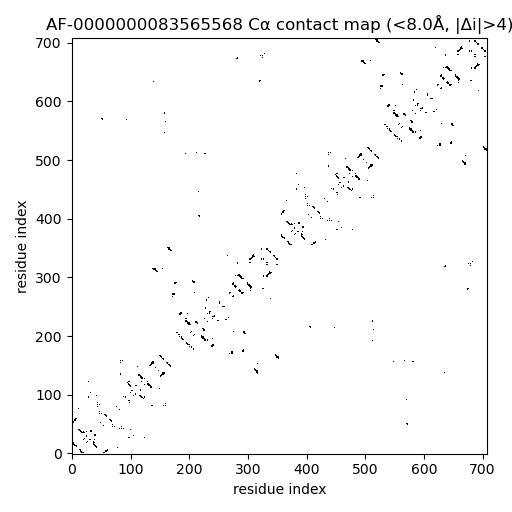8 C C . SER B 1 27 ? 12.875 28.641 28.25 1 91 27 SER B C 1
ATOM 3000 O O . SER B 1 27 ? 12.859 27.5 28.719 1 91 27 SER B O 1
ATOM 3002 N N . ARG B 1 28 ? 12.492 28.953 26.938 1 92.69 28 ARG B N 1
ATOM 3003 C CA . ARG B 1 28 ? 11.797 27.891 26.219 1 92.69 28 ARG B CA 1
ATOM 3004 C C . ARG B 1 28 ? 12.297 27.812 24.781 1 92.69 28 ARG B C 1
ATOM 3006 O O . ARG B 1 28 ? 11.742 27.062 23.969 1 92.69 28 ARG B O 1
ATOM 3013 N N . GLY B 1 29 ? 13.18 28.656 24.406 1 93.62 29 GLY B N 1
ATOM 3014 C CA . GLY B 1 29 ? 13.883 28.484 23.141 1 93.62 29 GLY B CA 1
ATOM 3015 C C . GLY B 1 29 ? 13.133 29.094 21.969 1 93.62 29 GLY B C 1
ATOM 3016 O O . GLY B 1 29 ? 13.367 28.719 20.812 1 93.62 29 GLY B O 1
ATOM 3017 N N . TYR B 1 30 ? 12.211 30.062 22.219 1 96.69 30 TYR B N 1
ATOM 3018 C CA . TYR B 1 30 ? 11.492 30.719 21.125 1 96.69 30 TYR B CA 1
ATOM 3019 C C . TYR B 1 30 ? 12.344 31.797 20.484 1 96.69 30 TYR B C 1
ATOM 3021 O O . TYR B 1 30 ? 13.016 32.562 21.188 1 96.69 30 TYR B O 1
ATOM 3029 N N . GLY B 1 31 ? 12.398 31.844 19.203 1 97.06 31 GLY B N 1
ATOM 3030 C CA . GLY B 1 31 ? 12.984 32.969 18.469 1 97.06 31 GLY B CA 1
ATOM 3031 C C . GLY B 1 31 ? 14.477 33.094 18.672 1 97.06 31 GLY B C 1
ATOM 3032 O O . GLY B 1 31 ? 15.148 32.125 19.062 1 97.06 31 GLY B O 1
ATOM 3033 N N . TYR B 1 32 ? 14.961 34.219 18.188 1 96.31 32 TYR B N 1
ATOM 3034 C CA . TYR B 1 32 ? 16.359 34.594 18.422 1 96.31 32 TYR B CA 1
ATOM 3035 C C . TYR B 1 32 ? 16.469 36.031 18.859 1 96.31 32 TYR B C 1
ATOM 3037 O O . TYR B 1 32 ? 15.648 36.875 18.5 1 96.31 32 TYR B O 1
ATOM 3045 N N . PRO B 1 33 ? 17.484 36.344 19.641 1 95.12 33 PRO B N 1
ATOM 3046 C CA . PRO B 1 33 ? 17.641 37.688 20.188 1 95.12 33 PRO B CA 1
ATOM 3047 C C . PRO B 1 33 ? 18.094 38.719 19.156 1 95.12 33 PRO B C 1
ATOM 3049 O O . PRO B 1 33 ? 18.969 38.406 18.328 1 95.12 33 PRO B O 1
ATOM 3052 N N . ILE B 1 34 ? 17.453 39.781 19.141 1 93.62 34 ILE B N 1
ATOM 3053 C CA . ILE B 1 34 ? 17.844 40.906 18.312 1 93.62 34 ILE B CA 1
ATOM 3054 C C . ILE B 1 34 ? 18.578 41.969 19.141 1 93.62 34 ILE B C 1
ATOM 3056 O O . ILE B 1 34 ? 19.5 42.594 18.672 1 93.62 34 ILE B O 1
ATOM 3060 N N . SER B 1 35 ? 18.047 42.219 20.297 1 88.19 35 SER B N 1
ATOM 3061 C CA . SER B 1 35 ? 18.656 43.125 21.281 1 88.19 35 SER B CA 1
ATOM 3062 C C . SER B 1 35 ? 18.578 42.5 22.688 1 88.19 35 SER B C 1
ATOM 3064 O O . SER B 1 35 ? 18.281 41.344 22.844 1 88.19 35 SER B O 1
ATOM 3066 N N . SER B 1 36 ? 18.969 43.312 23.703 1 85 36 SER B N 1
ATOM 3067 C CA . SER B 1 36 ? 19.062 42.844 25.062 1 85 36 SER B CA 1
ATOM 3068 C C . SER B 1 36 ? 17.734 42.219 25.531 1 85 36 SER B C 1
ATOM 3070 O O . SER B 1 36 ? 17.719 41.219 26.25 1 85 36 SER B O 1
ATOM 3072 N N . ASN B 1 37 ? 16.562 42.75 25.094 1 91.38 37 ASN B N 1
ATOM 3073 C CA . ASN B 1 37 ? 15.312 42.219 25.625 1 91.38 37 ASN B CA 1
ATOM 3074 C C . ASN B 1 37 ? 14.344 41.844 24.5 1 91.38 37 ASN B C 1
ATOM 3076 O O . ASN B 1 37 ? 13.266 41.312 24.766 1 91.38 37 ASN B O 1
ATOM 3080 N N . GLU B 1 38 ? 14.789 42.094 23.344 1 95.31 38 GLU B N 1
ATOM 3081 C CA . GLU B 1 38 ? 13.898 41.875 22.203 1 95.31 38 GLU B CA 1
ATOM 3082 C C . GLU B 1 38 ? 14.281 40.625 21.438 1 95.31 38 GLU B C 1
ATOM 3084 O O . GLU B 1 38 ? 15.469 40.281 21.312 1 95.31 38 GLU B O 1
ATOM 3089 N N . ILE B 1 39 ? 13.18 39.969 20.953 1 97.31 39 ILE B N 1
ATOM 3090 C CA . ILE B 1 39 ? 13.445 38.781 20.141 1 97.31 39 ILE B CA 1
ATOM 3091 C C . ILE B 1 39 ? 12.656 38.875 18.828 1 97.31 39 ILE B C 1
ATOM 3093 O O . ILE B 1 39 ? 11.695 39.625 18.734 1 97.31 39 ILE B O 1
ATOM 3097 N N . ALA B 1 40 ? 13.156 38.156 17.859 1 98 40 ALA B N 1
ATOM 3098 C CA . ALA B 1 40 ? 12.43 37.938 16.609 1 98 40 ALA B CA 1
ATOM 3099 C C . ALA B 1 40 ? 11.875 36.5 16.547 1 98 40 ALA B C 1
ATOM 3101 O O . ALA B 1 40 ? 12.586 35.531 16.844 1 98 40 ALA B O 1
ATOM 3102 N N . LEU B 1 41 ? 10.609 36.406 16.25 1 97.81 41 LEU B N 1
ATOM 3103 C CA . LEU B 1 41 ? 9.922 35.125 16.109 1 97.81 41 LEU B CA 1
ATOM 3104 C C . LEU B 1 41 ? 9.547 34.875 14.656 1 97.81 41 LEU B C 1
ATOM 3106 O O . LEU B 1 41 ? 9.219 35.812 13.922 1 97.81 41 LEU B O 1
ATOM 3110 N N . SER B 1 42 ? 9.633 33.625 14.258 1 97.69 42 SER B N 1
ATOM 3111 C CA . SER B 1 42 ? 8.945 33.25 13.023 1 97.69 42 SER B CA 1
ATOM 3112 C C . SER B 1 42 ? 7.434 33.312 13.195 1 97.69 42 SER B C 1
ATOM 3114 O O . SER B 1 42 ? 6.926 33.281 14.32 1 97.69 42 SER B O 1
ATOM 3116 N N . PRO B 1 43 ? 6.699 33.344 12.094 1 97.44 43 PRO B N 1
ATOM 3117 C CA . PRO B 1 43 ? 5.242 33.344 12.203 1 97.44 43 PRO B CA 1
ATOM 3118 C C . PRO B 1 43 ? 4.699 32.125 12.945 1 97.44 43 PRO B C 1
ATOM 3120 O O . PRO B 1 43 ? 3.736 32.25 13.711 1 97.44 43 PRO B O 1
ATOM 3123 N N . VAL B 1 44 ? 5.309 31 12.797 1 97.56 44 VAL B N 1
ATOM 3124 C CA . VAL B 1 44 ? 4.855 29.766 13.445 1 97.56 44 VAL B CA 1
ATOM 3125 C C . VAL B 1 44 ? 5.086 29.859 14.953 1 97.56 44 VAL B C 1
ATOM 3127 O O . VAL B 1 44 ? 4.219 29.5 15.742 1 97.56 44 VAL B O 1
ATOM 3130 N N . GLU B 1 45 ? 6.211 30.359 15.359 1 97.81 45 GLU B N 1
ATOM 3131 C CA . GLU B 1 45 ? 6.504 30.547 16.781 1 97.81 45 GLU B CA 1
ATOM 3132 C C . GLU B 1 45 ? 5.535 31.547 17.406 1 97.81 45 GLU B C 1
ATOM 3134 O O . GLU B 1 45 ? 5.039 31.312 18.516 1 97.81 45 GLU B O 1
ATOM 3139 N N . ALA B 1 46 ? 5.293 32.594 16.688 1 97.88 46 ALA B N 1
ATOM 3140 C CA . ALA B 1 46 ? 4.359 33.625 17.172 1 97.88 46 ALA B CA 1
ATOM 3141 C C . ALA B 1 46 ? 2.953 33.031 17.312 1 97.88 46 ALA B C 1
ATOM 3143 O O . ALA B 1 46 ? 2.275 33.281 18.312 1 97.88 46 ALA B O 1
ATOM 3144 N N . ALA B 1 47 ? 2.574 32.344 16.328 1 96.62 47 ALA B N 1
ATOM 3145 C CA . ALA B 1 47 ? 1.257 31.703 16.375 1 96.62 47 ALA B CA 1
ATOM 3146 C C . ALA B 1 47 ? 1.132 30.781 17.578 1 96.62 47 ALA B C 1
ATOM 3148 O O . ALA B 1 47 ? 0.083 30.734 18.219 1 96.62 47 ALA B O 1
ATOM 3149 N N . HIS B 1 48 ? 2.16 30.047 17.875 1 96.12 48 HIS B N 1
ATOM 3150 C CA . HIS B 1 48 ? 2.131 29.125 19 1 96.12 48 HIS B CA 1
ATOM 3151 C C . HIS B 1 48 ? 2.018 29.875 20.312 1 96.12 48 HIS B C 1
ATOM 3153 O O . HIS B 1 48 ? 1.284 29.453 21.219 1 96.12 48 HIS B O 1
ATOM 3159 N N . LEU B 1 49 ? 2.73 30.969 20.469 1 96 49 LEU B N 1
ATOM 3160 C CA . LEU B 1 49 ? 2.643 31.797 21.672 1 96 49 LEU B CA 1
ATOM 3161 C C . LEU B 1 49 ? 1.256 32.406 21.812 1 96 49 LEU B C 1
ATOM 3163 O O . LEU B 1 49 ? 0.731 32.531 22.922 1 96 49 LEU B O 1
ATOM 3167 N N . LEU B 1 50 ? 0.711 32.844 20.656 1 95.56 50 LEU B N 1
ATOM 3168 C CA . LEU B 1 50 ? -0.66 33.344 20.672 1 95.56 50 LEU B CA 1
ATOM 3169 C C . LEU B 1 50 ? -1.629 32.281 21.125 1 95.56 50 LEU B C 1
ATOM 3171 O O . LEU B 1 50 ? -2.506 32.531 21.953 1 95.56 50 LEU B O 1
ATOM 3175 N N . TYR B 1 51 ? -1.403 31.156 20.578 1 92.75 51 TYR B N 1
ATOM 3176 C CA . TYR B 1 51 ? -2.266 30.016 20.859 1 92.75 51 TYR B CA 1
ATOM 3177 C C . TYR B 1 51 ? -2.244 29.672 22.344 1 92.75 51 TYR B C 1
ATOM 3179 O O . TYR B 1 51 ? -3.285 29.375 22.938 1 92.75 51 TYR B O 1
ATOM 3187 N N . ARG B 1 52 ? -1.154 29.703 22.969 1 91.06 52 ARG B N 1
ATOM 3188 C CA . ARG B 1 52 ? -0.975 29.344 24.375 1 91.06 52 ARG B CA 1
ATOM 3189 C C . ARG B 1 52 ? -1.465 30.469 25.281 1 91.06 52 ARG B C 1
ATOM 3191 O O . ARG B 1 52 ? -1.593 30.281 26.5 1 91.06 52 ARG B O 1
ATOM 3198 N N . GLY B 1 53 ? -1.597 31.578 24.719 1 90.81 53 GLY B N 1
ATOM 3199 C CA . GLY B 1 53 ? -2.012 32.719 25.516 1 90.81 53 GLY B CA 1
ATOM 3200 C C . GLY B 1 53 ? -0.847 33.5 26.094 1 90.81 53 GLY B C 1
ATOM 3201 O O . GLY B 1 53 ? -1.045 34.438 26.875 1 90.81 53 GLY B O 1
ATOM 3202 N N . ASP B 1 54 ? 0.35 33.188 25.641 1 93.06 54 ASP B N 1
ATOM 3203 C CA . ASP B 1 54 ? 1.54 33.906 26.125 1 93.06 54 ASP B CA 1
ATOM 3204 C C . ASP B 1 54 ? 1.681 35.25 25.469 1 93.06 54 ASP B C 1
ATOM 3206 O O . ASP B 1 54 ? 2.213 36.188 26.062 1 93.06 54 ASP B O 1
ATOM 3210 N N . LEU B 1 55 ? 1.302 35.281 24.203 1 94.81 55 LEU B N 1
ATOM 3211 C CA . LEU B 1 55 ? 1.21 36.562 23.484 1 94.81 55 LEU B CA 1
ATOM 3212 C C . LEU B 1 55 ? -0.239 37.031 23.375 1 94.81 55 LEU B C 1
ATOM 3214 O O . LEU B 1 55 ? -1.124 36.219 23.047 1 94.81 55 LEU B O 1
ATOM 3218 N N . GLU B 1 56 ? -0.468 38.219 23.734 1 95.12 56 GLU B N 1
ATOM 3219 C CA . GLU B 1 56 ? -1.831 38.719 23.703 1 95.12 56 GLU B CA 1
ATOM 3220 C C . GLU B 1 56 ? -2.295 38.969 22.281 1 95.12 56 GLU B C 1
ATOM 3222 O O . GLU B 1 56 ? -3.439 38.688 21.922 1 95.12 56 GLU B O 1
ATOM 3227 N N . ALA B 1 57 ? -1.418 39.625 21.484 1 96.81 57 ALA B N 1
ATOM 3228 C CA . ALA B 1 57 ? -1.752 39.969 20.109 1 96.81 57 ALA B CA 1
ATOM 3229 C C . ALA B 1 57 ? -0.496 40.281 19.297 1 96.81 57 ALA B C 1
ATOM 3231 O O . ALA B 1 57 ? 0.582 40.469 19.859 1 96.81 57 ALA B O 1
ATOM 3232 N N . VAL B 1 58 ? -0.676 40.156 18.031 1 96.88 58 VAL B N 1
ATOM 3233 C CA . VAL B 1 58 ? 0.323 40.625 17.062 1 96.88 58 VAL B CA 1
ATOM 3234 C C . VAL B 1 58 ? -0.252 41.75 16.219 1 96.88 58 VAL B C 1
ATOM 3236 O O . VAL B 1 58 ? -1.352 41.625 15.68 1 96.88 58 VAL B O 1
ATOM 3239 N N . VAL B 1 59 ? 0.472 42.844 16.219 1 97.25 59 VAL B N 1
ATOM 3240 C CA . VAL B 1 59 ? 0.002 44 15.469 1 97.25 59 VAL B CA 1
ATOM 3241 C C . VAL B 1 59 ? 0.687 44.062 14.102 1 97.25 59 VAL B C 1
ATOM 3243 O O . VAL B 1 59 ? 1.917 44.062 14.023 1 97.25 59 VAL B O 1
ATOM 3246 N N . ASP B 1 60 ? -0.075 44.094 13.016 1 95.31 60 ASP B N 1
ATOM 3247 C CA . ASP B 1 60 ? 0.456 44.188 11.664 1 95.31 60 ASP B CA 1
ATOM 3248 C C . ASP B 1 60 ? 1.084 45.562 11.391 1 95.31 60 ASP B C 1
ATOM 3250 O O . ASP B 1 60 ? 0.414 46.562 11.5 1 95.31 60 ASP B O 1
ATOM 3254 N N . ASP B 1 61 ? 2.203 45.562 11.023 1 92.12 61 ASP B N 1
ATOM 3255 C CA . ASP B 1 61 ? 2.953 46.812 10.836 1 92.12 61 ASP B CA 1
ATOM 3256 C C . ASP B 1 61 ? 2.385 47.625 9.68 1 92.12 61 ASP B C 1
ATOM 3258 O O . ASP B 1 61 ? 2.469 48.844 9.68 1 92.12 61 ASP B O 1
ATOM 3262 N N . ALA B 1 62 ? 1.884 46.906 8.695 1 91.25 62 ALA B N 1
ATOM 3263 C CA . ALA B 1 62 ? 1.438 47.594 7.473 1 91.25 62 ALA B CA 1
ATOM 3264 C C . ALA B 1 62 ? 0.171 48.406 7.723 1 91.25 62 ALA B C 1
ATOM 3266 O O . ALA B 1 62 ? 0.047 49.531 7.242 1 91.25 62 ALA B O 1
ATOM 3267 N N . ASP B 1 63 ? -0.797 47.906 8.539 1 92.06 63 ASP B N 1
ATOM 3268 C CA . ASP B 1 63 ? -2.078 48.594 8.641 1 92.06 63 ASP B CA 1
ATOM 3269 C C . ASP B 1 63 ? -2.477 48.781 10.102 1 92.06 63 ASP B C 1
ATOM 3271 O O . ASP B 1 63 ? -3.525 49.375 10.398 1 92.06 63 ASP B O 1
ATOM 3275 N N . GLY B 1 64 ? -1.729 48.25 11.047 1 93.69 64 GLY B N 1
ATOM 3276 C CA . GLY B 1 64 ? -1.97 48.469 12.461 1 93.69 64 GLY B CA 1
ATOM 3277 C C . GLY B 1 64 ? -3.02 47.531 13.039 1 93.69 64 GLY B C 1
ATOM 3278 O O . GLY B 1 64 ? -3.385 47.656 14.211 1 93.69 64 GLY B O 1
ATOM 3279 N N . THR B 1 65 ? -3.412 46.594 12.234 1 95.5 65 THR B N 1
ATOM 3280 C CA . THR B 1 65 ? -4.445 45.656 12.688 1 95.5 65 THR B CA 1
ATOM 3281 C C . THR B 1 65 ? -3.92 44.75 13.805 1 95.5 65 THR B C 1
ATOM 3283 O O . THR B 1 65 ? -2.832 44.188 13.688 1 95.5 65 THR B O 1
ATOM 3286 N N . ARG B 1 66 ? -4.695 44.688 14.867 1 96.69 66 ARG B N 1
ATOM 3287 C CA . ARG B 1 66 ? -4.383 43.781 15.992 1 96.69 66 ARG B CA 1
ATOM 3288 C C . ARG B 1 66 ? -4.934 42.375 15.758 1 96.69 66 ARG B C 1
ATOM 3290 O O . ARG B 1 66 ? -6.141 42.219 15.578 1 96.69 66 ARG B O 1
ATOM 3297 N N . LEU B 1 67 ? -4.082 41.469 15.812 1 96.94 67 LEU B N 1
ATOM 3298 C CA . LEU B 1 67 ? -4.449 40.094 15.453 1 96.94 67 LEU B CA 1
ATOM 3299 C C . LEU B 1 67 ? -4.32 39.156 16.656 1 96.94 67 LEU B C 1
ATOM 3301 O O . LEU B 1 67 ? -3.244 39.062 17.234 1 96.94 67 LEU B O 1
ATOM 3305 N N . ASP B 1 68 ? -5.438 38.562 17.016 1 95.75 68 ASP B N 1
ATOM 3306 C CA . ASP B 1 68 ? -5.344 37.438 17.938 1 95.75 68 ASP B CA 1
ATOM 3307 C C . ASP B 1 68 ? -4.965 36.156 17.203 1 95.75 68 ASP B C 1
ATOM 3309 O O . ASP B 1 68 ? -4.57 36.188 16.031 1 95.75 68 ASP B O 1
ATOM 3313 N N . PHE B 1 69 ? -4.957 35.062 17.906 1 94.69 69 PHE B N 1
ATOM 3314 C CA . PHE B 1 69 ? -4.539 33.812 17.312 1 94.69 69 PHE B CA 1
ATOM 3315 C C . PHE B 1 69 ? -5.34 33.5 16.047 1 94.69 69 PHE B C 1
ATOM 3317 O O . PHE B 1 69 ? -4.766 33.219 14.992 1 94.69 69 PHE B O 1
ATOM 3324 N N . GLN B 1 70 ? -6.688 33.531 16.141 1 93.44 70 GLN B N 1
ATOM 3325 C CA . GLN B 1 70 ? -7.578 33.219 15.031 1 93.44 70 GLN B CA 1
ATOM 3326 C C . GLN B 1 70 ? -7.297 34.094 13.82 1 93.44 70 GLN B C 1
ATOM 3328 O O . GLN B 1 70 ? -7.105 33.594 12.711 1 93.44 70 GLN B O 1
ATOM 3333 N N . ALA B 1 71 ? -7.227 35.406 14.086 1 95.06 71 ALA B N 1
ATOM 3334 C CA . ALA B 1 71 ? -7.012 36.344 13 1 95.06 71 ALA B CA 1
ATOM 3335 C C . ALA B 1 71 ? -5.633 36.188 12.375 1 95.06 71 ALA B C 1
ATOM 3337 O O . ALA B 1 71 ? -5.469 36.344 11.156 1 95.06 71 ALA B O 1
ATOM 3338 N N . PHE B 1 72 ? -4.664 35.875 13.172 1 95.88 72 PHE B N 1
ATOM 3339 C CA . PHE B 1 72 ? -3.299 35.688 12.695 1 95.88 72 PHE B CA 1
ATOM 3340 C C . PHE B 1 72 ? -3.189 34.469 11.812 1 95.88 72 PHE B C 1
ATOM 3342 O O . PHE B 1 72 ? -2.615 34.531 10.719 1 95.88 72 PHE B O 1
ATOM 3349 N N . VAL B 1 73 ? -3.789 33.375 12.258 1 93.25 73 VAL B N 1
ATOM 3350 C CA . VAL B 1 73 ? -3.73 32.125 11.531 1 93.25 73 VAL B CA 1
ATOM 3351 C C . VAL B 1 73 ? -4.512 32.219 10.227 1 93.25 73 VAL B C 1
ATOM 3353 O O . VAL B 1 73 ? -4.121 31.641 9.211 1 93.25 73 VAL B O 1
ATOM 3356 N N . ALA B 1 74 ? -5.531 32.938 10.227 1 91.5 74 ALA B N 1
ATOM 3357 C CA . ALA B 1 74 ? -6.371 33.094 9.047 1 91.5 74 ALA B CA 1
ATOM 3358 C C . ALA B 1 74 ? -5.602 33.781 7.914 1 91.5 74 ALA B C 1
ATOM 3360 O O . ALA B 1 74 ? -5.941 33.625 6.742 1 91.5 74 ALA B O 1
ATOM 3361 N N . ARG B 1 75 ? -4.535 34.5 8.289 1 92.38 75 ARG B N 1
ATOM 3362 C CA . ARG B 1 75 ? -3.711 35.156 7.285 1 92.38 75 ARG B CA 1
ATOM 3363 C C . ARG B 1 75 ? -2.766 34.156 6.613 1 92.38 75 ARG B C 1
ATOM 3365 O O . ARG B 1 75 ? -2.205 34.438 5.555 1 92.38 75 ARG B O 1
ATOM 3372 N N . GLU B 1 76 ? -2.578 33 7.27 1 91.69 76 GLU B N 1
ATOM 3373 C CA . GLU B 1 76 ? -1.656 31.984 6.801 1 91.69 76 GLU B CA 1
ATOM 3374 C C . GLU B 1 76 ? -0.31 32.594 6.406 1 91.69 76 GLU B C 1
ATOM 3376 O O . GLU B 1 76 ? 0.137 32.438 5.27 1 91.69 76 GLU B O 1
ATOM 3381 N N . PRO B 1 77 ? 0.332 33.156 7.383 1 91 77 PRO B N 1
ATOM 3382 C CA . PRO B 1 77 ? 1.573 33.844 7.039 1 91 77 PRO B CA 1
ATOM 3383 C C . PRO B 1 77 ? 2.711 32.906 6.691 1 91 77 PRO B C 1
ATOM 3385 O O . PRO B 1 77 ? 3.127 32.094 7.535 1 91 77 PRO B O 1
ATOM 3388 N N . GLY B 1 78 ? 3.121 33 5.383 1 86.75 78 GLY B N 1
ATOM 3389 C CA . GLY B 1 78 ? 4.246 32.188 4.922 1 86.75 78 GLY B CA 1
ATOM 3390 C C . GLY B 1 78 ? 3.818 30.938 4.191 1 86.75 78 GLY B C 1
ATOM 3391 O O . GLY B 1 78 ? 2.637 30.594 4.188 1 86.75 78 GLY B O 1
ATOM 3392 N N . GLU B 1 79 ? 4.777 30.297 3.648 1 85.62 79 GLU B N 1
ATOM 3393 C CA . GLU B 1 79 ? 4.52 29.078 2.885 1 85.62 79 GLU B CA 1
ATOM 3394 C C . GLU B 1 79 ? 4.285 27.875 3.811 1 85.62 79 GLU B C 1
ATOM 3396 O O . GLU B 1 79 ? 5.062 27.641 4.734 1 85.62 79 GLU B O 1
ATOM 3401 N N . GLY B 1 80 ? 3.211 27.203 3.543 1 91.94 80 GLY B N 1
ATOM 3402 C CA . GLY B 1 80 ? 2.92 26.016 4.309 1 91.94 80 GLY B CA 1
ATOM 3403 C C . GLY B 1 80 ? 2.684 26.281 5.781 1 91.94 80 GLY B C 1
ATOM 3404 O O . GLY B 1 80 ? 3 25.453 6.633 1 91.94 80 GLY B O 1
ATOM 3405 N N . PHE B 1 81 ? 2.23 27.438 6.074 1 95.25 81 PHE B N 1
ATOM 3406 C CA . PHE B 1 81 ? 2.082 27.875 7.461 1 95.25 81 PHE B CA 1
ATOM 3407 C C . PHE B 1 81 ? 1.236 26.875 8.25 1 95.25 81 PHE B C 1
ATOM 3409 O O . PHE B 1 81 ? 1.617 26.469 9.352 1 95.25 81 PHE B O 1
ATOM 3416 N N . GLY B 1 82 ? 0.128 26.484 7.715 1 93.75 82 GLY B N 1
ATOM 3417 C CA . GLY B 1 82 ? -0.81 25.641 8.438 1 93.75 82 GLY B CA 1
ATOM 3418 C C . GLY B 1 82 ? -0.194 24.328 8.914 1 93.75 82 GLY B C 1
ATOM 3419 O O . GLY B 1 82 ? -0.244 24.016 10.109 1 93.75 82 GLY B O 1
ATOM 3420 N N . VAL B 1 83 ? 0.435 23.641 8.016 1 95.69 83 VAL B N 1
ATOM 3421 C CA . VAL B 1 83 ? 0.986 22.328 8.359 1 95.69 83 VAL B CA 1
ATOM 3422 C C . VAL B 1 83 ? 2.211 22.5 9.258 1 95.69 83 VAL B C 1
ATOM 3424 O O . VAL B 1 83 ? 2.445 21.703 10.164 1 95.69 83 VAL B O 1
ATOM 3427 N N . ARG B 1 84 ? 2.959 23.578 9.031 1 97 84 ARG B N 1
ATOM 3428 C CA . ARG B 1 84 ? 4.121 23.844 9.875 1 97 84 ARG B CA 1
ATOM 3429 C C . ARG B 1 84 ? 3.705 24.141 11.305 1 97 84 ARG B C 1
ATOM 3431 O O . ARG B 1 84 ? 4.344 23.688 12.258 1 97 84 ARG B O 1
ATOM 3438 N N . PHE B 1 85 ? 2.643 24.891 11.43 1 96.25 85 PHE B N 1
ATOM 3439 C CA . PHE B 1 85 ? 2.154 25.203 12.766 1 96.25 85 PHE B CA 1
ATOM 3440 C C . PHE B 1 85 ? 1.712 23.938 13.492 1 96.25 85 PHE B C 1
ATOM 3442 O O . PHE B 1 85 ? 2.021 23.75 14.672 1 96.25 85 PHE B O 1
ATOM 3449 N N . L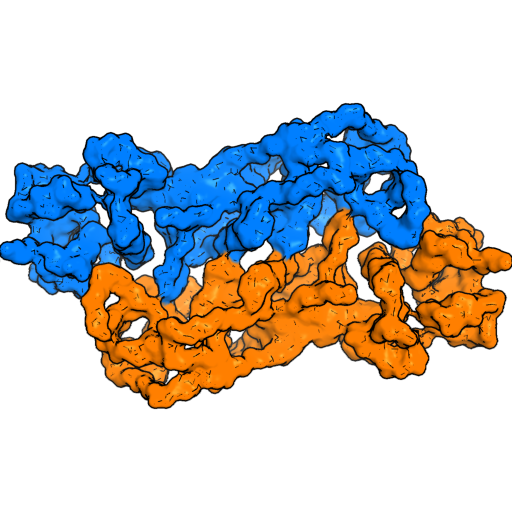EU B 1 86 ? 0.966 23.062 12.781 1 95.31 86 LEU B N 1
ATOM 3450 C CA . LEU B 1 86 ? 0.453 21.844 13.398 1 95.31 86 LEU B CA 1
ATOM 3451 C C . LEU B 1 86 ? 1.595 20.969 13.906 1 95.31 86 LEU B C 1
ATOM 3453 O O . LEU B 1 86 ? 1.543 20.453 15.031 1 95.31 86 LEU B O 1
ATOM 3457 N N . VAL B 1 87 ? 2.619 20.797 13.133 1 96.94 87 VAL B N 1
ATOM 3458 C CA . VAL B 1 87 ? 3.754 19.953 13.508 1 96.94 87 VAL B CA 1
ATOM 3459 C C . VAL B 1 87 ? 4.52 20.625 14.656 1 96.94 87 VAL B C 1
ATOM 3461 O O . VAL B 1 87 ? 4.938 19.938 15.602 1 96.94 87 VAL B O 1
ATOM 3464 N N . TYR B 1 88 ? 4.684 21.953 14.57 1 96.88 88 TYR B N 1
ATOM 3465 C CA . TYR B 1 88 ? 5.34 22.703 15.633 1 96.88 88 TYR B CA 1
ATOM 3466 C C . TYR B 1 88 ? 4.617 22.5 16.969 1 96.88 88 TYR B C 1
ATOM 3468 O O . TYR B 1 88 ? 5.238 22.172 17.969 1 96.88 88 TYR B O 1
ATOM 3476 N N . ALA B 1 89 ? 3.342 22.703 16.938 1 94.88 89 ALA B N 1
ATOM 3477 C CA . ALA B 1 89 ? 2.529 22.578 18.141 1 94.88 89 ALA B CA 1
ATOM 3478 C C . ALA B 1 89 ? 2.576 21.156 18.688 1 94.88 89 ALA B C 1
ATOM 3480 O O . ALA B 1 89 ? 2.65 20.953 19.906 1 94.88 89 ALA B O 1
ATOM 3481 N N . ASP B 1 90 ? 2.547 20.203 17.844 1 94.81 90 ASP B N 1
ATOM 3482 C CA . ASP B 1 90 ? 2.592 18.812 18.25 1 94.81 90 ASP B CA 1
ATOM 3483 C C . ASP B 1 90 ? 3.893 18.484 18.984 1 94.81 90 ASP B C 1
ATOM 3485 O O . ASP B 1 90 ? 3.871 17.953 20.094 1 94.81 90 ASP B O 1
ATOM 3489 N N . LEU B 1 91 ? 4.992 18.859 18.359 1 96.44 91 LEU B N 1
ATOM 3490 C CA . LEU B 1 91 ? 6.289 18.531 18.953 1 96.44 91 LEU B CA 1
ATOM 3491 C C . LEU B 1 91 ? 6.508 19.312 20.25 1 96.44 91 LEU B C 1
ATOM 3493 O O . LEU B 1 91 ? 7.066 18.781 21.203 1 96.44 91 LEU B O 1
ATOM 3497 N N . ARG B 1 92 ? 6.039 20.531 20.328 1 95.25 92 ARG B N 1
ATOM 3498 C CA . ARG B 1 92 ? 6.125 21.312 21.578 1 95.25 92 ARG B CA 1
ATOM 3499 C C . ARG B 1 92 ? 5.328 20.641 22.688 1 95.25 92 ARG B C 1
ATOM 3501 O O . ARG B 1 92 ? 5.773 20.609 23.844 1 95.25 92 ARG B O 1
ATOM 3508 N N . SER B 1 93 ? 4.156 20.172 22.328 1 92.44 93 SER B N 1
ATOM 3509 C CA . SER B 1 93 ? 3.311 19.516 23.328 1 92.44 93 SER B CA 1
ATOM 3510 C C . SER B 1 93 ? 3.957 18.25 23.859 1 92.44 93 SER B C 1
ATOM 3512 O O . SER B 1 93 ? 3.652 17.812 24.969 1 92.44 93 SER B O 1
ATOM 3514 N N . ARG B 1 94 ? 4.875 17.719 23.125 1 93.19 94 ARG B N 1
ATOM 3515 C CA . ARG B 1 94 ? 5.57 16.516 23.531 1 93.19 94 ARG B CA 1
ATOM 3516 C C . ARG B 1 94 ? 6.848 16.828 24.297 1 93.19 94 ARG B C 1
ATOM 3518 O O . ARG B 1 94 ? 7.582 15.93 24.703 1 93.19 94 ARG B O 1
ATOM 3525 N N . GLY B 1 95 ? 7.133 18.062 24.375 1 93.19 95 GLY B N 1
ATOM 3526 C CA . GLY B 1 95 ? 8.25 18.484 25.203 1 93.19 95 GLY B CA 1
ATOM 3527 C C . GLY B 1 95 ? 9.5 18.828 24.406 1 93.19 95 GLY B C 1
ATOM 3528 O O . GLY B 1 95 ? 10.562 19.062 24.984 1 93.19 95 GLY B O 1
ATOM 3529 N N . PHE B 1 96 ? 9.344 18.906 23.109 1 96.5 96 PHE B N 1
ATOM 3530 C CA . PHE B 1 96 ? 10.484 19.281 22.281 1 96.5 96 PHE B CA 1
ATOM 3531 C C . PHE B 1 96 ? 10.547 20.781 22.078 1 96.5 96 PHE B C 1
ATOM 3533 O O . PHE B 1 96 ? 9.516 21.469 22.078 1 96.5 96 PHE B O 1
ATOM 3540 N N . TYR B 1 97 ? 11.781 21.25 21.953 1 96.81 97 TYR B N 1
ATOM 3541 C CA . TYR B 1 97 ? 12 22.578 21.406 1 96.81 97 TYR B CA 1
ATOM 3542 C C . TYR B 1 97 ? 12.445 22.484 19.953 1 96.81 97 TYR B C 1
ATOM 3544 O O . TYR B 1 97 ? 13.141 21.547 19.547 1 96.81 97 TYR B O 1
ATOM 3552 N N . LEU B 1 98 ? 11.977 23.422 19.172 1 96.56 98 LEU B N 1
ATOM 3553 C CA . LEU B 1 98 ? 12.398 23.453 17.766 1 96.56 98 LEU B CA 1
ATOM 3554 C C . LEU B 1 98 ? 12.461 24.875 17.25 1 96.56 98 LEU B C 1
ATOM 3556 O O . LEU B 1 98 ? 11.773 25.766 17.766 1 96.56 98 LEU B O 1
ATOM 3560 N N . SER B 1 99 ? 13.328 25.094 16.312 1 96.31 99 SER B N 1
ATOM 3561 C CA . SER B 1 99 ? 13.531 26.391 15.648 1 96.31 99 SER B CA 1
ATOM 3562 C C . SER B 1 99 ? 13.562 26.234 14.133 1 96.31 99 SER B C 1
ATOM 3564 O O . SER B 1 99 ? 13.891 25.172 13.617 1 96.31 99 SER B O 1
ATOM 3566 N N . PRO B 1 100 ? 13.133 27.328 13.461 1 96.5 100 PRO B N 1
ATOM 3567 C CA . PRO B 1 100 ? 13.391 27.281 12.023 1 96.5 100 PRO B CA 1
ATOM 3568 C C . PRO B 1 100 ? 14.828 26.906 11.688 1 96.5 100 PRO B C 1
ATOM 3570 O O . PRO B 1 100 ? 15.758 27.312 12.391 1 96.5 100 PRO B O 1
ATOM 3573 N N . ALA B 1 101 ? 14.961 26.109 10.609 1 95.62 101 ALA B N 1
ATOM 3574 C CA . ALA B 1 101 ? 16.281 25.688 10.172 1 95.62 101 ALA B CA 1
ATOM 3575 C C . ALA B 1 101 ? 16.984 26.812 9.398 1 95.62 101 ALA B C 1
ATOM 3577 O O . ALA B 1 101 ? 17.172 26.703 8.18 1 95.62 101 ALA B O 1
ATOM 3578 N N . ASP B 1 102 ? 17.375 27.75 10.055 1 94.31 102 ASP B N 1
ATOM 3579 C CA . ASP B 1 102 ? 17.969 28.969 9.508 1 94.31 102 ASP B CA 1
ATOM 3580 C C . ASP B 1 102 ? 19.094 29.484 10.398 1 94.31 102 ASP B C 1
ATOM 3582 O O . ASP B 1 102 ? 19.047 29.328 11.625 1 94.31 102 ASP B O 1
ATOM 3586 N N . GLU B 1 103 ? 19.984 30.219 9.836 1 93.25 103 GLU B N 1
ATOM 3587 C CA . GLU B 1 103 ? 21.188 30.656 10.539 1 93.25 103 GLU B CA 1
ATOM 3588 C C . GLU B 1 103 ? 20.859 31.703 11.602 1 93.25 103 GLU B C 1
ATOM 3590 O O . GLU B 1 103 ? 21.594 31.859 12.57 1 93.25 103 GLU B O 1
ATOM 3595 N N . SER B 1 104 ? 19.781 32.344 11.445 1 94.19 104 SER B N 1
ATOM 3596 C CA . SER B 1 104 ? 19.391 33.344 12.445 1 94.19 104 SER B CA 1
ATOM 3597 C C . SER B 1 104 ? 19 32.656 13.758 1 94.19 104 SER B C 1
ATOM 3599 O O . SER B 1 104 ? 19.219 33.219 14.836 1 94.19 104 SER B O 1
ATOM 3601 N N . TRP B 1 105 ? 18.469 31.453 13.641 1 95.56 105 TRP B N 1
ATOM 3602 C CA . TRP B 1 105 ? 17.938 30.75 14.805 1 95.56 105 TRP B CA 1
ATOM 3603 C C . TRP B 1 105 ? 18.984 29.797 15.375 1 95.56 105 TRP B C 1
ATOM 3605 O O . TRP B 1 105 ? 19.062 29.594 16.594 1 95.56 105 TRP B O 1
ATOM 3615 N N . VAL B 1 106 ? 19.594 29.125 14.477 1 93.81 106 VAL B N 1
ATOM 3616 C CA . VAL B 1 106 ? 20.516 28.062 14.852 1 93.81 106 VAL B CA 1
ATOM 3617 C C . VAL B 1 106 ? 21.875 28.297 14.203 1 93.81 106 VAL B C 1
ATOM 3619 O O . VAL B 1 106 ? 21.969 28.516 13 1 93.81 106 VAL B O 1
ATOM 3622 N N . GLU B 1 107 ? 22.938 28.188 14.977 1 91.75 107 GLU B N 1
ATOM 3623 C CA . GLU B 1 107 ? 24.297 28.469 14.5 1 91.75 107 GLU B CA 1
ATOM 3624 C C . GLU B 1 107 ? 24.656 27.562 13.328 1 91.75 107 GLU B C 1
ATOM 3626 O O . GLU B 1 107 ? 25.188 28.047 12.32 1 91.75 107 GLU B O 1
ATOM 3631 N N . ASP B 1 108 ? 24.438 26.312 13.375 1 92.44 108 ASP B N 1
ATOM 3632 C CA . ASP B 1 108 ? 24.703 25.328 12.328 1 92.44 108 ASP B CA 1
ATOM 3633 C C . ASP B 1 108 ? 23.438 24.578 11.93 1 92.44 108 ASP B C 1
ATOM 3635 O O . ASP B 1 108 ? 23.25 23.422 12.305 1 92.44 108 ASP B O 1
ATOM 3639 N N . PRO B 1 109 ? 22.672 25.219 11.141 1 94.06 109 PRO B N 1
ATOM 3640 C CA . PRO B 1 109 ? 21.406 24.562 10.781 1 94.06 109 PRO B CA 1
ATOM 3641 C C . PRO B 1 109 ? 21.609 23.359 9.867 1 94.06 109 PRO B C 1
ATOM 3643 O O . PRO B 1 109 ? 22.656 23.234 9.219 1 94.06 109 PRO B O 1
ATOM 3646 N N . PRO B 1 110 ? 20.656 22.406 9.961 1 91.5 110 PRO B N 1
ATOM 3647 C CA . PRO B 1 110 ? 20.734 21.266 9.055 1 91.5 110 PRO B CA 1
ATOM 3648 C C . PRO B 1 110 ? 20.859 21.672 7.59 1 91.5 110 PRO B C 1
ATOM 3650 O O . PRO B 1 110 ? 20.328 22.719 7.195 1 91.5 110 PRO B O 1
ATOM 3653 N N . THR B 1 111 ? 21.594 20.781 6.922 1 79.88 111 THR B N 1
ATOM 3654 C CA . THR B 1 111 ? 21.781 21.016 5.492 1 79.88 111 THR B CA 1
ATOM 3655 C C . THR B 1 111 ? 20.625 20.406 4.695 1 79.88 111 THR B C 1
ATOM 3657 O O . THR B 1 111 ? 19.984 19.469 5.145 1 79.88 111 THR B O 1
ATOM 3660 N N . GLY B 1 112 ? 20.031 21.125 3.721 1 75.94 112 GLY B N 1
ATOM 3661 C CA . GLY B 1 112 ? 18.984 20.562 2.877 1 75.94 112 GLY B CA 1
ATOM 3662 C C . GLY B 1 112 ? 17.656 21.25 3.059 1 75.94 112 GLY B C 1
ATOM 3663 O O . GLY B 1 112 ? 17.594 22.375 3.535 1 75.94 112 GLY B O 1
ATOM 3664 N N . GLU B 1 113 ? 16.656 20.453 2.689 1 84.56 113 GLU B N 1
ATOM 3665 C CA . GLU B 1 113 ? 15.297 20.984 2.748 1 84.56 113 GLU B CA 1
ATOM 3666 C C . GLU B 1 113 ? 14.656 20.719 4.109 1 84.56 113 GLU B C 1
ATOM 3668 O O . GLU B 1 113 ? 13.82 19.828 4.246 1 84.56 113 GLU B O 1
ATOM 3673 N N . ALA B 1 114 ? 15.133 21.406 5.125 1 94.38 114 ALA B N 1
ATOM 3674 C CA . ALA B 1 114 ? 14.57 21.25 6.465 1 94.38 114 ALA B CA 1
ATOM 3675 C C . ALA B 1 114 ? 13.797 22.5 6.875 1 94.38 114 ALA B C 1
ATOM 3677 O O . ALA B 1 114 ? 14.227 23.625 6.613 1 94.38 114 ALA B O 1
ATOM 3678 N N . ASP B 1 115 ? 12.711 22.25 7.441 1 96.62 115 ASP B N 1
ATOM 3679 C CA . ASP B 1 115 ? 11.875 23.344 7.926 1 96.62 115 ASP B CA 1
ATOM 3680 C C . ASP B 1 115 ? 12.289 23.766 9.336 1 96.62 115 ASP B C 1
ATOM 3682 O O . ASP B 1 115 ? 12.375 24.969 9.633 1 96.62 115 ASP B O 1
ATOM 3686 N N . PHE B 1 116 ? 12.547 22.766 10.172 1 97.75 116 PHE B N 1
ATOM 3687 C CA . PHE B 1 116 ? 12.891 23.031 11.562 1 97.75 116 PHE B CA 1
ATOM 3688 C C . PHE B 1 116 ? 14.07 22.172 12 1 97.75 116 PHE B C 1
ATOM 3690 O O . PHE B 1 116 ? 14.273 21.078 11.492 1 97.75 116 PHE B O 1
ATOM 3697 N N . ALA B 1 117 ? 14.859 22.703 12.883 1 97.62 117 ALA B N 1
ATOM 3698 C CA . ALA B 1 117 ? 15.781 21.922 13.711 1 97.62 117 ALA B CA 1
ATOM 3699 C C . ALA B 1 117 ? 15.133 21.547 15.039 1 97.62 117 ALA B C 1
ATOM 3701 O O . ALA B 1 117 ? 14.695 22.422 15.797 1 97.62 117 ALA B O 1
ATOM 3702 N N . VAL B 1 118 ? 15.008 20.312 15.266 1 97.81 118 VAL B N 1
ATOM 3703 C CA . VAL B 1 118 ? 14.445 19.844 16.531 1 97.81 118 VAL B CA 1
ATOM 3704 C C . VAL B 1 118 ? 15.562 19.453 17.484 1 97.81 118 VAL B C 1
ATOM 3706 O O . VAL B 1 118 ? 16.5 18.75 17.109 1 97.81 118 VAL B O 1
ATOM 3709 N N . PHE B 1 119 ? 15.398 19.922 18.703 1 97.06 119 PHE B N 1
ATOM 3710 C CA . PHE B 1 119 ? 16.453 19.672 19.672 1 97.06 119 PHE B CA 1
ATOM 3711 C C . PHE B 1 119 ? 16.078 18.516 20.594 1 97.06 119 PHE B C 1
ATOM 3713 O O . PHE B 1 119 ? 14.891 18.219 20.781 1 97.06 119 PHE B O 1
ATOM 3720 N N . PRO B 1 120 ? 17.141 17.844 21.125 1 95.94 120 PRO B N 1
ATOM 3721 C CA . PRO B 1 120 ? 16.828 16.797 22.109 1 95.94 120 PRO B CA 1
ATOM 3722 C C . PRO B 1 120 ? 16.016 17.328 23.297 1 95.94 120 PRO B C 1
ATOM 3724 O O . PRO B 1 120 ? 16.109 18.516 23.625 1 95.94 120 PRO B O 1
ATOM 3727 N N . ARG B 1 121 ? 15.297 16.422 23.844 1 93.69 121 ARG B N 1
ATOM 3728 C CA . ARG B 1 121 ? 14.516 16.828 25 1 93.69 121 ARG B CA 1
ATOM 3729 C C . ARG B 1 121 ? 15.422 17.438 26.078 1 93.69 121 ARG B C 1
ATOM 3731 O O . ARG B 1 121 ? 16.484 16.891 26.375 1 93.69 121 ARG B O 1
ATOM 3738 N N . GLY B 1 122 ? 15.055 18.562 26.562 1 91.5 122 GLY B N 1
ATOM 3739 C CA . GLY B 1 122 ? 15.812 19.234 27.609 1 91.5 122 GLY B CA 1
ATOM 3740 C C . GLY B 1 122 ? 16.891 20.156 27.078 1 91.5 122 GLY B C 1
ATOM 3741 O O . GLY B 1 122 ? 17.562 20.844 27.844 1 91.5 122 GLY B O 1
ATOM 3742 N N . LYS B 1 123 ? 16.984 20.141 25.781 1 93.5 123 LYS B N 1
ATOM 3743 C CA . LYS B 1 123 ? 17.969 21.016 25.172 1 93.5 123 LYS B CA 1
ATOM 3744 C C . LYS B 1 123 ? 17.312 22.047 24.266 1 93.5 123 LYS B C 1
ATOM 3746 O O . LYS B 1 123 ? 16.125 21.938 23.938 1 93.5 123 LYS B O 1
ATOM 3751 N N . GLY B 1 124 ? 18.141 23.094 23.938 1 91.56 124 GLY B N 1
ATOM 3752 C CA . GLY B 1 124 ? 17.656 24.172 23.094 1 91.56 124 GLY B CA 1
ATOM 3753 C C . GLY B 1 124 ? 18.656 24.594 22.031 1 91.56 124 GLY B C 1
ATOM 3754 O O . GLY B 1 124 ? 19.641 23.906 21.797 1 91.56 124 GLY B O 1
ATOM 3755 N N . PRO B 1 125 ? 18.328 25.625 21.328 1 89.38 125 PRO B N 1
ATOM 3756 C CA . PRO B 1 125 ? 19.156 26.078 20.203 1 89.38 125 PRO B CA 1
ATOM 3757 C C . PRO B 1 125 ? 20.594 26.391 20.641 1 89.38 125 PRO B C 1
ATOM 3759 O O . PRO B 1 125 ? 21.516 26.266 19.828 1 89.38 125 PRO B O 1
ATOM 3762 N N . GLY B 1 126 ? 20.797 26.719 21.859 1 88.62 126 GLY B N 1
ATOM 3763 C CA . GLY B 1 126 ? 22.125 27.109 22.328 1 88.62 126 GLY B CA 1
ATOM 3764 C C . GLY B 1 126 ? 23 25.938 22.688 1 88.62 126 GLY B C 1
ATOM 3765 O O . GLY B 1 126 ? 24.203 26.094 22.891 1 88.62 126 GLY B O 1
ATOM 3766 N N . ASP B 1 127 ? 22.484 24.797 22.688 1 91.31 127 ASP B N 1
ATOM 3767 C CA . ASP B 1 127 ? 23.219 23.625 23.141 1 91.31 127 ASP B CA 1
ATOM 3768 C C . ASP B 1 127 ? 24 23 22 1 91.31 127 ASP B C 1
ATOM 3770 O O . ASP B 1 127 ? 24.859 22.125 22.219 1 91.31 127 ASP B O 1
ATOM 3774 N N . GLY B 1 128 ? 23.703 23.359 20.797 1 88.38 128 GLY B N 1
ATOM 3775 C CA . GLY B 1 128 ? 24.484 22.938 19.641 1 88.38 128 GLY B CA 1
ATOM 3776 C C . GLY B 1 128 ? 24.172 21.516 19.188 1 88.38 128 GLY B C 1
ATOM 3777 O O . GLY B 1 128 ? 24.906 20.938 18.406 1 88.38 128 GLY B O 1
ATOM 3778 N N . GLU B 1 129 ? 23.188 20.938 19.719 1 94.12 129 GLU B N 1
ATOM 3779 C CA . GLU B 1 129 ? 22.797 19.578 19.344 1 94.12 129 GLU B CA 1
ATOM 3780 C C . GLU B 1 129 ? 21.422 19.578 18.656 1 94.12 129 GLU B C 1
ATOM 3782 O O . GLU B 1 129 ? 20.484 20.219 19.141 1 94.12 129 GLU B O 1
ATOM 3787 N N . ILE B 1 130 ? 21.406 18.875 17.547 1 95.31 130 ILE B N 1
ATOM 3788 C CA . ILE B 1 130 ? 20.156 18.75 16.797 1 95.31 130 ILE B CA 1
ATOM 3789 C C . ILE B 1 130 ? 19.719 17.281 16.781 1 95.31 130 ILE B C 1
ATOM 3791 O O . ILE B 1 130 ? 20.5 16.406 16.406 1 95.31 130 ILE B O 1
ATOM 3795 N N . ALA B 1 131 ? 18.547 17.047 17.219 1 95.38 131 ALA B N 1
ATOM 3796 C CA . ALA B 1 131 ? 18 15.688 17.234 1 95.38 131 ALA B CA 1
ATOM 3797 C C . ALA B 1 131 ? 17.5 15.289 15.852 1 95.38 131 ALA B C 1
ATOM 3799 O O . ALA B 1 131 ? 17.797 14.195 15.367 1 95.38 131 ALA B O 1
ATOM 3800 N N . TYR B 1 132 ? 16.703 16.203 15.203 1 94.62 132 TYR B N 1
ATOM 3801 C CA . TYR B 1 132 ? 16.109 15.938 13.898 1 94.62 132 TYR B CA 1
ATOM 3802 C C . TYR B 1 132 ? 16.25 17.141 12.977 1 94.62 132 TYR B C 1
ATOM 3804 O O . TYR B 1 132 ? 15.938 18.266 13.367 1 94.62 132 TYR B O 1
ATOM 3812 N N . ALA B 1 133 ? 16.766 16.891 11.797 1 96.94 133 ALA B N 1
ATOM 3813 C CA . ALA B 1 133 ? 16.422 17.797 10.703 1 96.94 133 ALA B CA 1
ATOM 3814 C C . ALA B 1 133 ? 15.016 17.5 10.164 1 96.94 133 ALA B C 1
ATOM 3816 O O . ALA B 1 133 ? 14.797 16.484 9.508 1 96.94 133 ALA B O 1
ATOM 3817 N N . LEU B 1 134 ? 14.086 18.406 10.383 1 97.75 134 LEU B N 1
ATOM 3818 C CA . LEU B 1 134 ? 12.672 18.109 10.18 1 97.75 134 LEU B CA 1
ATOM 3819 C C . LEU B 1 134 ? 12.148 18.781 8.914 1 97.75 134 LEU B C 1
ATOM 3821 O O . LEU B 1 134 ? 12.242 20 8.773 1 97.75 134 LEU B O 1
ATOM 3825 N N . ARG B 1 135 ? 11.656 18.016 8.047 1 97 135 ARG B N 1
ATOM 3826 C CA . ARG B 1 135 ? 10.93 18.5 6.879 1 97 135 ARG B CA 1
ATOM 3827 C C . ARG B 1 135 ? 9.438 18.219 7.008 1 97 135 ARG B C 1
ATOM 3829 O O . ARG B 1 135 ? 9.039 17.125 7.418 1 97 135 ARG B O 1
ATOM 3836 N N . ILE B 1 136 ? 8.625 19.234 6.633 1 97.06 136 ILE B N 1
ATOM 3837 C CA . ILE B 1 136 ? 7.18 19.125 6.801 1 97.06 136 ILE B CA 1
ATOM 3838 C C . ILE B 1 136 ? 6.488 19.25 5.445 1 97.06 136 ILE B C 1
ATOM 3840 O O . ILE B 1 136 ? 6.781 20.172 4.68 1 97.06 136 ILE B O 1
ATOM 3844 N N . ILE B 1 137 ? 5.586 18.281 5.207 1 95.88 137 ILE B N 1
ATOM 3845 C CA . ILE B 1 137 ? 4.809 18.359 3.975 1 95.88 137 ILE B CA 1
ATOM 3846 C C . ILE B 1 137 ? 3.365 17.953 4.242 1 95.88 137 ILE B C 1
ATOM 3848 O O . ILE B 1 137 ? 3.074 17.312 5.254 1 95.88 137 ILE B O 1
ATOM 3852 N N . GLY B 1 138 ? 2.508 18.406 3.385 1 95 138 GLY B N 1
ATOM 3853 C CA . GLY B 1 138 ? 1.15 17.891 3.377 1 95 138 GLY B CA 1
ATOM 3854 C C . GLY B 1 138 ? 1.019 16.578 2.629 1 95 138 GLY B C 1
ATOM 3855 O O . GLY B 1 138 ? 1.916 16.188 1.876 1 95 138 GLY B O 1
ATOM 3856 N N . GLU B 1 139 ? -0.098 15.953 2.777 1 93.44 139 GLU B N 1
ATOM 3857 C CA . GLU B 1 139 ? -0.315 14.641 2.188 1 93.44 139 GLU B CA 1
ATOM 3858 C C . GLU B 1 139 ? -0.323 14.711 0.664 1 93.44 139 GLU B C 1
ATOM 3860 O O . GLU B 1 139 ? -0.181 13.688 -0.011 1 93.44 139 GLU B O 1
ATOM 3865 N N . ARG B 1 140 ? -0.425 15.922 0.039 1 90.94 140 ARG B N 1
ATOM 3866 C CA . ARG B 1 140 ? -0.549 16.047 -1.41 1 90.94 140 ARG B CA 1
ATOM 3867 C C . ARG B 1 140 ? 0.744 16.562 -2.027 1 90.94 140 ARG B C 1
ATOM 3869 O O . ARG B 1 140 ? 0.822 16.766 -3.242 1 90.94 140 ARG B O 1
ATOM 3876 N N . THR B 1 141 ? 1.665 16.766 -1.182 1 92.38 141 THR B N 1
ATOM 3877 C CA . THR B 1 141 ? 2.934 17.281 -1.679 1 92.38 141 THR B CA 1
ATOM 3878 C C . THR B 1 141 ? 3.857 16.141 -2.1 1 92.38 141 THR B C 1
ATOM 3880 O O . THR B 1 141 ? 4.398 15.43 -1.251 1 92.38 141 THR B O 1
ATOM 3883 N N . ASP B 1 142 ? 4.074 16.078 -3.393 1 94.62 142 ASP B N 1
ATOM 3884 C CA . ASP B 1 142 ? 4.973 15.047 -3.916 1 94.62 142 ASP B CA 1
ATOM 3885 C C . ASP B 1 142 ? 6.414 15.305 -3.482 1 94.62 142 ASP B C 1
ATOM 3887 O O . ASP B 1 142 ? 6.805 16.453 -3.264 1 94.62 142 ASP B O 1
ATOM 3891 N N . VAL B 1 143 ? 7.172 14.242 -3.365 1 94.94 143 VAL B N 1
ATOM 3892 C CA . VAL B 1 143 ? 8.578 14.32 -2.969 1 94.94 143 VAL B CA 1
ATOM 3893 C C . VAL B 1 143 ? 9.453 13.703 -4.055 1 94.94 143 VAL B C 1
ATOM 3895 O O . VAL B 1 143 ? 9.625 12.484 -4.109 1 94.94 143 VAL B O 1
ATOM 3898 N N . PRO B 1 144 ? 10.078 14.547 -4.879 1 95.75 144 PRO B N 1
ATOM 3899 C CA . PRO B 1 144 ? 11.047 13.992 -5.824 1 95.75 144 PRO B CA 1
ATOM 3900 C C . PRO B 1 144 ? 12.203 13.281 -5.133 1 95.75 144 PRO B C 1
ATOM 3902 O O . PRO B 1 144 ? 12.688 13.742 -4.098 1 95.75 144 PRO B O 1
ATOM 3905 N N . ALA B 1 145 ? 12.625 12.219 -5.734 1 95 145 ALA B N 1
ATOM 3906 C CA . ALA B 1 145 ? 13.703 11.414 -5.164 1 95 145 ALA B CA 1
ATOM 3907 C C . ALA B 1 145 ? 14.945 12.266 -4.918 1 95 145 ALA B C 1
ATOM 3909 O O . ALA B 1 145 ? 15.648 12.062 -3.926 1 95 145 ALA B O 1
ATOM 3910 N N . GLY B 1 146 ? 15.219 13.188 -5.762 1 92.25 146 GLY B N 1
ATOM 3911 C CA . GLY B 1 146 ? 16.391 14.047 -5.641 1 92.25 146 GLY B CA 1
ATOM 3912 C C . GLY B 1 146 ? 16.328 14.969 -4.434 1 92.25 146 GLY B C 1
ATOM 3913 O O . GLY B 1 146 ? 17.344 15.547 -4.039 1 92.25 146 GLY B O 1
ATOM 3914 N N . GLU B 1 147 ? 15.188 15.062 -3.791 1 92.12 147 GLU B N 1
ATOM 3915 C CA . GLU B 1 147 ? 15.023 15.961 -2.648 1 92.12 147 GLU B CA 1
ATOM 3916 C C . GLU B 1 147 ? 15.039 15.188 -1.335 1 92.12 147 GLU B C 1
ATOM 3918 O O . GLU B 1 147 ? 14.867 15.766 -0.262 1 92.12 147 GLU B O 1
ATOM 3923 N N . LEU B 1 148 ? 15.188 13.93 -1.468 1 92.31 148 LEU B N 1
ATOM 3924 C CA . LEU B 1 148 ? 15.289 13.141 -0.241 1 92.31 148 LEU B CA 1
ATOM 3925 C C . LEU B 1 148 ? 16.547 13.531 0.542 1 92.31 148 LEU B C 1
ATOM 3927 O O . LEU B 1 148 ? 17.594 13.766 -0.046 1 92.31 148 LEU B O 1
ATOM 3931 N N . ALA B 1 149 ? 16.391 13.641 1.815 1 92.81 149 ALA B N 1
ATOM 3932 C CA . ALA B 1 149 ? 17.5 13.938 2.717 1 92.81 149 ALA B CA 1
ATOM 3933 C C . ALA B 1 149 ? 17.344 13.195 4.043 1 92.81 149 ALA B C 1
ATOM 3935 O O . ALA B 1 149 ? 16.234 12.906 4.469 1 92.81 149 ALA B O 1
ATOM 3936 N N . GLU B 1 150 ? 18.516 12.906 4.582 1 94.75 150 GLU B N 1
ATOM 3937 C CA . GLU B 1 150 ? 18.5 12.273 5.898 1 94.75 150 GLU B CA 1
ATOM 3938 C C . GLU B 1 150 ? 17.844 13.18 6.938 1 94.75 150 GLU B C 1
ATOM 3940 O O . GLU B 1 150 ? 18.016 14.398 6.91 1 94.75 150 GLU B O 1
ATOM 3945 N N . GLY B 1 151 ? 17.094 12.586 7.816 1 96.06 151 GLY B N 1
ATOM 3946 C CA . GLY B 1 151 ? 16.391 13.32 8.852 1 96.06 151 GLY B CA 1
ATOM 3947 C C . GLY B 1 151 ? 15.016 12.734 9.164 1 96.06 151 GLY B C 1
ATOM 3948 O O . GLY B 1 151 ? 14.867 11.516 9.25 1 96.06 151 GLY B O 1
ATOM 3949 N N . VAL B 1 152 ? 14.117 13.695 9.422 1 97.25 152 VAL B N 1
ATOM 3950 C CA . VAL B 1 152 ? 12.758 13.281 9.75 1 97.25 152 VAL B CA 1
ATOM 3951 C C . VAL B 1 152 ? 11.766 14 8.828 1 97.25 152 VAL B C 1
ATOM 3953 O O . VAL B 1 152 ? 11.891 15.203 8.586 1 97.25 152 VAL B O 1
ATOM 3956 N N . LEU B 1 153 ? 10.898 13.266 8.297 1 96.88 153 LEU B N 1
ATOM 3957 C CA . LEU B 1 153 ? 9.812 13.789 7.469 1 96.88 153 LEU B CA 1
ATOM 3958 C C . LEU B 1 153 ? 8.484 13.719 8.203 1 96.88 153 LEU B C 1
ATOM 3960 O O . LEU B 1 153 ? 8.078 12.648 8.664 1 96.88 153 LEU B O 1
ATOM 3964 N N . ALA B 1 154 ? 7.836 14.812 8.367 1 97.31 154 ALA B N 1
ATOM 3965 C CA . ALA B 1 154 ? 6.488 14.867 8.93 1 97.31 154 ALA B CA 1
ATOM 3966 C C . ALA B 1 154 ? 5.449 15.102 7.836 1 97.31 154 ALA B C 1
ATOM 3968 O O . ALA B 1 154 ? 5.543 16.062 7.074 1 97.31 154 ALA B O 1
ATOM 3969 N N . VAL B 1 155 ? 4.531 14.234 7.777 1 96.69 155 VAL B N 1
ATOM 3970 C CA . VAL B 1 155 ? 3.443 14.367 6.812 1 96.69 155 VAL B CA 1
ATOM 3971 C C . VAL B 1 155 ? 2.137 14.664 7.547 1 96.69 155 VAL B C 1
ATOM 3973 O O . VAL B 1 155 ? 1.742 13.922 8.453 1 96.69 155 VAL B O 1
ATOM 3976 N N . VAL B 1 156 ? 1.484 15.734 7.16 1 96.5 156 VAL B N 1
ATOM 3977 C CA . VAL B 1 156 ? 0.206 16.125 7.746 1 96.5 156 VAL B CA 1
ATOM 3978 C C . VAL B 1 156 ? -0.93 15.781 6.785 1 96.5 156 VAL B C 1
ATOM 3980 O O . VAL B 1 156 ? -0.944 16.234 5.641 1 96.5 156 VAL B O 1
ATOM 3983 N N . ASP B 1 157 ? -1.863 15.008 7.262 1 95.94 157 ASP B N 1
ATOM 3984 C CA . ASP B 1 157 ? -2.938 14.586 6.367 1 95.94 157 ASP B CA 1
ATOM 3985 C C . ASP B 1 157 ? -4.098 15.578 6.402 1 95.94 157 ASP B C 1
ATOM 3987 O O . ASP B 1 157 ? -4 16.641 7.027 1 95.94 157 ASP B O 1
ATOM 3991 N N . GLU B 1 158 ? -5.129 15.336 5.723 1 95.88 158 GLU B N 1
ATOM 3992 C CA . GLU B 1 158 ? -6.207 16.297 5.492 1 95.88 158 GLU B CA 1
ATOM 3993 C C . GLU B 1 158 ? -7.016 16.531 6.766 1 95.88 158 GLU B C 1
ATOM 3995 O O . GLU B 1 158 ? -7.746 17.516 6.871 1 95.88 158 GLU B O 1
ATOM 4000 N N . GLU B 1 159 ? -6.926 15.656 7.738 1 95.69 159 GLU B N 1
ATOM 4001 C CA . GLU B 1 159 ? -7.605 15.875 9.016 1 95.69 159 GLU B CA 1
ATOM 4002 C C . GLU B 1 159 ? -6.609 16.188 10.125 1 95.69 159 GLU B C 1
ATOM 4004 O O . GLU B 1 159 ? -6.879 15.922 11.297 1 95.69 159 GLU B O 1
ATOM 4009 N N . SER B 1 160 ? -5.391 16.562 9.719 1 94.25 160 SER B N 1
ATOM 4010 C CA . SER B 1 160 ? -4.383 17.172 10.578 1 94.25 160 SER B CA 1
ATOM 4011 C C . SER B 1 160 ? -3.723 16.141 11.484 1 94.25 160 SER B C 1
ATOM 4013 O O . SER B 1 160 ? -3.189 16.484 12.539 1 94.25 160 SER B O 1
ATOM 4015 N N . GLU B 1 161 ? -3.881 14.945 11.117 1 93.44 161 GLU B N 1
ATOM 4016 C CA . GLU B 1 161 ? -3.053 13.93 11.758 1 93.44 161 GLU B CA 1
ATOM 4017 C C . GLU B 1 161 ? -1.635 13.938 11.195 1 93.44 161 GLU B C 1
ATOM 4019 O O . GLU B 1 161 ? -1.44 14.117 9.992 1 93.44 161 GLU B O 1
ATOM 4024 N N . ILE B 1 162 ? -0.687 13.734 12.078 1 95.19 162 ILE B N 1
ATOM 4025 C CA . ILE B 1 162 ? 0.711 13.828 11.672 1 95.19 162 ILE B CA 1
ATOM 4026 C C . ILE B 1 162 ? 1.366 12.453 11.742 1 95.19 162 ILE B C 1
ATOM 4028 O O . ILE B 1 162 ? 1.189 11.719 12.719 1 95.19 162 ILE B O 1
ATOM 4032 N N . THR B 1 163 ? 2.059 12.086 10.727 1 95.38 163 THR B N 1
ATOM 4033 C CA . THR B 1 163 ? 2.895 10.891 10.695 1 95.38 163 THR B CA 1
ATOM 4034 C C . THR B 1 163 ? 4.363 11.258 10.492 1 95.38 163 THR B C 1
ATOM 4036 O O . THR B 1 163 ? 4.695 12.062 9.617 1 95.38 163 THR B O 1
ATOM 4039 N N . TYR B 1 164 ? 5.227 10.727 11.344 1 96.88 164 TYR B N 1
ATOM 4040 C CA . TYR B 1 164 ? 6.652 11.016 11.25 1 96.88 164 TYR B CA 1
ATOM 4041 C C . TYR B 1 164 ? 7.414 9.82 10.688 1 96.88 164 TYR B C 1
ATOM 4043 O O . TYR B 1 164 ? 7.188 8.68 11.094 1 96.88 164 TYR B O 1
ATOM 4051 N N . PHE B 1 165 ? 8.312 10.117 9.797 1 96.69 165 PHE B N 1
ATOM 4052 C CA . PHE B 1 165 ? 9.188 9.109 9.219 1 96.69 165 PHE B CA 1
ATOM 4053 C C . PHE B 1 165 ? 10.648 9.469 9.445 1 96.69 165 PHE B C 1
ATOM 4055 O O . PHE B 1 165 ? 11.055 10.609 9.219 1 96.69 165 PHE B O 1
ATOM 4062 N N . GLU B 1 166 ? 11.383 8.531 9.898 1 97.12 166 GLU B N 1
ATOM 4063 C CA . GLU B 1 166 ? 12.836 8.664 9.859 1 97.12 166 GLU B CA 1
ATOM 4064 C C . GLU B 1 166 ? 13.398 8.25 8.508 1 97.12 166 GLU B C 1
ATOM 4066 O O . GLU B 1 166 ? 13.07 7.176 7.992 1 97.12 166 GLU B O 1
ATOM 4071 N N . VAL B 1 167 ? 14.203 9.07 7.926 1 96.31 167 VAL B N 1
ATOM 4072 C CA . VAL B 1 167 ? 14.789 8.828 6.613 1 96.31 167 VAL B CA 1
ATOM 4073 C C . VAL B 1 167 ? 16.297 8.625 6.754 1 96.31 167 VAL B C 1
ATOM 4075 O O . VAL B 1 167 ? 17 9.492 7.277 1 96.31 167 VAL B O 1
ATOM 4078 N N . ASN B 1 168 ? 16.766 7.527 6.262 1 95.62 168 ASN B N 1
ATOM 4079 C CA . ASN B 1 168 ? 18.188 7.195 6.363 1 95.62 168 ASN B CA 1
ATOM 4080 C C . ASN B 1 168 ? 18.734 6.68 5.035 1 95.62 168 ASN B C 1
ATOM 4082 O O . ASN B 1 168 ? 17.969 6.289 4.152 1 95.62 168 ASN B O 1
ATOM 4086 N N . ARG B 1 169 ? 20.062 6.672 4.836 1 92.94 169 ARG B N 1
ATOM 4087 C CA . ARG B 1 169 ? 20.719 6.227 3.607 1 92.94 169 ARG B CA 1
ATOM 4088 C C . ARG B 1 169 ? 21.484 4.93 3.834 1 92.94 169 ARG B C 1
ATOM 4090 O O . ARG B 1 169 ? 22.406 4.605 3.072 1 92.94 169 ARG B O 1
ATOM 4097 N N . GLU B 1 170 ? 21.031 4.094 4.438 1 87.88 170 GLU B N 1
ATOM 4098 C CA . GLU B 1 170 ? 21.781 2.859 4.695 1 87.88 170 GLU B CA 1
ATOM 4099 C C . GLU B 1 170 ? 21.469 1.799 3.643 1 87.88 170 GLU B C 1
ATOM 4101 O O . GLU B 1 170 ? 20.297 1.54 3.346 1 87.88 170 GLU B O 1
ATOM 4106 N N . ALA B 1 171 ? 22.5 1.224 3.111 1 91.81 171 ALA B N 1
ATOM 4107 C CA . ALA B 1 171 ? 22.359 0.121 2.164 1 91.81 171 ALA B CA 1
ATOM 4108 C C . ALA B 1 171 ? 22.156 -1.205 2.895 1 91.81 171 ALA B C 1
ATOM 4110 O O . ALA B 1 171 ? 22.688 -1.399 3.992 1 91.81 171 ALA B O 1
ATOM 4111 N N . PRO B 1 172 ? 21.422 -2.117 2.26 1 94.31 172 PRO B N 1
ATOM 4112 C CA . PRO B 1 172 ? 21.281 -3.441 2.869 1 94.31 172 PRO B CA 1
ATOM 4113 C C . PRO B 1 172 ? 22.609 -4.184 2.984 1 94.31 172 PRO B C 1
ATOM 4115 O O . PRO B 1 172 ? 23.469 -4.062 2.102 1 94.31 172 PRO B O 1
ATOM 4118 N N . THR B 1 173 ? 22.812 -4.902 4.059 1 91.5 173 THR B N 1
ATOM 4119 C CA . THR B 1 173 ? 23.984 -5.738 4.27 1 91.5 173 THR B CA 1
ATOM 4120 C C . THR B 1 173 ? 23.578 -7.125 4.766 1 91.5 173 THR B C 1
ATOM 4122 O O . THR B 1 173 ? 22.547 -7.277 5.418 1 91.5 173 THR B O 1
ATOM 4125 N N . GLY B 1 174 ? 24.344 -8.07 4.32 1 90.75 174 GLY B N 1
ATOM 4126 C CA . GLY B 1 174 ? 24.047 -9.438 4.727 1 90.75 174 GLY B CA 1
ATOM 4127 C C . GLY B 1 174 ? 25.297 -10.305 4.848 1 90.75 174 GLY B C 1
ATOM 4128 O O . GLY B 1 174 ? 26.406 -9.852 4.582 1 90.75 174 GLY B O 1
ATOM 4129 N N . ASN B 1 175 ? 25.062 -11.445 5.414 1 86.38 175 ASN B N 1
ATOM 4130 C CA . ASN B 1 175 ? 26.125 -12.43 5.586 1 86.38 175 ASN B CA 1
ATOM 4131 C C . ASN B 1 175 ? 25.688 -13.82 5.117 1 86.38 175 ASN B C 1
ATOM 4133 O O . ASN B 1 175 ? 26.078 -14.828 5.695 1 86.38 175 ASN B O 1
ATOM 4137 N N . SER B 1 176 ? 24.781 -13.727 4.121 1 80.56 176 SER B N 1
ATOM 4138 C CA . SER B 1 176 ? 24.375 -14.992 3.523 1 80.56 176 SER B CA 1
ATOM 4139 C C . SER B 1 176 ? 25.5 -15.586 2.672 1 80.56 176 SER B C 1
ATOM 4141 O O . SER B 1 176 ? 25.859 -15.023 1.637 1 80.56 176 SER B O 1
ATOM 4143 N N . ASN B 1 177 ? 26.516 -16.172 3.184 1 67.69 177 ASN B N 1
ATOM 4144 C CA . ASN B 1 177 ? 27.641 -16.719 2.426 1 67.69 177 ASN B CA 1
ATOM 4145 C C . ASN B 1 177 ? 27.719 -18.234 2.582 1 67.69 177 ASN B C 1
ATOM 4147 O O . ASN B 1 177 ? 28.5 -18.734 3.398 1 67.69 177 ASN B O 1
ATOM 4151 N N . PRO B 1 178 ? 26.781 -18.781 1.774 1 66.06 178 PRO B N 1
ATOM 4152 C CA . PRO B 1 178 ? 26.812 -20.25 1.915 1 66.06 178 PRO B CA 1
ATOM 4153 C C . PRO B 1 178 ? 28.078 -20.875 1.336 1 66.06 178 PRO B C 1
ATOM 4155 O O . PRO B 1 178 ? 28.672 -20.328 0.392 1 66.06 178 PRO B O 1
ATOM 4158 N N . ASP B 1 179 ? 28.641 -21.594 2.025 1 78.38 179 ASP B N 1
ATOM 4159 C CA . ASP B 1 179 ? 29.797 -22.375 1.58 1 78.38 179 ASP B CA 1
ATOM 4160 C C . ASP B 1 179 ? 29.406 -23.359 0.487 1 78.38 179 ASP B C 1
ATOM 4162 O O . ASP B 1 179 ? 29.984 -24.438 0.39 1 78.38 179 ASP B O 1
ATOM 4166 N N . VAL B 1 180 ? 28.406 -22.953 -0.283 1 83.69 180 VAL B N 1
ATOM 4167 C CA . VAL B 1 180 ? 27.969 -23.859 -1.339 1 83.69 180 VAL B CA 1
ATOM 4168 C C . VAL B 1 180 ? 28.078 -23.172 -2.695 1 83.69 180 VAL B C 1
ATOM 4170 O O . VAL B 1 180 ? 27.828 -21.969 -2.807 1 83.69 180 VAL B O 1
ATOM 4173 N N . SER B 1 181 ? 28.5 -24.016 -3.629 1 88.25 181 SER B N 1
ATOM 4174 C CA . SER B 1 181 ? 28.641 -23.5 -4.988 1 88.25 181 SER B CA 1
ATOM 4175 C C . SER B 1 181 ? 27.375 -23.719 -5.801 1 88.25 181 SER B C 1
ATOM 4177 O O . SER B 1 181 ? 26.562 -24.578 -5.477 1 88.25 181 SER B O 1
ATOM 4179 N N . LEU B 1 182 ? 27.25 -22.891 -6.75 1 93.31 182 LEU B N 1
ATOM 4180 C CA . LEU B 1 182 ? 26.156 -23.047 -7.695 1 93.31 182 LEU B CA 1
ATOM 4181 C C . LEU B 1 182 ? 26.328 -24.312 -8.531 1 93.31 182 LEU B C 1
ATOM 4183 O O . LEU B 1 182 ? 27.469 -24.719 -8.797 1 93.31 182 LEU B O 1
ATOM 4187 N N . PRO B 1 183 ? 25.25 -24.922 -8.859 1 94.56 183 PRO B N 1
ATOM 4188 C CA . PRO B 1 183 ? 25.359 -26.047 -9.773 1 94.56 183 PRO B CA 1
ATOM 4189 C C . PRO B 1 183 ? 25.766 -25.641 -11.188 1 94.56 183 PRO B C 1
ATOM 4191 O O . PRO B 1 183 ? 25.938 -24.453 -11.461 1 94.56 183 PRO B O 1
ATOM 4194 N N . ASP B 1 184 ? 25.969 -26.719 -11.953 1 95.06 184 ASP B N 1
ATOM 4195 C CA . ASP B 1 184 ? 26.391 -26.469 -13.336 1 95.06 184 ASP B CA 1
ATOM 4196 C C . ASP B 1 184 ? 25.312 -26.938 -14.32 1 95.06 184 ASP B C 1
ATOM 4198 O O . ASP B 1 184 ? 25 -28.125 -14.375 1 95.06 184 ASP B O 1
ATOM 4202 N N . ARG B 1 185 ? 24.734 -26.047 -15.078 1 95.81 185 ARG B N 1
ATOM 4203 C CA . ARG B 1 185 ? 23.859 -26.266 -16.234 1 95.81 185 ARG B CA 1
ATOM 4204 C C . ARG B 1 185 ? 22.719 -27.219 -15.883 1 95.81 185 ARG B C 1
ATOM 4206 O O . ARG B 1 185 ? 22.469 -28.188 -16.594 1 95.81 185 ARG B O 1
ATOM 4213 N N . CYS B 1 186 ? 22.031 -26.875 -14.797 1 96.69 186 CYS B N 1
ATOM 4214 C CA . CYS B 1 186 ? 20.812 -27.625 -14.516 1 96.69 186 CYS B CA 1
ATOM 4215 C C . CYS B 1 186 ? 19.812 -27.5 -15.656 1 96.69 186 CYS B C 1
ATOM 4217 O O . CYS B 1 186 ? 19.656 -26.406 -16.234 1 96.69 186 CYS B O 1
ATOM 4219 N N . GLU B 1 187 ? 19.203 -28.609 -15.945 1 96.62 187 GLU B N 1
ATOM 4220 C CA . GLU B 1 187 ? 18.156 -28.578 -16.969 1 96.62 187 GLU B CA 1
ATOM 4221 C C . GLU B 1 187 ? 17.016 -27.625 -16.562 1 96.62 187 GLU B C 1
ATOM 4223 O O . GLU B 1 187 ? 16.562 -27.656 -15.422 1 96.62 187 GLU B O 1
ATOM 4228 N N . ALA B 1 188 ? 16.641 -26.766 -17.531 1 97.38 188 ALA B N 1
ATOM 4229 C CA . ALA B 1 188 ? 15.609 -25.781 -17.234 1 97.38 188 ALA B CA 1
ATOM 4230 C C . ALA B 1 188 ? 14.805 -25.438 -18.484 1 97.38 188 ALA B C 1
ATOM 4232 O O . ALA B 1 188 ? 15.305 -25.547 -19.609 1 97.38 188 ALA B O 1
ATOM 4233 N N . ASP B 1 189 ? 13.547 -25.109 -18.312 1 96.88 189 ASP B N 1
ATOM 4234 C CA . ASP B 1 189 ? 12.672 -24.672 -19.391 1 96.88 189 ASP B CA 1
ATOM 4235 C C . ASP B 1 189 ? 12.156 -23.25 -19.141 1 96.88 189 ASP B C 1
ATOM 4237 O O . ASP B 1 189 ? 11.695 -22.938 -18.047 1 96.88 189 ASP B O 1
ATOM 4241 N N . LEU B 1 190 ? 12.273 -22.406 -20.156 1 97.19 190 LEU B N 1
ATOM 4242 C CA . LEU B 1 190 ? 11.719 -21.047 -20.125 1 97.19 190 LEU B CA 1
ATOM 4243 C C . LEU B 1 190 ? 10.258 -21.062 -20.562 1 97.19 190 LEU B C 1
ATOM 4245 O O . LEU B 1 190 ? 9.938 -21.422 -21.688 1 97.19 190 LEU B O 1
ATOM 4249 N N . LEU B 1 191 ? 9.367 -20.766 -19.672 1 94.56 191 LEU B N 1
ATOM 4250 C CA . LEU B 1 191 ? 7.945 -20.656 -19.969 1 94.56 191 LEU B CA 1
ATOM 4251 C C . LEU B 1 191 ? 7.551 -19.219 -20.234 1 94.56 191 LEU B C 1
ATOM 4253 O O . LEU B 1 191 ? 8.391 -18.391 -20.609 1 94.56 191 LEU B O 1
ATOM 4257 N N . ALA B 1 192 ? 6.254 -18.891 -20.188 1 91.62 192 ALA B N 1
ATOM 4258 C CA . ALA B 1 192 ? 5.754 -17.562 -20.562 1 91.62 192 ALA B CA 1
ATOM 4259 C C . ALA B 1 192 ? 6.32 -16.484 -19.625 1 91.62 192 ALA B C 1
ATOM 4261 O O . ALA B 1 192 ? 6.715 -15.414 -20.094 1 91.62 192 ALA B O 1
ATOM 4262 N N . ASP B 1 193 ? 6.402 -16.797 -18.312 1 93.81 193 ASP B N 1
ATOM 4263 C CA . ASP B 1 193 ? 6.84 -15.727 -17.438 1 93.81 193 ASP B CA 1
ATOM 4264 C C . ASP B 1 193 ? 7.613 -16.281 -16.234 1 93.81 193 ASP B C 1
ATOM 4266 O O . ASP B 1 193 ? 7.652 -15.664 -15.172 1 93.81 193 ASP B O 1
ATOM 4270 N N . ARG B 1 194 ? 8.125 -17.469 -16.406 1 96.12 194 ARG B N 1
ATOM 4271 C CA . ARG B 1 194 ? 8.922 -18.109 -15.367 1 96.12 194 ARG B CA 1
ATOM 4272 C C . ARG B 1 194 ? 9.797 -19.219 -15.945 1 96.12 194 ARG B C 1
ATOM 4274 O O . ARG B 1 194 ? 9.688 -19.531 -17.125 1 96.12 194 ARG B O 1
ATOM 4281 N N . VAL B 1 195 ? 10.648 -19.719 -15.07 1 97.5 195 VAL B N 1
ATOM 4282 C CA . VAL B 1 195 ? 11.539 -20.812 -15.477 1 97.5 195 VAL B CA 1
ATOM 4283 C C . VAL B 1 195 ? 11.383 -21.984 -14.523 1 97.5 195 VAL B C 1
ATOM 4285 O O . VAL B 1 195 ? 11.297 -21.797 -13.305 1 97.5 195 VAL B O 1
ATOM 4288 N N . VAL B 1 196 ? 11.266 -23.141 -15.109 1 95.88 196 VAL B N 1
ATOM 4289 C CA . VAL B 1 196 ? 11.242 -24.359 -14.312 1 95.88 196 VAL B CA 1
ATOM 4290 C C . VAL B 1 196 ? 12.602 -25.047 -14.375 1 95.88 196 VAL B C 1
ATOM 4292 O O . VAL B 1 196 ? 13.125 -25.297 -15.461 1 95.88 196 VAL B O 1
ATOM 4295 N N . VAL B 1 197 ? 13.18 -25.297 -13.25 1 96.44 197 VAL B N 1
ATOM 4296 C CA . VAL B 1 197 ? 14.445 -26.016 -13.148 1 96.44 197 VAL B CA 1
ATOM 4297 C C . VAL B 1 197 ? 14.195 -27.453 -12.711 1 96.44 197 VAL B C 1
ATOM 4299 O O . VAL B 1 197 ? 13.656 -27.703 -11.625 1 96.44 197 VAL B O 1
ATOM 4302 N N . TRP B 1 198 ? 14.617 -28.359 -13.539 1 93.81 198 TRP B N 1
ATOM 4303 C CA . TRP B 1 198 ? 14.289 -29.766 -13.328 1 93.81 198 TRP B CA 1
ATOM 4304 C C . TRP B 1 198 ? 15.406 -30.484 -12.57 1 93.81 198 TRP B C 1
ATOM 4306 O O . TRP B 1 198 ? 16.562 -30.438 -12.984 1 93.81 198 TRP B O 1
ATOM 4316 N N . ASP B 1 199 ? 15.164 -31.047 -11.453 1 89.75 199 ASP B N 1
ATOM 4317 C CA . ASP B 1 199 ? 16.016 -31.938 -10.664 1 89.75 199 ASP B CA 1
ATOM 4318 C C . ASP B 1 199 ? 17.297 -31.219 -10.242 1 89.75 199 ASP B C 1
ATOM 4320 O O . ASP B 1 199 ? 18.406 -31.734 -10.461 1 89.75 199 ASP B O 1
ATOM 4324 N N . PRO B 1 200 ? 17.203 -30.031 -9.727 1 93.56 200 PRO B N 1
ATOM 4325 C CA . PRO B 1 200 ? 18.406 -29.375 -9.211 1 93.56 200 PRO B CA 1
ATOM 4326 C C . PRO B 1 200 ? 18.891 -30 -7.898 1 93.56 200 PRO B C 1
ATOM 4328 O O . PRO B 1 200 ? 18.156 -30.734 -7.242 1 93.56 200 PRO B O 1
ATOM 4331 N N . PRO B 1 201 ? 20.219 -29.766 -7.637 1 92.94 201 PRO B N 1
ATOM 4332 C CA . PRO B 1 201 ? 20.672 -30.141 -6.293 1 92.94 201 PRO B CA 1
ATOM 4333 C C . PRO B 1 201 ? 19.859 -29.453 -5.195 1 92.94 201 PRO B C 1
ATOM 4335 O O . PRO B 1 201 ? 19.453 -28.297 -5.355 1 92.94 201 PRO B O 1
ATOM 4338 N N . LEU B 1 202 ? 19.688 -30.125 -4.055 1 91.31 202 LEU B N 1
ATOM 4339 C CA . LEU B 1 202 ? 18.875 -29.656 -2.941 1 91.31 202 LEU B CA 1
ATOM 4340 C C . LEU B 1 202 ? 19.391 -28.328 -2.414 1 91.31 202 LEU B C 1
ATOM 4342 O O . LEU B 1 202 ? 18.594 -27.484 -1.961 1 91.31 202 LEU B O 1
ATOM 4346 N N . GLU B 1 203 ? 20.672 -28.094 -2.557 1 91.62 203 GLU B N 1
ATOM 4347 C CA . GLU B 1 203 ? 21.328 -26.922 -1.978 1 91.62 203 GLU B CA 1
ATOM 4348 C C . GLU B 1 203 ? 20.906 -25.641 -2.678 1 91.62 203 GLU B C 1
ATOM 4350 O O . GLU B 1 203 ? 20.938 -24.562 -2.088 1 91.62 203 GLU B O 1
ATOM 4355 N N . LEU B 1 204 ? 20.484 -25.797 -3.93 1 94.12 204 LEU B N 1
ATOM 4356 C CA . LEU B 1 204 ? 20.078 -24.609 -4.672 1 94.12 204 LEU B CA 1
ATOM 4357 C C . LEU B 1 204 ? 18.906 -23.922 -3.973 1 94.12 204 LEU B C 1
ATOM 4359 O O . LEU B 1 204 ? 18.875 -22.688 -3.898 1 94.12 204 LEU B O 1
ATOM 4363 N N . TYR B 1 205 ? 18.031 -24.734 -3.459 1 93.19 205 TYR B N 1
ATOM 4364 C CA . TYR B 1 205 ? 16.922 -24.172 -2.697 1 93.19 205 TYR B CA 1
ATOM 4365 C C . TYR B 1 205 ? 17.281 -24.062 -1.22 1 93.19 205 TYR B C 1
ATOM 4367 O O . TYR B 1 205 ? 17.203 -22.969 -0.642 1 93.19 205 TYR B O 1
ATOM 4375 N N . GLU B 1 206 ? 17.781 -25.062 -0.594 1 91.19 206 GLU B N 1
ATOM 4376 C CA . GLU B 1 206 ? 17.906 -25.188 0.855 1 91.19 206 GLU B CA 1
ATOM 4377 C C . GLU B 1 206 ? 18.969 -24.25 1.405 1 91.19 206 GLU B C 1
ATOM 4379 O O . GLU B 1 206 ? 18.859 -23.766 2.535 1 91.19 206 GLU B O 1
ATOM 4384 N N . ARG B 1 207 ? 20 -23.969 0.579 1 91.56 207 ARG B N 1
ATOM 4385 C CA . ARG B 1 207 ? 21.125 -23.203 1.09 1 91.56 207 ARG B CA 1
ATOM 4386 C C . ARG B 1 207 ? 21.219 -21.844 0.412 1 91.56 207 ARG B C 1
ATOM 4388 O O . ARG B 1 207 ? 21.594 -20.844 1.04 1 91.56 207 ARG B O 1
ATOM 4395 N N . LEU B 1 208 ? 20.844 -21.891 -0.881 1 93.06 208 LEU B N 1
ATOM 4396 C CA . LEU B 1 208 ? 21 -20.641 -1.634 1 93.06 208 LEU B CA 1
ATOM 4397 C C . LEU B 1 208 ? 19.672 -19.953 -1.826 1 93.06 208 LEU B C 1
ATOM 4399 O O . LEU B 1 208 ? 19.625 -18.781 -2.227 1 93.06 208 LEU B O 1
ATOM 4403 N N . PHE B 1 209 ? 18.547 -20.641 -1.591 1 94 209 PHE B N 1
ATOM 4404 C CA . PHE B 1 209 ? 17.188 -20.141 -1.504 1 94 209 PHE B CA 1
ATOM 4405 C C . PHE B 1 209 ? 16.719 -19.609 -2.85 1 94 209 PHE B C 1
ATOM 4407 O O . PHE B 1 209 ? 16.047 -18.562 -2.91 1 94 209 PHE B O 1
ATOM 4414 N N . TYR B 1 210 ? 17.172 -20.281 -3.945 1 95.62 210 TYR B N 1
ATOM 4415 C CA . TYR B 1 210 ? 16.625 -20.016 -5.27 1 95.62 210 TYR B CA 1
ATOM 4416 C C . TYR B 1 210 ? 15.352 -20.828 -5.504 1 95.62 210 TYR B C 1
ATOM 4418 O O . TYR B 1 210 ? 15.258 -21.984 -5.102 1 95.62 210 TYR B O 1
ATOM 4426 N N . GLY B 1 211 ? 14.367 -20.141 -6.105 1 95.06 211 GLY B N 1
ATOM 4427 C CA . GLY B 1 211 ? 13.188 -20.828 -6.602 1 95.06 211 GLY B CA 1
ATOM 4428 C C . GLY B 1 211 ? 12.211 -21.203 -5.504 1 95.06 211 GLY B C 1
ATOM 4429 O O . GLY B 1 211 ? 12.383 -20.812 -4.348 1 95.06 211 GLY B O 1
ATOM 4430 N N . GLN B 1 212 ? 11.172 -21.797 -5.906 1 92.75 212 GLN B N 1
ATOM 4431 C CA . GLN B 1 212 ? 10.117 -22.359 -5.078 1 92.75 212 GLN B CA 1
ATOM 4432 C C . GLN B 1 212 ? 9.766 -23.781 -5.535 1 92.75 212 GLN B C 1
ATOM 4434 O O . GLN B 1 212 ? 9.461 -24 -6.711 1 92.75 212 GLN B O 1
ATOM 4439 N N . PRO B 1 213 ? 9.836 -24.734 -4.562 1 90.94 213 PRO B N 1
ATOM 4440 C CA . PRO B 1 213 ? 9.523 -26.109 -4.953 1 90.94 213 PRO B CA 1
ATOM 4441 C C . PRO B 1 213 ? 8.078 -26.266 -5.422 1 90.94 213 PRO B C 1
ATOM 4443 O O . PRO B 1 213 ? 7.168 -25.656 -4.855 1 90.94 213 PRO B O 1
ATOM 4446 N N . LEU B 1 214 ? 7.926 -27.031 -6.457 1 85.31 214 LEU B N 1
ATOM 4447 C CA . LEU B 1 214 ? 6.594 -27.453 -6.875 1 85.31 214 LEU B CA 1
ATOM 4448 C C . LEU B 1 214 ? 6.039 -28.5 -5.918 1 85.31 214 LEU B C 1
ATOM 4450 O O . LEU B 1 214 ? 6.656 -29.547 -5.711 1 85.31 214 LEU B O 1
ATOM 4454 N N . GLU B 1 215 ? 4.992 -28.188 -5.164 1 71.19 215 GLU B N 1
ATOM 4455 C CA . GLU B 1 215 ? 4.445 -29.062 -4.137 1 71.19 215 GLU B CA 1
ATOM 4456 C C . GLU B 1 215 ? 3.711 -30.25 -4.754 1 71.19 215 GLU B C 1
ATOM 4458 O O . GLU B 1 215 ? 3.221 -30.156 -5.883 1 71.19 215 GLU B O 1
ATOM 4463 N N . GLY B 1 216 ? 3.562 -31.234 -4.059 1 59.34 216 GLY B N 1
ATOM 4464 C CA . GLY B 1 216 ? 2.742 -32.375 -4.457 1 59.34 216 GLY B CA 1
ATOM 4465 C C . GLY B 1 216 ? 3.496 -33.688 -4.445 1 59.34 216 GLY B C 1
ATOM 4466 O O . GLY B 1 216 ? 2.912 -34.75 -4.18 1 59.34 216 GLY B O 1
ATOM 4467 N N . ARG B 1 217 ? 4.695 -33.688 -4.898 1 58.91 217 ARG B N 1
ATOM 4468 C CA . ARG B 1 217 ? 5.398 -34.969 -4.938 1 58.91 217 ARG B CA 1
ATOM 4469 C C . ARG B 1 217 ? 6.645 -34.938 -4.055 1 58.91 217 ARG B C 1
ATOM 4471 O O . ARG B 1 217 ? 7.328 -33.938 -3.98 1 58.91 217 ARG B O 1
ATOM 4478 N N . GLU B 1 218 ? 6.594 -35.75 -3.125 1 58.72 218 GLU B N 1
ATOM 4479 C CA . GLU B 1 218 ? 7.805 -35.906 -2.322 1 58.72 218 GLU B CA 1
ATOM 4480 C C . GLU B 1 218 ? 8.984 -36.344 -3.186 1 58.72 218 GLU B C 1
ATOM 4482 O O . GLU B 1 218 ? 8.875 -37.312 -3.959 1 58.72 218 GLU B O 1
ATOM 4487 N N . TYR B 1 219 ? 9.781 -35.5 -3.645 1 63.75 219 TYR B N 1
ATOM 4488 C CA . TYR B 1 219 ? 10.984 -35.938 -4.344 1 63.75 219 TYR B CA 1
ATOM 4489 C C . TYR B 1 219 ? 12.234 -35.625 -3.543 1 63.75 219 TYR B C 1
ATOM 4491 O O . TYR B 1 219 ? 12.219 -34.719 -2.701 1 63.75 219 TYR B O 1
ATOM 4499 N N . ASP B 1 220 ? 13.219 -36.5 -3.73 1 69.31 220 ASP B N 1
ATOM 4500 C CA . ASP B 1 220 ? 14.562 -36.25 -3.203 1 69.31 220 ASP B CA 1
ATOM 4501 C C . ASP B 1 220 ? 15.117 -34.938 -3.736 1 69.31 220 ASP B C 1
ATOM 4503 O O . ASP B 1 220 ? 15.828 -34.219 -3.025 1 69.31 220 ASP B O 1
ATOM 4507 N N . ARG B 1 221 ? 14.82 -34.688 -5.031 1 77.06 221 ARG B N 1
ATOM 4508 C CA . ARG B 1 221 ? 15.18 -33.438 -5.676 1 77.06 221 ARG B CA 1
ATOM 4509 C C . ARG B 1 221 ? 13.938 -32.719 -6.211 1 77.06 221 ARG B C 1
ATOM 4511 O O . ARG B 1 221 ? 13.305 -33.188 -7.152 1 77.06 221 ARG B O 1
ATOM 4518 N N . PRO B 1 222 ? 13.758 -31.594 -5.637 1 85.06 222 PRO B N 1
ATOM 4519 C CA . PRO B 1 222 ? 12.508 -30.938 -6.027 1 85.06 222 PRO B CA 1
ATOM 4520 C C . PRO B 1 222 ? 12.625 -30.156 -7.336 1 85.06 222 PRO B C 1
ATOM 4522 O O . PRO B 1 222 ? 13.703 -29.656 -7.664 1 85.06 222 PRO B O 1
ATOM 4525 N N . THR B 1 223 ? 11.594 -30.219 -8.172 1 91.25 223 THR B N 1
ATOM 4526 C CA . THR B 1 223 ? 11.461 -29.266 -9.273 1 91.25 223 THR B CA 1
ATOM 4527 C C . THR B 1 223 ? 11.234 -27.859 -8.742 1 91.25 223 THR B C 1
ATOM 4529 O O . THR B 1 223 ? 10.398 -27.641 -7.863 1 91.25 223 THR B O 1
ATOM 4532 N N . LEU B 1 224 ? 12.078 -26.906 -9.25 1 94.56 224 LEU B N 1
ATOM 4533 C CA . LEU B 1 224 ? 11.977 -25.531 -8.742 1 94.56 224 LEU B CA 1
ATOM 4534 C C . LEU B 1 224 ? 11.367 -24.609 -9.789 1 94.56 224 LEU B C 1
ATOM 4536 O O . LEU B 1 224 ? 11.688 -24.719 -10.977 1 94.56 224 LEU B O 1
ATOM 4540 N N . GLN B 1 225 ? 10.492 -23.797 -9.344 1 94.94 225 GLN B N 1
ATOM 4541 C CA . GLN B 1 225 ? 10.016 -22.672 -10.133 1 94.94 225 GLN B CA 1
ATOM 4542 C C . GLN B 1 225 ? 10.781 -21.391 -9.805 1 94.94 225 GLN B C 1
ATOM 4544 O O . GLN B 1 225 ? 10.828 -20.969 -8.641 1 94.94 225 GLN B O 1
ATOM 4549 N N . CYS B 1 226 ? 11.344 -20.781 -10.82 1 97.75 226 CYS B N 1
ATOM 4550 C CA . CYS B 1 226 ? 12.133 -19.562 -10.633 1 97.75 226 CYS B CA 1
ATOM 4551 C C . CYS B 1 226 ? 11.5 -18.375 -11.367 1 97.75 226 CYS B C 1
ATOM 4553 O O . CYS B 1 226 ? 10.992 -18.531 -12.477 1 97.75 226 CYS B O 1
ATOM 4555 N N . SER B 1 227 ? 11.555 -17.234 -10.734 1 98.12 227 SER B N 1
ATOM 4556 C CA . SER B 1 227 ? 11.227 -16.016 -11.461 1 98.12 227 SER B CA 1
ATOM 4557 C C . SER B 1 227 ? 12.219 -15.75 -12.586 1 98.12 227 SER B C 1
ATOM 4559 O O . SER B 1 227 ? 13.289 -16.359 -12.633 1 98.12 227 SER B O 1
ATOM 4561 N N . LEU B 1 228 ? 11.82 -14.852 -13.445 1 98.19 228 LEU B N 1
ATOM 4562 C CA . LEU B 1 228 ? 12.734 -14.484 -14.523 1 98.19 228 LEU B CA 1
ATOM 4563 C C . LEU B 1 228 ? 13.984 -13.812 -13.977 1 98.19 228 LEU B C 1
ATOM 4565 O O . LEU B 1 228 ? 15.07 -13.953 -14.539 1 98.19 228 LEU B O 1
ATOM 4569 N N . LEU B 1 229 ? 13.898 -13.109 -12.852 1 98.5 229 LEU B N 1
ATOM 4570 C CA . LEU B 1 229 ? 15.055 -12.477 -12.219 1 98.5 229 LEU B CA 1
ATOM 4571 C C . LEU B 1 229 ? 16.016 -13.531 -11.672 1 98.5 229 LEU B C 1
ATOM 4573 O O . LEU B 1 229 ? 17.219 -13.469 -11.914 1 98.5 229 LEU B O 1
ATOM 4577 N N . GLU B 1 230 ? 15.453 -14.461 -10.938 1 98.5 230 GLU B N 1
ATOM 4578 C CA . GLU B 1 230 ? 16.266 -15.562 -10.414 1 98.5 230 GLU B CA 1
ATOM 4579 C C . GLU B 1 230 ? 16.953 -16.328 -11.547 1 98.5 230 GLU B C 1
ATOM 4581 O O . GLU B 1 230 ? 18.141 -16.625 -11.461 1 98.5 230 GLU B O 1
ATOM 4586 N N . ALA B 1 231 ? 16.188 -16.578 -12.578 1 98.62 231 ALA B N 1
ATOM 4587 C CA . ALA B 1 231 ? 16.688 -17.344 -13.703 1 98.62 231 ALA B CA 1
ATOM 4588 C C . ALA B 1 231 ? 17.781 -16.578 -14.445 1 98.62 231 ALA B C 1
ATOM 4590 O O . ALA B 1 231 ? 18.781 -17.172 -14.883 1 98.62 231 ALA B O 1
ATOM 4591 N N . ALA B 1 232 ? 17.562 -15.312 -14.617 1 98.44 232 ALA B N 1
ATOM 4592 C CA . ALA B 1 232 ? 18.594 -14.5 -15.266 1 98.44 232 ALA B CA 1
ATOM 4593 C C . ALA B 1 232 ? 19.906 -14.539 -14.469 1 98.44 232 ALA B C 1
ATOM 4595 O O . ALA B 1 232 ? 20.984 -14.68 -15.055 1 98.44 232 ALA B O 1
ATOM 4596 N N . SER B 1 233 ? 19.812 -14.398 -13.195 1 97.44 233 SER B N 1
ATOM 4597 C CA . SER B 1 233 ? 20.984 -14.469 -12.312 1 97.44 233 SER B CA 1
ATOM 4598 C C . SER B 1 233 ? 21.672 -15.82 -12.43 1 97.44 233 SER B C 1
ATOM 4600 O O . SER B 1 233 ? 22.906 -15.883 -12.555 1 97.44 233 SER B O 1
ATOM 4602 N N . LEU B 1 234 ? 20.922 -16.922 -12.438 1 97.88 234 LEU B N 1
ATOM 4603 C CA . LEU B 1 234 ? 21.453 -18.281 -12.5 1 97.88 234 LEU B CA 1
ATOM 4604 C C . LEU B 1 234 ? 22.078 -18.547 -13.867 1 97.88 234 LEU B C 1
ATOM 4606 O O . LEU B 1 234 ? 23.141 -19.156 -13.953 1 97.88 234 LEU B O 1
ATOM 4610 N N . ALA B 1 235 ? 21.406 -18.109 -14.906 1 98.31 235 ALA B N 1
ATOM 4611 C CA . ALA B 1 235 ? 21.891 -18.344 -16.266 1 98.31 235 ALA B CA 1
ATOM 4612 C C . ALA B 1 235 ? 23.219 -17.609 -16.5 1 98.31 235 ALA B C 1
ATOM 4614 O O . ALA B 1 235 ? 24.141 -18.172 -17.094 1 98.31 235 ALA B O 1
ATOM 4615 N N . GLU B 1 236 ? 23.281 -16.422 -16.062 1 97.19 236 GLU B N 1
ATOM 4616 C CA . GLU B 1 236 ? 24.5 -15.625 -16.203 1 97.19 236 GLU B CA 1
ATOM 4617 C C . GLU B 1 236 ? 25.688 -16.297 -15.523 1 97.19 236 GLU B C 1
ATOM 4619 O O . GLU B 1 236 ? 26.828 -16.172 -15.984 1 97.19 236 GLU B O 1
ATOM 4624 N N . ARG B 1 237 ? 25.438 -17.047 -14.539 1 96.25 237 ARG B N 1
ATOM 4625 C CA . ARG B 1 237 ? 26.484 -17.703 -13.766 1 96.25 237 ARG B CA 1
ATOM 4626 C C . ARG B 1 237 ? 26.672 -19.141 -14.211 1 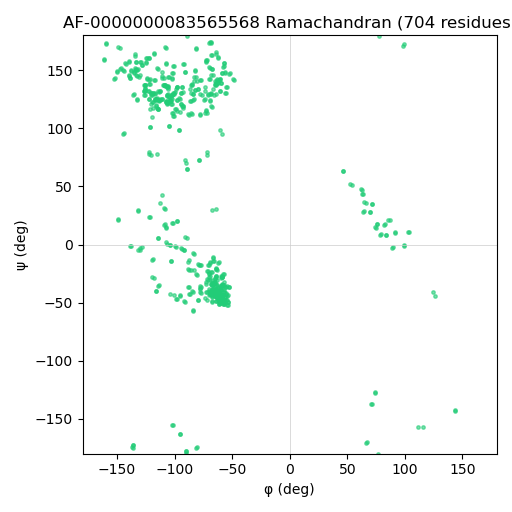96.25 237 ARG B C 1
ATOM 4628 O O . ARG B 1 237 ? 27.469 -19.891 -13.633 1 96.25 237 ARG B O 1
ATOM 4635 N N . GLY B 1 238 ? 25.875 -19.594 -15.156 1 96.75 238 GLY B N 1
ATOM 4636 C CA . GLY B 1 238 ? 26.016 -20.906 -15.758 1 96.75 238 GLY B CA 1
ATOM 4637 C C . GLY B 1 238 ? 25.375 -22.016 -14.938 1 96.75 238 GLY B C 1
ATOM 4638 O O . GLY B 1 238 ? 25.688 -23.188 -15.117 1 96.75 238 GLY B O 1
ATOM 4639 N N . ALA B 1 239 ? 24.516 -21.656 -14.039 1 97.44 239 ALA B N 1
ATOM 4640 C CA . ALA B 1 239 ? 23.938 -22.625 -13.117 1 97.44 239 ALA B CA 1
ATOM 4641 C C . ALA B 1 239 ? 22.781 -23.375 -13.773 1 97.44 239 ALA B C 1
ATOM 4643 O O . ALA B 1 239 ? 22.484 -24.516 -13.391 1 97.44 239 ALA B O 1
ATOM 4644 N N . ILE B 1 240 ? 22.125 -22.797 -14.766 1 98.25 240 ILE B N 1
ATOM 4645 C CA . ILE B 1 240 ? 21.047 -23.469 -15.492 1 98.25 240 ILE B CA 1
ATOM 4646 C C . ILE B 1 240 ? 21.359 -23.469 -16.984 1 98.25 240 ILE B C 1
ATOM 4648 O O . ILE B 1 240 ? 22.094 -22.609 -17.469 1 98.25 240 ILE B O 1
ATOM 4652 N N . ASP B 1 241 ? 20.797 -24.391 -17.672 1 97.88 241 ASP B N 1
ATOM 4653 C CA . ASP B 1 241 ? 21.078 -24.578 -19.078 1 97.88 241 ASP B CA 1
ATOM 4654 C C . ASP B 1 241 ? 20.141 -23.734 -19.953 1 97.88 241 ASP B C 1
ATOM 4656 O O . ASP B 1 241 ? 19.359 -24.281 -20.734 1 97.88 241 ASP B O 1
ATOM 4660 N N . LEU B 1 242 ? 20.234 -22.438 -19.875 1 98.19 242 LEU B N 1
ATOM 4661 C CA . LEU B 1 242 ? 19.531 -21.438 -20.672 1 98.19 242 LEU B CA 1
ATOM 4662 C C . LEU B 1 242 ? 20.453 -20.297 -21.062 1 98.19 242 LEU B C 1
ATOM 4664 O O . LEU B 1 242 ? 21.328 -19.891 -20.281 1 98.19 242 LEU B O 1
ATOM 4668 N N . ASP B 1 243 ? 20.281 -19.812 -22.219 1 98.06 243 ASP B N 1
ATOM 4669 C CA . ASP B 1 243 ? 21.031 -18.641 -22.656 1 98.06 243 ASP B CA 1
ATOM 4670 C C . ASP B 1 243 ? 20.594 -17.391 -21.875 1 98.06 243 ASP B C 1
ATOM 4672 O O . ASP B 1 243 ? 19.438 -17 -21.938 1 98.06 243 ASP B O 1
ATOM 4676 N N . PRO B 1 244 ? 21.578 -16.844 -21.172 1 97.38 244 PRO B N 1
ATOM 4677 C CA . PRO B 1 244 ? 21.234 -15.664 -20.375 1 97.38 244 PRO B CA 1
ATOM 4678 C C . PRO B 1 244 ? 20.531 -14.578 -21.203 1 97.38 244 PRO B C 1
ATOM 4680 O O . PRO B 1 244 ? 19.641 -13.898 -20.719 1 97.38 244 PRO B O 1
ATOM 4683 N N . ALA B 1 245 ? 20.906 -14.406 -22.375 1 98 245 ALA B N 1
ATOM 4684 C CA . ALA B 1 245 ? 20.328 -13.383 -23.234 1 98 245 ALA B CA 1
ATOM 4685 C C . ALA B 1 245 ? 18.844 -13.664 -23.5 1 98 245 ALA B C 1
ATOM 4687 O O . ALA B 1 245 ? 18.031 -12.742 -23.562 1 98 245 ALA B O 1
ATOM 4688 N N . THR B 1 246 ? 18.562 -14.906 -23.672 1 98.12 246 THR B N 1
ATOM 4689 C CA . THR B 1 246 ? 17.188 -15.305 -23.938 1 98.12 246 THR B CA 1
ATOM 4690 C C . THR B 1 246 ? 16.297 -15.016 -22.719 1 98.12 246 THR B C 1
ATOM 4692 O O . THR B 1 246 ? 15.18 -14.523 -22.859 1 98.12 246 THR B O 1
ATOM 4695 N N . VAL B 1 247 ? 16.812 -15.32 -21.547 1 98.19 247 VAL B N 1
ATOM 4696 C CA . VAL B 1 247 ? 16.062 -15.086 -20.328 1 98.19 247 VAL B CA 1
ATOM 4697 C C . VAL B 1 247 ? 15.852 -13.586 -20.125 1 98.19 247 VAL B C 1
ATOM 4699 O O . VAL B 1 247 ? 14.742 -13.141 -19.812 1 98.19 247 VAL B O 1
ATOM 4702 N N . ARG B 1 248 ? 16.859 -12.82 -20.344 1 97.69 248 ARG B N 1
ATOM 4703 C CA . ARG B 1 248 ? 16.766 -11.375 -20.188 1 97.69 248 ARG B CA 1
ATOM 4704 C C . ARG B 1 248 ? 15.781 -10.773 -21.172 1 97.69 248 ARG B C 1
ATOM 4706 O O . ARG B 1 248 ? 15.023 -9.867 -20.828 1 97.69 248 ARG B O 1
ATOM 4713 N N . GLU B 1 249 ? 15.836 -11.266 -22.391 1 98.12 249 GLU B N 1
ATOM 4714 C CA . GLU B 1 249 ? 14.898 -10.789 -23.406 1 98.12 249 GLU B CA 1
ATOM 4715 C C . GLU B 1 249 ? 13.453 -11.062 -22.984 1 98.12 249 GLU B C 1
ATOM 4717 O O . GLU B 1 249 ? 12.578 -10.211 -23.156 1 98.12 249 GLU B O 1
ATOM 4722 N N . ARG B 1 250 ? 13.234 -12.234 -22.453 1 97.81 250 ARG B N 1
ATOM 4723 C CA . ARG B 1 250 ? 11.906 -12.555 -21.953 1 97.81 250 ARG B CA 1
ATOM 4724 C C . ARG B 1 250 ? 11.5 -11.617 -20.828 1 97.81 250 ARG B C 1
ATOM 4726 O O . ARG B 1 250 ? 10.359 -11.164 -20.766 1 97.81 250 ARG B O 1
ATOM 4733 N N . GLY B 1 251 ? 12.43 -11.383 -19.906 1 97.56 251 GLY B N 1
ATOM 4734 C CA . GLY B 1 251 ? 12.172 -10.43 -18.844 1 97.56 251 GLY B CA 1
ATOM 4735 C C . GLY B 1 251 ? 11.773 -9.055 -19.344 1 97.56 251 GLY B C 1
ATOM 4736 O O . GLY B 1 251 ? 10.812 -8.461 -18.859 1 97.56 251 GLY B O 1
ATOM 4737 N N . ARG B 1 252 ? 12.438 -8.594 -20.359 1 97.12 252 ARG B N 1
ATOM 4738 C CA . ARG B 1 252 ? 12.148 -7.289 -20.953 1 97.12 252 ARG B CA 1
ATOM 4739 C C . ARG B 1 252 ? 10.781 -7.285 -21.625 1 97.12 252 ARG B C 1
ATOM 4741 O O . ARG B 1 252 ? 10.078 -6.277 -21.609 1 97.12 252 ARG B O 1
ATOM 4748 N N . GLU B 1 253 ? 10.484 -8.352 -22.266 1 96.88 253 GLU B N 1
ATOM 4749 C CA . GLU B 1 253 ? 9.188 -8.477 -22.922 1 96.88 253 GLU B CA 1
ATOM 4750 C C . GLU B 1 253 ? 8.047 -8.414 -21.906 1 96.88 253 GLU B C 1
ATOM 4752 O O . GLU B 1 253 ? 7.008 -7.805 -22.172 1 96.88 253 GLU B O 1
ATOM 4757 N N . VAL B 1 254 ? 8.328 -8.984 -20.797 1 94.94 254 VAL B N 1
ATOM 4758 C CA . VAL B 1 254 ? 7.281 -9.156 -19.797 1 94.94 254 VAL B CA 1
ATOM 4759 C C . VAL B 1 254 ? 7.148 -7.891 -18.953 1 94.94 254 VAL B C 1
ATOM 4761 O O . VAL B 1 254 ? 6.035 -7.469 -18.625 1 94.94 254 VAL B O 1
ATOM 4764 N N . GLU B 1 255 ? 8.281 -7.285 -18.609 1 94.5 255 GLU B N 1
ATOM 4765 C CA . GLU B 1 255 ? 8.234 -6.211 -17.609 1 94.5 255 GLU B CA 1
ATOM 4766 C C . GLU B 1 255 ? 8.742 -4.898 -18.203 1 94.5 255 GLU B C 1
ATOM 4768 O O . GLU B 1 255 ? 8.688 -3.855 -17.547 1 94.5 255 GLU B O 1
ATOM 4773 N N . GLY B 1 256 ? 9.367 -4.906 -19.344 1 94.31 256 GLY B N 1
ATOM 4774 C CA . GLY B 1 256 ? 9.953 -3.709 -19.938 1 94.31 256 GLY B CA 1
ATOM 4775 C C . GLY B 1 256 ? 11.188 -3.227 -19.188 1 94.31 256 GLY B C 1
ATOM 4776 O O . GLY B 1 256 ? 12.031 -4.031 -18.781 1 94.31 256 GLY B O 1
ATOM 4777 N N . GLU B 1 257 ? 11.289 -1.952 -19 1 94.12 257 GLU B N 1
ATOM 4778 C CA . GLU B 1 257 ? 12.453 -1.337 -18.375 1 94.12 257 GLU B CA 1
ATOM 4779 C C . GLU B 1 257 ? 12.523 -1.684 -16.891 1 94.12 257 GLU B C 1
ATOM 4781 O O . GLU B 1 257 ? 13.609 -1.708 -16.312 1 94.12 257 GLU B O 1
ATOM 4786 N N . ARG B 1 258 ? 11.445 -1.918 -16.375 1 95.56 258 ARG B N 1
ATOM 4787 C CA . ARG B 1 258 ? 11.391 -2.279 -14.961 1 95.56 258 ARG B CA 1
ATOM 4788 C C . ARG B 1 258 ? 12.211 -3.533 -14.68 1 95.56 258 ARG B C 1
ATOM 4790 O O . ARG B 1 258 ? 12.82 -3.658 -13.617 1 95.56 258 ARG B O 1
ATOM 4797 N N . PHE B 1 259 ? 12.227 -4.434 -15.656 1 97.12 259 PHE B N 1
ATOM 4798 C CA . PHE B 1 259 ? 12.977 -5.672 -15.484 1 97.12 259 PHE B CA 1
ATOM 4799 C C . PHE B 1 259 ? 14.453 -5.383 -15.258 1 97.12 259 PHE B C 1
ATOM 4801 O O . PHE B 1 259 ? 15.07 -5.949 -14.352 1 97.12 259 PHE B O 1
ATOM 4808 N N . GLU B 1 260 ? 14.984 -4.484 -16.016 1 96.75 260 GLU B N 1
ATOM 4809 C CA . GLU B 1 260 ? 16.406 -4.176 -15.914 1 96.75 260 GLU B CA 1
ATOM 4810 C C . GLU B 1 260 ? 16.75 -3.545 -14.57 1 96.75 260 GLU B C 1
ATOM 4812 O O . GLU B 1 260 ? 17.766 -3.867 -13.969 1 96.75 260 GLU B O 1
ATOM 4817 N N . ARG B 1 261 ? 15.922 -2.674 -14.086 1 97.88 261 ARG B N 1
ATOM 4818 C CA . ARG B 1 261 ? 16.156 -2.035 -12.797 1 97.88 261 ARG B CA 1
ATOM 4819 C C . ARG B 1 261 ? 16.094 -3.051 -11.664 1 97.88 261 ARG B C 1
ATOM 4821 O O . ARG B 1 261 ? 16.953 -3.057 -10.781 1 97.88 261 ARG B O 1
ATOM 4828 N N . ARG B 1 262 ? 15.102 -3.889 -11.734 1 98.06 262 ARG B N 1
ATOM 4829 C CA . ARG B 1 262 ? 14.953 -4.902 -10.695 1 98.06 262 ARG B CA 1
ATOM 4830 C C . ARG B 1 262 ? 16.109 -5.891 -10.719 1 98.06 262 ARG B C 1
ATOM 4832 O O . ARG B 1 262 ? 16.594 -6.324 -9.672 1 98.06 262 ARG B O 1
ATOM 4839 N N . LEU B 1 263 ? 16.5 -6.238 -11.953 1 97.88 263 LEU B N 1
ATOM 4840 C CA . LEU B 1 263 ? 17.625 -7.156 -12.07 1 97.88 263 LEU B CA 1
ATOM 4841 C C . LEU B 1 263 ? 18.891 -6.543 -11.477 1 97.88 263 LEU B C 1
ATOM 4843 O O . LEU B 1 263 ? 19.656 -7.23 -10.805 1 97.88 263 LEU B O 1
ATOM 4847 N N . ALA B 1 264 ? 19.109 -5.27 -11.695 1 97.81 264 ALA B N 1
ATOM 4848 C CA . ALA B 1 264 ? 20.266 -4.582 -11.125 1 97.81 264 ALA B CA 1
ATOM 4849 C C . ALA B 1 264 ? 20.25 -4.648 -9.602 1 97.81 264 ALA B C 1
ATOM 4851 O O . ALA B 1 264 ? 21.266 -4.969 -8.977 1 97.81 264 ALA B O 1
ATOM 4852 N N . VAL B 1 265 ? 19.125 -4.371 -9.016 1 98.69 265 VAL B N 1
ATOM 4853 C CA . VAL B 1 265 ? 19 -4.383 -7.566 1 98.69 265 VAL B CA 1
ATOM 4854 C C . VAL B 1 265 ? 19.141 -5.809 -7.043 1 98.69 265 VAL B C 1
ATOM 4856 O O . VAL B 1 265 ? 19.797 -6.047 -6.035 1 98.69 265 VAL B O 1
ATOM 4859 N N . TYR B 1 266 ? 18.5 -6.77 -7.73 1 98.38 266 TYR B N 1
ATOM 4860 C CA . TYR B 1 266 ? 18.609 -8.18 -7.379 1 98.38 266 TYR B CA 1
ATOM 4861 C C . TYR B 1 266 ? 20.062 -8.617 -7.316 1 98.38 266 TYR B C 1
ATOM 4863 O O . TYR B 1 266 ? 20.5 -9.227 -6.336 1 98.38 266 TYR B O 1
ATOM 4871 N N . THR B 1 267 ? 20.766 -8.289 -8.328 1 96.81 267 THR B N 1
ATOM 4872 C CA . THR B 1 267 ? 22.172 -8.656 -8.438 1 96.81 267 THR B CA 1
ATOM 4873 C C . THR B 1 267 ? 23 -8.008 -7.328 1 96.81 267 THR B C 1
ATOM 4875 O O . THR B 1 267 ? 23.828 -8.664 -6.695 1 96.81 267 THR B O 1
ATOM 4878 N N . GLU B 1 268 ? 22.766 -6.742 -7.105 1 97.19 268 GLU B N 1
ATOM 4879 C CA . GLU B 1 268 ? 23.453 -6.023 -6.047 1 97.19 268 GLU B CA 1
ATOM 4880 C C . GLU B 1 268 ? 23.203 -6.66 -4.684 1 97.19 268 GLU B C 1
ATOM 4882 O O . GLU B 1 268 ? 24.125 -6.812 -3.881 1 97.19 268 GLU B O 1
ATOM 4887 N N . LEU B 1 269 ? 21.984 -7.031 -4.414 1 97.25 269 LEU B N 1
ATOM 4888 C CA . LEU B 1 269 ? 21.641 -7.676 -3.152 1 97.25 269 LEU B CA 1
ATOM 4889 C C . LEU B 1 269 ? 22.391 -8.992 -2.99 1 97.25 269 LEU B C 1
ATOM 4891 O O . LEU B 1 269 ? 22.984 -9.258 -1.935 1 97.25 269 LEU B O 1
ATOM 4895 N N . ARG B 1 270 ? 22.406 -9.789 -4.023 1 94.94 270 ARG B N 1
ATOM 4896 C CA . ARG B 1 270 ? 23.109 -11.062 -3.969 1 94.94 270 ARG B CA 1
ATOM 4897 C C . ARG B 1 270 ? 24.594 -10.859 -3.752 1 94.94 270 ARG B C 1
ATOM 4899 O O . ARG B 1 270 ? 25.234 -11.602 -2.994 1 94.94 270 ARG B O 1
ATOM 4906 N N . GLU B 1 271 ? 25.141 -9.883 -4.418 1 93.06 271 GLU B N 1
ATOM 4907 C CA . GLU B 1 271 ? 26.562 -9.578 -4.273 1 93.06 271 GLU B CA 1
ATOM 4908 C C . GLU B 1 271 ? 26.891 -9.125 -2.852 1 93.06 271 GLU B C 1
ATOM 4910 O O . GLU B 1 271 ? 28 -9.344 -2.367 1 93.06 271 GLU B O 1
ATOM 4915 N N . ARG B 1 272 ? 25.953 -8.57 -2.178 1 93.44 272 ARG B N 1
ATOM 4916 C CA . ARG B 1 272 ? 26.125 -8.117 -0.803 1 93.44 272 ARG B CA 1
ATOM 4917 C C . ARG B 1 272 ? 25.75 -9.211 0.188 1 93.44 272 ARG B C 1
ATOM 4919 O O . ARG B 1 272 ? 25.578 -8.945 1.379 1 93.44 272 ARG B O 1
ATOM 4926 N N . ASP B 1 273 ? 25.469 -10.383 -0.323 1 93.12 273 ASP B N 1
ATOM 4927 C CA . ASP B 1 273 ? 25.156 -11.57 0.466 1 93.12 273 ASP B CA 1
ATOM 4928 C C . ASP B 1 273 ? 23.797 -11.422 1.151 1 93.12 273 ASP B C 1
ATOM 4930 O O . ASP B 1 273 ? 23.609 -11.875 2.285 1 93.12 273 ASP B O 1
ATOM 4934 N N . VAL B 1 274 ? 22.984 -10.688 0.562 1 95.19 274 VAL B N 1
ATOM 4935 C CA . VAL B 1 274 ? 21.578 -10.586 0.938 1 95.19 274 VAL B CA 1
ATOM 4936 C C . VAL B 1 274 ? 20.703 -11.352 -0.061 1 95.19 274 VAL B C 1
ATOM 4938 O O . VAL B 1 274 ? 20.844 -11.172 -1.274 1 95.19 274 VAL B O 1
ATOM 4941 N N . VAL B 1 275 ? 19.859 -12.242 0.405 1 95.62 275 VAL B N 1
ATOM 4942 C CA . VAL B 1 275 ? 19.047 -13.055 -0.49 1 95.62 275 VAL B CA 1
ATOM 4943 C C . VAL B 1 275 ? 17.688 -12.391 -0.718 1 95.62 275 VAL B C 1
ATOM 4945 O O . VAL B 1 275 ? 16.922 -12.18 0.227 1 95.62 275 VAL B O 1
ATOM 4948 N N . PRO B 1 276 ? 17.375 -12.055 -1.948 1 97.31 276 PRO B N 1
ATOM 4949 C CA . PRO B 1 276 ? 16.062 -11.469 -2.264 1 97.31 276 PRO B CA 1
ATOM 4950 C C . PRO B 1 276 ? 15.039 -12.516 -2.686 1 97.31 276 PRO B C 1
ATOM 4952 O O . PRO B 1 276 ? 15.367 -13.445 -3.428 1 97.31 276 PRO B O 1
ATOM 4955 N N . LYS B 1 277 ? 13.852 -12.438 -2.191 1 96.94 277 LYS B N 1
ATOM 4956 C CA . LYS B 1 277 ? 12.656 -13.141 -2.645 1 96.94 277 LYS B CA 1
ATOM 4957 C C . LYS B 1 277 ? 11.547 -12.164 -3.008 1 96.94 277 LYS B C 1
ATOM 4959 O O . LYS B 1 277 ? 11.617 -10.984 -2.658 1 96.94 277 LYS B O 1
ATOM 4964 N N . THR B 1 278 ? 10.609 -12.594 -3.762 1 96.25 278 THR B N 1
ATOM 4965 C CA . THR B 1 278 ? 9.531 -11.703 -4.172 1 96.25 278 THR B CA 1
ATOM 4966 C C . THR B 1 278 ? 8.859 -11.07 -2.957 1 96.25 278 THR B C 1
ATOM 4968 O O . THR B 1 278 ? 8.664 -11.734 -1.937 1 96.25 278 THR B O 1
ATOM 4971 N N . GLY B 1 279 ? 8.625 -9.805 -3.039 1 95.06 279 GLY B N 1
ATOM 4972 C CA . GLY B 1 279 ? 7.887 -9.094 -2.01 1 95.06 279 GLY B CA 1
ATOM 4973 C C . GLY B 1 279 ? 6.445 -8.812 -2.393 1 95.06 279 GLY B C 1
ATOM 4974 O O . GLY B 1 279 ? 5.789 -7.969 -1.785 1 95.06 279 GLY B O 1
ATOM 4975 N N . TYR B 1 280 ? 5.926 -9.508 -3.35 1 93.19 280 TYR B N 1
ATOM 4976 C CA . TYR B 1 280 ? 4.613 -9.234 -3.92 1 93.19 280 TYR B CA 1
ATOM 4977 C C . TYR B 1 280 ? 3.545 -9.188 -2.834 1 93.19 280 TYR B C 1
ATOM 4979 O O . TYR B 1 280 ? 2.711 -8.273 -2.814 1 93.19 280 TYR B O 1
ATOM 4987 N N . LYS B 1 281 ? 3.551 -10.062 -1.921 1 88.75 281 LYS B N 1
ATOM 4988 C CA . LYS B 1 281 ? 2.537 -10.164 -0.875 1 88.75 281 LYS B CA 1
ATOM 4989 C C . LYS B 1 281 ? 2.523 -8.914 0.001 1 88.75 281 LYS B C 1
ATOM 4991 O O . LYS B 1 281 ? 1.561 -8.672 0.73 1 88.75 281 LYS B O 1
ATOM 4996 N N . PHE B 1 282 ? 3.592 -8.172 -0.135 1 91.81 282 PHE B N 1
ATOM 4997 C CA . PHE B 1 282 ? 3.703 -6.953 0.658 1 91.81 282 PHE B CA 1
ATOM 4998 C C . PHE B 1 282 ? 3.674 -5.719 -0.237 1 91.81 282 PHE B C 1
ATOM 5000 O O . PHE B 1 282 ? 3.936 -4.605 0.222 1 91.81 282 PHE B O 1
ATOM 5007 N N . GLY B 1 283 ? 3.455 -5.938 -1.481 1 90.81 283 GLY B N 1
ATOM 5008 C CA . GLY B 1 283 ? 3.439 -4.828 -2.42 1 90.81 283 GLY B CA 1
ATOM 5009 C C . GLY B 1 283 ? 4.824 -4.297 -2.74 1 90.81 283 GLY B C 1
ATOM 5010 O O . GLY B 1 283 ? 4.965 -3.174 -3.232 1 90.81 283 GLY B O 1
ATOM 5011 N N . ALA B 1 284 ? 5.84 -5.004 -2.41 1 95.44 284 ALA B N 1
ATOM 5012 C CA . ALA B 1 284 ? 7.223 -4.621 -2.678 1 95.44 284 ALA B CA 1
ATOM 5013 C C . ALA B 1 284 ? 7.82 -5.473 -3.795 1 95.44 284 ALA B C 1
ATOM 5015 O O . ALA B 1 284 ? 7.195 -6.426 -4.262 1 95.44 284 ALA B O 1
ATOM 5016 N N . ASP B 1 285 ? 8.969 -5.047 -4.238 1 96.94 285 ASP B N 1
ATOM 5017 C CA . ASP B 1 285 ? 9.656 -5.848 -5.242 1 96.94 285 ASP B CA 1
ATOM 5018 C C . ASP B 1 285 ? 10.336 -7.062 -4.602 1 96.94 285 ASP B C 1
ATOM 5020 O O . ASP B 1 285 ? 10.281 -8.164 -5.148 1 96.94 285 ASP B O 1
ATOM 5024 N N . PHE B 1 286 ? 10.945 -6.781 -3.4 1 98 286 PHE B N 1
ATOM 5025 C CA . PHE B 1 286 ? 11.656 -7.879 -2.758 1 98 286 PHE B CA 1
ATOM 5026 C C . PHE B 1 286 ? 11.43 -7.867 -1.252 1 98 286 PHE B C 1
ATOM 5028 O O . PHE B 1 286 ? 11.266 -6.801 -0.65 1 98 286 PHE B O 1
ATOM 5035 N N . ARG B 1 287 ? 11.367 -9.008 -0.678 1 96.88 287 ARG B N 1
ATOM 5036 C CA . ARG B 1 287 ? 11.719 -9.234 0.721 1 96.88 287 ARG B CA 1
ATOM 5037 C C . ARG B 1 287 ? 13.109 -9.844 0.845 1 96.88 287 ARG B C 1
ATOM 5039 O O . ARG B 1 287 ? 13.531 -10.617 -0.018 1 96.88 287 ARG B O 1
ATOM 5046 N N . THR B 1 288 ? 13.828 -9.523 1.921 1 96.81 288 THR B N 1
ATOM 5047 C CA . THR B 1 288 ? 15.219 -9.945 1.905 1 96.81 288 THR B CA 1
ATOM 5048 C C . THR B 1 288 ? 15.57 -10.711 3.178 1 96.81 288 THR B C 1
ATOM 5050 O O . THR B 1 288 ? 14.938 -10.516 4.219 1 96.81 288 THR B O 1
ATOM 5053 N N . TYR B 1 289 ? 16.578 -11.555 2.996 1 94.5 289 TYR B N 1
ATOM 5054 C CA . TYR B 1 289 ? 17.188 -12.328 4.074 1 94.5 289 TYR B CA 1
ATOM 5055 C C . TYR B 1 289 ? 18.688 -12.047 4.18 1 94.5 289 TYR B C 1
ATOM 5057 O O . TYR B 1 289 ? 19.422 -12.25 3.221 1 94.5 289 TYR B O 1
ATOM 5065 N N . ALA B 1 290 ? 19.078 -11.656 5.355 1 91.06 290 ALA B N 1
ATOM 5066 C CA . ALA B 1 290 ? 20.469 -11.25 5.547 1 91.06 290 ALA B CA 1
ATOM 5067 C C . ALA B 1 290 ? 21.359 -12.445 5.898 1 91.06 290 ALA B C 1
ATOM 5069 O O . ALA B 1 290 ? 22.578 -12.375 5.797 1 91.06 290 ALA B O 1
ATOM 5070 N N . ALA B 1 291 ? 20.75 -13.469 6.387 1 85.62 291 ALA B N 1
ATOM 5071 C CA . ALA B 1 291 ? 21.531 -14.641 6.789 1 85.62 291 ALA B CA 1
ATOM 5072 C C . ALA B 1 291 ? 20.766 -15.93 6.48 1 85.62 291 ALA B C 1
ATOM 5074 O O . ALA B 1 291 ? 19.891 -16.328 7.242 1 85.62 291 ALA B O 1
ATOM 5075 N N . VAL B 1 292 ? 21.109 -16.469 5.328 1 84.88 292 VAL B N 1
ATOM 5076 C CA . VAL B 1 292 ? 20.484 -17.734 4.973 1 84.88 292 VAL B CA 1
ATOM 5077 C C . VAL B 1 292 ? 21.469 -18.875 5.238 1 84.88 292 VAL B C 1
ATOM 5079 O O . VAL B 1 292 ? 22.5 -18.984 4.566 1 84.88 292 VAL B O 1
ATOM 5082 N N . GLU B 1 293 ? 21.141 -19.688 6.262 1 80.44 293 GLU B N 1
ATOM 5083 C CA . GLU B 1 293 ? 21.906 -20.906 6.492 1 80.44 293 GLU B CA 1
ATOM 5084 C C . GLU B 1 293 ? 21.188 -22.125 5.891 1 80.44 293 GLU B C 1
ATOM 5086 O O . GLU B 1 293 ? 21.812 -22.938 5.211 1 80.44 293 GLU B O 1
ATOM 5091 N N . SER B 1 294 ? 19.891 -22.141 6.219 1 83.62 294 SER B N 1
ATOM 5092 C CA . SER B 1 294 ? 18.984 -23.125 5.648 1 83.62 294 SER B CA 1
ATOM 5093 C C . SER B 1 294 ? 17.562 -22.594 5.586 1 83.62 294 SER B C 1
ATOM 5095 O O . SER B 1 294 ? 17.109 -21.891 6.488 1 83.62 294 SER B O 1
ATOM 5097 N N . VAL B 1 295 ? 16.938 -23 4.496 1 83.62 295 VAL B N 1
ATOM 5098 C CA . VAL B 1 295 ? 15.578 -22.516 4.324 1 83.62 295 VAL B CA 1
ATOM 5099 C C . VAL B 1 295 ? 14.695 -23.062 5.453 1 83.62 295 VAL B C 1
ATOM 5101 O O . VAL B 1 295 ? 13.805 -22.359 5.938 1 83.62 295 VAL B O 1
ATOM 5104 N N . SER B 1 296 ? 14.984 -24.25 5.895 1 78.69 296 SER B N 1
ATOM 5105 C CA . SER B 1 296 ? 14.211 -24.859 6.961 1 78.69 296 SER B CA 1
ATOM 5106 C C . SER B 1 296 ? 14.445 -24.156 8.297 1 78.69 296 SER B C 1
ATOM 5108 O O . SER B 1 296 ? 13.641 -24.297 9.227 1 78.69 296 SER B O 1
ATOM 5110 N N . GLU B 1 297 ? 15.531 -23.328 8.352 1 76.19 297 GLU B N 1
ATOM 5111 C CA . GLU B 1 297 ? 15.867 -22.625 9.586 1 76.19 297 GLU B CA 1
ATOM 5112 C C . GLU B 1 297 ? 15.898 -21.125 9.375 1 76.19 297 GLU B C 1
ATOM 5114 O O . GLU B 1 297 ? 16.578 -20.391 10.117 1 76.19 297 GLU B O 1
ATOM 5119 N N . LEU B 1 298 ? 15.188 -20.828 8.398 1 79.62 298 LEU B N 1
ATOM 5120 C CA . LEU B 1 298 ? 15.258 -19.438 7.98 1 79.62 298 LEU B CA 1
ATOM 5121 C C . LEU B 1 298 ? 14.57 -18.531 9 1 79.62 298 LEU B C 1
ATOM 5123 O O . LEU B 1 298 ? 13.492 -18.859 9.5 1 79.62 298 LEU B O 1
ATOM 5127 N N . ASP B 1 299 ? 15.383 -17.5 9.352 1 76 299 ASP B N 1
ATOM 5128 C CA . ASP B 1 299 ? 14.75 -16.422 10.109 1 76 299 ASP B CA 1
ATOM 5129 C C . ASP B 1 299 ? 13.789 -15.625 9.242 1 76 299 ASP B C 1
ATOM 5131 O O . ASP B 1 299 ? 13.68 -15.875 8.039 1 76 299 ASP B O 1
ATOM 5135 N N . HIS B 1 300 ? 13.078 -14.727 9.891 1 82.06 300 HIS B N 1
ATOM 5136 C CA . HIS B 1 300 ? 12.164 -13.836 9.18 1 82.06 300 HIS B CA 1
ATOM 5137 C C . HIS B 1 300 ? 12.93 -12.828 8.328 1 82.06 300 HIS B C 1
ATOM 5139 O O . HIS B 1 300 ? 14.047 -12.445 8.664 1 82.06 300 HIS B O 1
ATOM 5145 N N . SER B 1 301 ? 12.406 -12.547 7.184 1 88.19 301 SER B N 1
ATOM 5146 C CA . SER B 1 301 ? 12.953 -11.477 6.359 1 88.19 301 SER B CA 1
ATOM 5147 C C . SER B 1 301 ? 12.969 -10.148 7.113 1 88.19 301 SER B C 1
ATOM 5149 O O . SER B 1 301 ? 12.141 -9.93 8.008 1 88.19 301 SER B O 1
ATOM 5151 N N . GLU B 1 302 ? 13.867 -9.227 6.699 1 91.81 302 GLU B N 1
ATOM 5152 C CA . GLU B 1 302 ? 14.078 -8.039 7.512 1 91.81 302 GLU B CA 1
ATOM 5153 C C . GLU B 1 302 ? 13.742 -6.77 6.734 1 91.81 302 GLU B C 1
ATOM 5155 O O . GLU B 1 302 ? 13.406 -5.742 7.324 1 91.81 302 GLU B O 1
ATOM 5160 N N . LEU B 1 303 ? 13.891 -6.844 5.402 1 96.75 303 LEU B N 1
ATOM 5161 C CA . LEU B 1 303 ? 13.688 -5.641 4.598 1 96.75 303 LEU B CA 1
ATOM 5162 C C . LEU B 1 303 ? 12.633 -5.883 3.52 1 96.75 303 LEU B C 1
ATOM 5164 O O . LEU B 1 303 ? 12.508 -7 3.008 1 96.75 303 LEU B O 1
ATOM 5168 N N . LEU B 1 304 ? 11.828 -4.941 3.242 1 97.19 304 LEU B N 1
ATOM 5169 C CA . LEU B 1 304 ? 11.07 -4.812 2.004 1 97.19 304 LEU B CA 1
ATOM 5170 C C . LEU B 1 304 ? 11.711 -3.783 1.078 1 97.19 304 LEU B C 1
ATOM 5172 O O . LEU B 1 304 ? 11.984 -2.654 1.492 1 97.19 304 LEU B O 1
ATOM 5176 N N . VAL B 1 305 ? 11.938 -4.172 -0.13 1 98.25 305 VAL B N 1
ATOM 5177 C CA . VAL B 1 305 ? 12.656 -3.303 -1.059 1 98.25 305 VAL B CA 1
ATOM 5178 C C . VAL B 1 305 ? 11.742 -2.932 -2.227 1 98.25 305 VAL B C 1
ATOM 5180 O O . VAL B 1 305 ? 11.18 -3.809 -2.887 1 98.25 305 VAL B O 1
ATOM 5183 N N . ARG B 1 306 ? 11.57 -1.694 -2.469 1 97.56 306 ARG B N 1
ATOM 5184 C CA . ARG B 1 306 ? 10.938 -1.192 -3.684 1 97.56 306 ARG B CA 1
ATOM 5185 C C . ARG B 1 306 ? 11.969 -0.573 -4.621 1 97.56 306 ARG B C 1
ATOM 5187 O O . ARG B 1 306 ? 12.844 0.18 -4.188 1 97.56 306 ARG B O 1
ATOM 5194 N N . VAL B 1 307 ? 11.836 -0.911 -5.891 1 98.31 307 VAL B N 1
ATOM 5195 C CA . VAL B 1 307 ? 12.789 -0.465 -6.902 1 98.31 307 VAL B CA 1
ATOM 5196 C C . VAL B 1 307 ? 12.148 0.607 -7.781 1 98.31 307 VAL B C 1
ATOM 5198 O O . VAL B 1 307 ? 11.078 0.388 -8.352 1 98.31 307 VAL B O 1
ATOM 5201 N N . HIS B 1 308 ? 12.797 1.763 -7.832 1 97.94 308 HIS B N 1
ATOM 5202 C CA . HIS B 1 308 ? 12.305 2.871 -8.641 1 97.94 308 HIS B CA 1
ATOM 5203 C C . HIS B 1 308 ? 13.422 3.494 -9.461 1 97.94 308 HIS B C 1
ATOM 5205 O O . HIS B 1 308 ? 14.602 3.289 -9.164 1 97.94 308 HIS B O 1
ATOM 5211 N N . PRO B 1 309 ? 13.023 4.176 -10.57 1 98.06 309 PRO B N 1
ATOM 5212 C CA . PRO B 1 309 ? 14.047 4.984 -11.25 1 98.06 309 PRO B CA 1
ATOM 5213 C C . PRO B 1 309 ? 14.594 6.102 -10.367 1 98.06 309 PRO B C 1
ATOM 5215 O O . PRO B 1 309 ? 13.93 6.527 -9.414 1 98.06 309 PRO B O 1
ATOM 5218 N N . ALA B 1 310 ? 15.703 6.598 -10.688 1 97.31 310 ALA B N 1
ATOM 5219 C CA . ALA B 1 310 ? 16.391 7.613 -9.891 1 97.31 310 ALA B CA 1
ATOM 5220 C C . ALA B 1 310 ? 15.578 8.906 -9.828 1 97.31 310 ALA B C 1
ATOM 5222 O O . ALA B 1 310 ? 15.68 9.672 -8.867 1 97.31 310 ALA B O 1
ATOM 5223 N N . ASP B 1 311 ? 14.805 9.188 -10.781 1 97.12 311 ASP B N 1
ATOM 5224 C CA . ASP B 1 311 ? 14.039 10.422 -10.836 1 97.12 311 ASP B CA 1
ATOM 5225 C C . ASP B 1 311 ? 12.602 10.203 -10.359 1 97.12 311 ASP B C 1
ATOM 5227 O O . ASP B 1 311 ? 11.711 10.992 -10.68 1 97.12 311 ASP B O 1
ATOM 5231 N N . TYR B 1 312 ? 12.422 9.141 -9.617 1 97.12 312 TYR B N 1
ATOM 5232 C CA . TYR B 1 312 ? 11.094 8.805 -9.117 1 97.12 312 TYR B CA 1
ATOM 5233 C C . TYR B 1 312 ? 10.531 9.938 -8.266 1 97.12 312 TYR B C 1
ATOM 5235 O O . TYR B 1 312 ? 11.281 10.695 -7.648 1 97.12 312 TYR B O 1
ATOM 5243 N N . VAL B 1 313 ? 9.25 10.109 -8.289 1 97.56 313 VAL B N 1
ATOM 5244 C CA . VAL B 1 313 ? 8.547 11.078 -7.457 1 97.56 313 VAL B CA 1
ATOM 5245 C C . VAL B 1 313 ? 7.629 10.344 -6.477 1 97.56 313 VAL B C 1
ATOM 5247 O O . VAL B 1 313 ? 6.664 9.695 -6.887 1 97.56 313 VAL B O 1
ATOM 5250 N N . PHE B 1 314 ? 7.883 10.492 -5.238 1 96.25 314 PHE B N 1
ATOM 5251 C CA . PHE B 1 314 ? 7.129 9.812 -4.191 1 96.25 314 PHE B CA 1
ATOM 5252 C C . PHE B 1 314 ? 5.844 10.562 -3.871 1 96.25 314 PHE B C 1
ATOM 5254 O O . PHE B 1 314 ? 5.859 11.781 -3.711 1 96.25 314 PHE B O 1
ATOM 5261 N N . GLU B 1 315 ? 4.82 9.805 -3.814 1 94.38 315 GLU B N 1
ATOM 5262 C CA . GLU B 1 315 ? 3.574 10.328 -3.258 1 94.38 315 GLU B CA 1
ATOM 5263 C C . GLU B 1 315 ? 3.443 9.984 -1.776 1 94.38 315 GLU B C 1
ATOM 5265 O O . GLU B 1 315 ? 3.574 8.82 -1.39 1 94.38 315 GLU B O 1
ATOM 5270 N N . PRO B 1 316 ? 3.137 10.938 -0.969 1 92.75 316 PRO B N 1
ATOM 5271 C CA . PRO B 1 316 ? 3.102 10.695 0.476 1 92.75 316 PRO B CA 1
ATOM 5272 C C . PRO B 1 316 ? 2.137 9.578 0.866 1 92.75 316 PRO B C 1
ATOM 5274 O O . PRO B 1 316 ? 2.418 8.812 1.788 1 92.75 316 PRO B O 1
ATOM 5277 N N . ARG B 1 317 ? 1.071 9.461 0.187 1 88.12 317 ARG B N 1
ATOM 5278 C CA . ARG B 1 317 ? 0.129 8.391 0.493 1 88.12 317 ARG B CA 1
ATOM 5279 C C . ARG B 1 317 ? 0.772 7.023 0.294 1 88.12 317 ARG B C 1
ATOM 5281 O O . ARG B 1 317 ? 0.659 6.145 1.154 1 88.12 317 ARG B O 1
ATOM 5288 N N . ASP B 1 318 ? 1.416 6.91 -0.844 1 90.06 318 ASP B N 1
ATOM 5289 C CA . ASP B 1 318 ? 2.08 5.645 -1.136 1 90.06 318 ASP B CA 1
ATOM 5290 C C . ASP B 1 318 ? 3.199 5.367 -0.134 1 90.06 318 ASP B C 1
ATOM 5292 O O . ASP B 1 318 ? 3.393 4.227 0.291 1 90.06 318 ASP B O 1
ATOM 5296 N N . LEU B 1 319 ? 3.848 6.41 0.186 1 91.5 319 LEU B N 1
ATOM 5297 C CA . LEU B 1 319 ? 4.93 6.285 1.155 1 91.5 319 LEU B CA 1
ATOM 5298 C C . LEU B 1 319 ? 4.398 5.832 2.512 1 91.5 319 LEU B C 1
ATOM 5300 O O . LEU B 1 319 ? 4.973 4.945 3.145 1 91.5 319 LEU B O 1
ATOM 5304 N N . ALA B 1 320 ? 3.346 6.406 2.916 1 89.5 320 ALA B N 1
ATOM 5305 C CA . ALA B 1 320 ? 2.734 6.055 4.195 1 89.5 320 ALA B CA 1
ATOM 5306 C C . ALA B 1 320 ? 2.291 4.594 4.207 1 89.5 320 ALA B C 1
ATOM 5308 O O . ALA B 1 320 ? 2.504 3.883 5.191 1 89.5 320 ALA B O 1
ATOM 5309 N N . LEU B 1 321 ? 1.741 4.199 3.129 1 90.69 321 LEU B N 1
ATOM 5310 C CA . LEU B 1 321 ? 1.275 2.82 3.008 1 90.69 321 LEU B CA 1
ATOM 5311 C C . LEU B 1 321 ? 2.443 1.844 3.08 1 90.69 321 LEU B C 1
ATOM 5313 O O . LEU B 1 321 ? 2.396 0.868 3.834 1 90.69 321 LEU B O 1
ATOM 5317 N N . ASP B 1 322 ? 3.441 2.121 2.328 1 93.75 322 ASP B N 1
ATOM 5318 C CA . ASP B 1 322 ? 4.621 1.262 2.281 1 93.75 322 ASP B CA 1
ATOM 5319 C C . ASP B 1 322 ? 5.23 1.094 3.67 1 93.75 322 ASP B C 1
ATOM 5321 O O . ASP B 1 322 ? 5.5 -0.029 4.105 1 93.75 322 ASP B O 1
ATOM 5325 N N . VAL B 1 323 ? 5.371 2.186 4.289 1 94.38 323 VAL B N 1
ATOM 5326 C CA . VAL B 1 323 ? 6.059 2.164 5.578 1 94.38 323 VAL B CA 1
ATOM 5327 C C . VAL B 1 323 ? 5.164 1.519 6.633 1 94.38 323 VAL B C 1
ATOM 5329 O O . VAL B 1 323 ? 5.637 0.75 7.473 1 94.38 323 VAL B O 1
ATOM 5332 N N . ARG B 1 324 ? 3.91 1.81 6.625 1 92.56 324 ARG B N 1
ATOM 5333 C CA . ARG B 1 324 ? 2.988 1.204 7.582 1 92.56 324 ARG B CA 1
ATOM 5334 C C . ARG B 1 324 ? 2.955 -0.312 7.426 1 92.56 324 ARG B C 1
ATOM 5336 O O . ARG B 1 324 ? 2.967 -1.044 8.422 1 92.56 324 ARG B O 1
ATOM 5343 N N . LEU B 1 325 ? 2.879 -0.737 6.199 1 93.94 325 LEU B N 1
ATOM 5344 C CA . LEU B 1 325 ? 2.885 -2.172 5.941 1 93.94 325 LEU B CA 1
ATOM 5345 C C . LEU B 1 325 ? 4.16 -2.814 6.477 1 93.94 325 LEU B C 1
ATOM 5347 O O . LEU B 1 325 ? 4.109 -3.842 7.152 1 93.94 325 LEU B O 1
ATOM 5351 N N . ALA B 1 326 ? 5.254 -2.211 6.098 1 95.12 326 ALA B N 1
ATOM 5352 C CA . ALA B 1 326 ? 6.539 -2.738 6.559 1 95.12 326 ALA B CA 1
ATOM 5353 C C . ALA B 1 326 ? 6.586 -2.814 8.078 1 95.12 326 ALA B C 1
ATOM 5355 O O . ALA B 1 326 ? 6.973 -3.84 8.648 1 95.12 326 ALA B O 1
ATOM 5356 N N . HIS B 1 327 ? 6.164 -1.812 8.68 1 93.5 327 HIS B N 1
ATOM 5357 C CA . HIS B 1 327 ? 6.168 -1.765 10.133 1 93.5 327 HIS B CA 1
ATOM 5358 C C . HIS B 1 327 ? 5.27 -2.848 10.727 1 93.5 327 HIS B C 1
ATOM 5360 O O . HIS B 1 327 ? 5.633 -3.494 11.711 1 93.5 327 HIS B O 1
ATOM 5366 N N . GLY B 1 328 ? 4.129 -2.998 10.188 1 91.38 328 GLY B N 1
ATOM 5367 C CA . GLY B 1 328 ? 3.16 -3.967 10.68 1 91.38 328 GLY B CA 1
ATOM 5368 C C . GLY B 1 328 ? 3.682 -5.391 10.664 1 91.38 328 GLY B C 1
ATOM 5369 O O . GLY B 1 328 ? 3.242 -6.227 11.461 1 91.38 328 GLY B O 1
ATOM 5370 N N . VAL B 1 329 ? 4.59 -5.707 9.797 1 91.75 329 VAL B N 1
ATOM 5371 C CA . VAL B 1 329 ? 5.133 -7.059 9.711 1 91.75 329 VAL B CA 1
ATOM 5372 C C . VAL B 1 329 ? 6.562 -7.078 10.25 1 91.75 329 VAL B C 1
ATOM 5374 O O . VAL B 1 329 ? 7.324 -8.008 9.984 1 91.75 329 VAL B O 1
ATOM 5377 N N . ARG B 1 330 ? 7.016 -6.059 10.953 1 92.5 330 ARG B N 1
ATOM 5378 C CA . ARG B 1 330 ? 8.289 -5.914 11.648 1 92.5 330 ARG B CA 1
ATOM 5379 C C . ARG B 1 330 ? 9.453 -5.949 10.664 1 92.5 330 ARG B C 1
ATOM 5381 O O . ARG B 1 330 ? 10.438 -6.664 10.883 1 92.5 330 ARG B O 1
ATOM 5388 N N . LYS B 1 331 ? 9.273 -5.23 9.555 1 94.75 331 LYS B N 1
ATOM 5389 C CA . LYS B 1 331 ? 10.328 -5.074 8.547 1 94.75 331 LYS B CA 1
ATOM 5390 C C . LYS B 1 331 ? 10.625 -3.602 8.289 1 94.75 331 LYS B C 1
ATOM 5392 O O . LYS B 1 331 ? 9.82 -2.73 8.641 1 94.75 331 LYS B O 1
ATOM 5397 N N . THR B 1 332 ? 11.773 -3.334 7.727 1 95.81 332 THR B N 1
ATOM 5398 C CA . THR B 1 332 ? 12.141 -1.981 7.324 1 95.81 332 THR B CA 1
ATOM 5399 C C . THR B 1 332 ? 11.883 -1.771 5.836 1 95.81 332 THR B C 1
ATOM 5401 O O . THR B 1 332 ? 12.211 -2.631 5.016 1 95.81 332 THR B O 1
ATOM 5404 N N . MET B 1 333 ? 11.281 -0.602 5.523 1 97.25 333 MET B N 1
ATOM 5405 C CA . MET B 1 333 ? 11.055 -0.246 4.125 1 97.25 333 MET B CA 1
ATOM 5406 C C . MET B 1 333 ? 12.305 0.38 3.514 1 97.25 333 MET B C 1
ATOM 5408 O O . MET B 1 333 ? 12.828 1.366 4.035 1 97.25 333 MET B O 1
ATOM 5412 N N . VAL B 1 334 ? 12.758 -0.196 2.418 1 98.19 334 VAL B N 1
ATOM 5413 C CA . VAL B 1 334 ? 13.938 0.298 1.717 1 98.19 334 VAL B CA 1
ATOM 5414 C C . VAL B 1 334 ? 13.578 0.649 0.276 1 98.19 334 VAL B C 1
ATOM 5416 O O . VAL B 1 334 ? 12.82 -0.077 -0.375 1 98.19 334 VAL B O 1
ATOM 5419 N N . PHE B 1 335 ? 14.086 1.731 -0.178 1 98.19 335 PHE B N 1
ATOM 5420 C CA . PHE B 1 335 ? 13.922 2.145 -1.566 1 98.19 335 PHE B CA 1
ATOM 5421 C C . PHE B 1 335 ? 15.258 2.119 -2.299 1 98.19 335 PHE B C 1
ATOM 5423 O O . PHE B 1 335 ? 16.234 2.703 -1.834 1 98.19 335 PHE B O 1
ATOM 5430 N N . ALA B 1 336 ? 15.25 1.388 -3.359 1 98.62 336 ALA B N 1
ATOM 5431 C CA . ALA B 1 336 ? 16.406 1.38 -4.262 1 98.62 336 ALA B CA 1
ATOM 5432 C C . ALA B 1 336 ? 16.125 2.236 -5.496 1 98.62 336 ALA B C 1
ATOM 5434 O O . ALA B 1 336 ? 15.289 1.892 -6.328 1 98.62 336 ALA B O 1
ATOM 5435 N N . LEU B 1 337 ? 16.828 3.307 -5.629 1 98.5 337 LEU B N 1
ATOM 5436 C CA . LEU B 1 337 ? 16.703 4.203 -6.773 1 98.5 337 LEU B CA 1
ATOM 5437 C C . LEU B 1 337 ? 17.812 3.939 -7.797 1 98.5 337 LEU B C 1
ATOM 5439 O O . LEU B 1 337 ? 18.984 4.145 -7.512 1 98.5 337 LEU B O 1
ATOM 5443 N N . VAL B 1 338 ? 17.312 3.504 -8.977 1 98.44 338 VAL B N 1
ATOM 5444 C CA . VAL B 1 338 ? 18.266 3.039 -9.977 1 98.44 338 VAL B CA 1
ATOM 5445 C C . VAL B 1 338 ? 18.375 4.066 -11.102 1 98.44 338 VAL B C 1
ATOM 5447 O O . VAL B 1 338 ? 17.359 4.492 -11.664 1 98.44 338 VAL B O 1
ATOM 5450 N N . ASP B 1 339 ? 19.578 4.477 -11.438 1 96.81 339 ASP B N 1
ATOM 5451 C CA . ASP B 1 339 ? 19.75 5.414 -12.547 1 96.81 339 ASP B CA 1
ATOM 5452 C C . ASP B 1 339 ? 19.938 4.676 -13.867 1 96.81 339 ASP B C 1
ATOM 5454 O O . ASP B 1 339 ? 19.906 3.443 -13.906 1 96.81 339 ASP B O 1
ATOM 5458 N N . ASP B 1 340 ? 20.109 5.363 -14.945 1 93.12 340 ASP B N 1
ATOM 5459 C CA . ASP B 1 340 ? 20.156 4.793 -16.281 1 93.12 340 ASP B CA 1
ATOM 5460 C C . ASP B 1 340 ? 21.406 3.941 -16.469 1 93.12 340 ASP B C 1
ATOM 5462 O O . ASP B 1 340 ? 21.438 3.041 -17.312 1 93.12 340 ASP B O 1
ATOM 5466 N N . ASP B 1 341 ? 22.453 4.191 -15.695 1 92.25 341 ASP B N 1
ATOM 5467 C CA . ASP B 1 341 ? 23.719 3.463 -15.836 1 92.25 341 ASP B CA 1
ATOM 5468 C C . ASP B 1 341 ? 23.766 2.271 -14.883 1 92.25 341 ASP B C 1
ATOM 5470 O O . ASP B 1 341 ? 24.781 1.558 -14.836 1 92.25 341 ASP B O 1
ATOM 5474 N N . GLY B 1 342 ? 22.75 2.129 -14.062 1 91.06 342 GLY B N 1
ATOM 5475 C CA . GLY B 1 342 ? 22.688 0.984 -13.164 1 91.06 342 GLY B CA 1
ATOM 5476 C C . GLY B 1 342 ? 23.141 1.312 -11.75 1 91.06 342 GLY B C 1
ATOM 5477 O O . GLY B 1 342 ? 23.141 0.44 -10.875 1 91.06 342 GLY B O 1
ATOM 5478 N N . GLY B 1 343 ? 23.547 2.58 -11.523 1 96.19 343 GLY B N 1
ATOM 5479 C CA . GLY B 1 343 ? 23.844 2.992 -10.164 1 96.19 343 GLY B CA 1
ATOM 5480 C C . GLY B 1 343 ? 22.641 2.959 -9.25 1 96.19 343 GLY B C 1
ATOM 5481 O O . GLY B 1 343 ? 21.531 3.277 -9.672 1 96.19 343 GLY B O 1
ATOM 5482 N N . ILE B 1 344 ? 22.891 2.488 -7.973 1 98.25 344 ILE B N 1
ATOM 5483 C CA . ILE B 1 344 ? 21.766 2.324 -7.047 1 98.25 344 ILE B CA 1
ATOM 5484 C C . ILE B 1 344 ? 21.984 3.217 -5.824 1 98.25 344 ILE B C 1
ATOM 5486 O O . ILE B 1 344 ? 23.031 3.164 -5.184 1 98.25 344 ILE B O 1
ATOM 5490 N N . GLU B 1 345 ? 21.078 4.055 -5.566 1 97.81 345 GLU B N 1
ATOM 5491 C CA . GLU B 1 345 ? 21.016 4.801 -4.312 1 97.81 345 GLU B CA 1
ATOM 5492 C C . GLU B 1 345 ? 20 4.191 -3.357 1 97.81 345 GLU B C 1
ATOM 5494 O O . GLU B 1 345 ? 18.859 3.943 -3.74 1 97.81 345 GLU B O 1
ATOM 5499 N N . TRP B 1 346 ? 20.469 3.973 -2.125 1 98.12 346 TRP B N 1
ATOM 5500 C CA . TRP B 1 346 ? 19.625 3.291 -1.152 1 98.12 346 TRP B CA 1
ATOM 5501 C C . TRP B 1 346 ? 19.078 4.273 -0.123 1 98.12 346 TRP B C 1
ATOM 5503 O O . TRP B 1 346 ? 19.812 5.129 0.382 1 98.12 346 TRP B O 1
ATOM 5513 N N . TRP B 1 347 ? 17.797 4.16 0.143 1 97.69 347 TRP B N 1
ATOM 5514 C CA . TRP B 1 347 ? 17.141 4.906 1.209 1 97.69 347 TRP B CA 1
ATOM 5515 C C . TRP B 1 347 ? 16.312 3.979 2.088 1 97.69 347 TRP B C 1
ATOM 5517 O O . TRP B 1 347 ? 15.75 2.99 1.604 1 97.69 347 TRP B O 1
ATOM 5527 N N . SER B 1 348 ? 16.234 4.242 3.322 1 97 348 SER B N 1
ATOM 5528 C CA . SER B 1 348 ? 15.359 3.51 4.23 1 97 348 SER B CA 1
ATOM 5529 C C . SER B 1 348 ? 14.453 4.457 5.008 1 97 348 SER B C 1
ATOM 5531 O O . SER B 1 348 ? 14.875 5.543 5.406 1 97 348 SER B O 1
ATOM 5533 N N . LEU B 1 349 ? 13.25 4.117 5.141 1 96.38 349 LEU B N 1
ATOM 5534 C CA . LEU B 1 349 ? 12.273 4.891 5.902 1 96.38 349 LEU B CA 1
ATOM 5535 C C . LEU B 1 349 ? 11.602 4.027 6.965 1 96.38 349 LEU B C 1
ATOM 5537 O O . LEU B 1 349 ? 11.25 2.875 6.703 1 96.38 349 LEU B O 1
ATOM 5541 N N . GLU B 1 350 ? 11.438 4.574 8.148 1 95.62 350 GLU B N 1
ATOM 5542 C CA . GLU B 1 350 ? 10.758 3.922 9.258 1 95.62 350 GLU B CA 1
ATOM 5543 C C . GLU B 1 350 ? 9.844 4.898 9.992 1 95.62 350 GLU B C 1
ATOM 5545 O O . GLU B 1 350 ? 10.109 6.102 10.023 1 95.62 350 GLU B O 1
ATOM 5550 N N . ARG B 1 351 ? 8.828 4.352 10.516 1 94 351 ARG B N 1
ATOM 5551 C CA . ARG B 1 351 ? 7.961 5.18 11.344 1 94 351 ARG B CA 1
ATOM 5552 C C . ARG B 1 351 ? 8.688 5.656 12.594 1 94 351 ARG B C 1
ATOM 5554 O O . ARG B 1 351 ? 9.453 4.898 13.203 1 94 351 ARG B O 1
ATOM 5561 N N . LEU B 1 352 ? 8.438 6.91 12.867 1 94.56 352 LEU B N 1
ATOM 5562 C CA . LEU B 1 352 ? 9.047 7.492 14.055 1 94.56 352 LEU B CA 1
ATOM 5563 C C . LEU B 1 352 ? 7.977 7.996 15.023 1 94.56 352 LEU B C 1
ATOM 5565 O O . LEU B 1 352 ? 7.02 8.648 14.602 1 94.56 352 LEU B O 1
ATOM 5569 N N . THR B 1 353 ? 8.062 7.617 16.203 1 90.38 353 THR B N 1
ATOM 5570 C CA . THR B 1 353 ? 7.293 8.227 17.281 1 90.38 353 THR B CA 1
ATOM 5571 C C . THR B 1 353 ? 8.188 9.117 18.141 1 90.38 353 THR B C 1
ATOM 5573 O O . THR B 1 353 ? 8.961 8.617 18.953 1 90.38 353 THR B O 1
ATOM 5576 N N . PRO B 1 354 ? 8.031 10.352 17.875 1 90.06 354 PRO B N 1
ATOM 5577 C CA . PRO B 1 354 ? 8.945 11.227 18.609 1 90.06 354 PRO B CA 1
ATOM 5578 C C . PRO B 1 354 ? 8.766 11.141 20.125 1 90.06 354 PRO B C 1
ATOM 5580 O O . PRO B 1 354 ? 7.672 10.82 20.594 1 90.06 354 PRO B O 1
#

Organism: NCBI:txid148449

Radius of gyration: 30.93 Å; Cα contacts (8 Å, |Δi|>4): 1622; chains: 2; bounding box: 59×99×66 Å

Nearest PDB structures (foldseek):
  3p1y-assembly2_D  TM=8.578E-01  e=2.554E-25  Archaeoglobus fulgidus
  5x89-assembly1_A-2  TM=8.355E-01  e=7.435E-25  Methanopyrus kandleri AV19
  1rlv-assembly1_A  TM=8.521E-01  e=2.913E-24  Archaeoglobus fulgidus
  1r0v-assembly2_D  TM=8.605E-01  e=3.667E-20  Archaeoglobus fulgidus DSM 4304
  1a79-assembly1_D  TM=8.522E-01  e=2.118E-12  Methanocaldococcus jannaschii

Secondary structure (DSSP, 8-state):
--EEEEEETTTTEEEE-TTHIIIIIIHH--SEESSSS-EEE-HHHHHHHHHHTSEEEEEETTT--EE-HHHHHHT--STTHHHHHHHHHHHHHTT--EEESSTTT-SSPPSSS-SEEEPPTT--GGG---SEEEEEEETT--EEGGG--SEEEEEE-TT--EEEEEEE-PPP------S-PPPSSB-EEE-SS-EEEPS--HHHHHTT--SEE-TTS--SS--EEE-HHHHHHHHHTTSBSS-HHHHHHHHHHHHTHHHHHHHHHHHHHHHTT-EEEE-GGGTSSEEEES--S-GGG-----EEEEEEETT-EE-HHHHHHHHHHHHHTT-EEEEEEE-TTS-EEEEEEEEE--/--EEEEEETTTTEEEE-TTHIIIIIIHH--SEESSSS-EEE-HHHHHHHHHHTSEEEEEETTT--EE-HHHHHHT--STTHHHHHHHHHHHHHTT--EEESSTTT-SSPPSSS-SEEEPPTT--GGG---SEEEEEEETT--EEGGG--SEEEEEE-TT--EEEEEEE-PPP------S----SSB-EEE-SS-EEEPS--HHHHHTT--SEE-TTS--SS--EEE-HHHHHHHHHTTSBSS-HHHHHHHHHHHHTHHHHHHHHHHHHHHHTT-EEEE-GGGTSSEEEES--S-GGGPPPP-EEEEEEETT-EE-HHHHHHHHHHHHHTT-EEEEEEE-TTS-EEEEEEEEE--

Solvent-accessible surface area (backbone atoms only — not comparable to full-atom values): 36736 Å² total; per-residue (Å²): 133,79,44,54,30,41,30,40,76,91,77,52,35,28,39,27,52,74,61,34,26,63,66,36,26,75,67,61,37,47,48,31,74,76,50,96,30,25,26,41,22,46,53,55,57,46,45,50,33,26,64,72,61,63,27,61,33,34,28,31,66,89,79,62,50,76,23,41,45,70,58,45,56,74,63,42,64,63,84,63,30,68,60,49,35,53,51,50,52,52,42,43,74,73,54,36,30,61,39,57,38,35,66,80,53,22,88,78,42,62,84,75,85,38,53,27,34,29,21,41,75,92,41,36,65,86,68,78,52,72,65,34,39,28,24,74,42,46,49,82,47,68,42,47,47,83,70,65,64,72,30,30,42,36,36,30,39,63,55,69,49,75,47,38,32,37,33,40,65,61,65,87,69,37,67,28,68,56,95,64,78,79,59,74,45,30,50,50,46,82,57,97,70,32,30,41,34,50,63,38,66,57,52,48,35,40,38,65,58,50,53,31,70,61,81,88,61,94,50,92,42,48,41,26,34,20,21,46,60,57,44,29,57,34,19,68,69,40,26,30,53,53,59,36,66,59,40,47,51,51,34,34,72,74,51,40,71,59,36,57,51,46,42,48,51,52,50,51,35,48,76,39,17,20,46,70,43,75,11,47,77,66,49,27,58,22,27,28,32,39,60,42,74,28,60,95,69,49,69,79,56,49,38,34,33,36,73,40,53,44,81,36,66,44,46,42,42,59,51,37,28,50,33,45,47,24,49,75,70,67,26,42,27,31,39,37,25,29,42,96,87,61,51,73,47,44,32,29,40,40,80,45,80,131,134,77,45,56,30,41,29,39,76,88,79,53,35,29,39,27,52,74,62,34,27,64,67,35,26,74,67,61,38,47,48,31,73,76,51,95,30,23,25,39,21,45,54,55,58,46,46,50,33,26,63,73,59,63,29,61,33,35,28,32,67,89,80,60,51,74,23,40,44,70,59,46,55,74,63,43,64,62,83,64,30,67,60,50,35,53,54,50,51,51,42,42,73,72,55,35,31,61,38,57,40,34,67,81,51,21,86,79,43,62,85,73,84,39,52,28,35,29,19,41,75,92,40,36,64,86,68,77,52,71,65,33,38,29,25,74,42,47,49,82,48,67,43,47,48,84,67,65,63,72,31,31,40,36,35,30,41,63,54,69,49,76,47,39,31,36,32,41,67,61,66,86,71,36,68,27,68,56,95,63,77,78,58,75,45,30,52,50,47,82,57,97,71,32,30,42,35,51,61,38,67,59,52,49,36,41,36,65,57,50,52,32,68,59,81,88,59,92,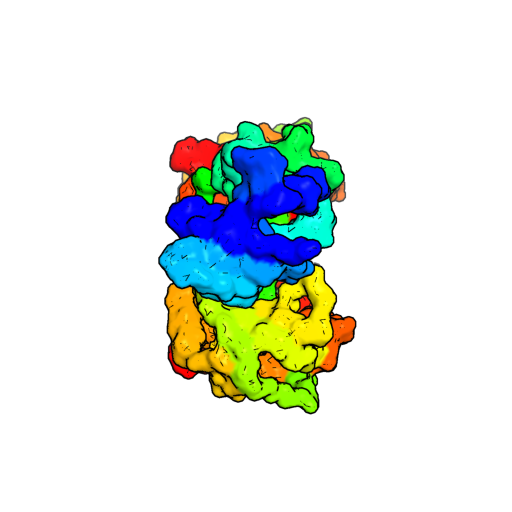52,95,42,49,40,26,34,21,21,46,59,57,43,30,56,34,19,68,70,41,26,30,54,52,58,36,67,59,41,46,50,50,33,34,72,74,52,38,71,58,36,58,51,47,42,47,52,52,52,52,35,48,75,40,17,21,46,72,41,75,12,48,77,68,50,27,58,21,28,27,33,38,56,42,74,29,60,94,68,48,68,78,56,48,38,34,32,36,74,41,54,44,81,36,66,43,44,42,41,60,50,36,28,50,33,46,45,24,49,74,70,68,28,42,28,31,39,38,26,28,40,96,87,62,52,72,47,43,31,29,41,40,80,45,80,130

InterPro domains:
  IPR006676 tRNA-splicing endonuclease [PTHR21227] (257-339)
  IPR006676 tRNA-splicing endonuclease [TIGR00324] (250-350)
  IPR006677 tRNA intron endonuclease, catalytic domain-like [PF01974] (259-346)
  IPR006677 tRNA intron endonuclease, catalytic domain-like [cd22363] (81-169)
  IPR006677 tRNA intron endonuclease, catalytic domain-like [cd22363] (258-351)
  IPR006678 tRNA intron endonuclease, N-terminal [PF02778] (12-64)
  IPR006678 tRNA intron endonuclease, N-terminal [PF02778] (187-243)
  IPR011856 tRNA endonuclease-like domain superfamily [G3DSA:3.40.1350.10] (78-172)
  IPR011856 tRNA endonuclease-like domain superfamily [G3DSA:3.40.1350.10] (260-354)
  IPR023516 tRNA-splicing endonuclease, archaeal long subfamily [MF_01834] (5-354)
  IPR036167 tRNA intron endonuclease, catalytic domain-like superfamily [SSF53032] (81-170)
  IPR036167 tRNA intron endonuclease, catalytic domain-like superfamily [SSF53032] (258-350)
  IPR036740 tRNA intron endonuclease, N-terminal domain superfamily [SSF55267] (12-74)
  IPR036740 tRNA intron endonuclease, N-terminal domain superfamily [SSF55267] (185-250)